Protein AF-A0A2V9GIA1-F1 (afdb_monomer)

Nearest PDB structures (foldseek):
  6fec-assembly1_w  TM=9.659E-02  e=1.361E+00  Homo sapiens

Foldseek 3Di:
DDDDDDDDDAFDQPPLDLFFPLLQDDDLQNLCQQAPVSGFDFLGAGAQDQQQDDADPLNRLLLNQLSRLSNQQGWDDVLQVTARGSCQGQQKWFWAFADPQLAIATHRHDALEDDAFDPDDWDQDPVSATWFQFLVRAIAGEDEADPVDFQWFAAPVRDIFTQQAWDDDPQDTQGAGPVGHTGRGAADDPDDADDDDDDPDDPPDDPDDDPDDDHFYWYWHQGPNDTWTAGPSRHTGAHHFADFDPFFWAWWPFPPQTWTKGKTKMKGLLQQLLLQCLVVVQQADDVVRFFDAHPVSLVSSQVSQVVVPADVRRHPRSSQGIKMKMWMKTFLPRDPCSLLFSKGKYKYWDWDPPAQFKTFTDHIDIGIITTAKMWIWGRHHLFSLTKIWIKGFSQAAWEDKAWAAGPVGIDIDHTAQATHHGQADRPDPDDALDGQWTQPDPPGRMIGGDPPHTPHGGHFYAHQQQLADRHPHSLSSSQSSSLSVSLVSHDPSRSSNRMGISWMWGADRQFLHIDIRAQHQDCRRNSNPGRGDLCVQQCAPRNPNNCLSSDCQSQPDDPDDPDDRRHYHRND

Solvent-accessible surface area (backbone atoms only — not comparable to full-atom values): 30493 Å² total; per-residue (Å²): 142,80,82,83,76,78,77,77,76,75,55,72,50,83,67,73,57,89,47,45,31,81,65,24,83,67,53,71,70,61,60,14,58,39,19,70,82,55,45,75,46,66,67,43,43,33,43,60,40,65,22,64,47,76,62,49,81,64,48,32,55,53,51,39,43,54,35,39,54,46,16,38,63,8,43,21,53,71,82,38,72,34,45,74,23,35,66,46,10,60,48,21,27,36,56,38,20,32,22,102,75,40,34,18,36,72,36,84,38,43,62,69,44,47,73,56,37,34,44,53,56,41,41,61,38,99,84,74,29,55,32,48,41,31,88,85,48,47,69,29,22,34,45,74,67,54,94,87,60,81,53,56,33,21,32,89,86,66,48,81,43,53,53,65,41,45,45,78,57,95,55,37,81,46,34,19,28,84,91,70,46,79,51,61,61,34,62,67,73,62,91,74,83,82,76,87,81,78,78,76,94,80,74,86,82,73,96,72,82,75,80,81,73,90,77,48,67,25,43,32,41,69,38,84,84,44,80,45,36,32,38,87,66,23,17,47,63,55,71,68,51,39,71,20,56,96,42,30,51,50,27,26,64,43,95,76,84,39,33,59,47,40,42,49,45,35,31,30,51,56,31,52,39,38,51,23,30,40,76,71,68,75,42,79,72,48,92,60,48,39,47,44,29,44,72,68,43,47,51,50,32,51,52,52,38,39,76,69,73,37,56,91,77,66,56,85,61,69,48,40,38,30,32,43,36,38,36,33,27,30,60,37,79,84,50,96,59,53,85,51,44,56,69,50,39,33,35,43,64,38,63,44,67,88,43,56,48,45,28,40,67,72,40,44,42,76,43,52,30,25,53,45,29,37,38,49,31,30,18,24,32,69,32,41,75,27,41,44,24,36,33,33,31,57,52,38,44,35,41,44,48,35,26,27,36,30,76,90,43,79,44,72,49,73,58,49,50,72,56,62,34,41,25,21,63,61,66,64,86,68,78,59,38,48,77,22,22,28,48,67,37,75,66,66,54,24,42,34,30,32,92,98,43,45,60,53,57,36,39,30,52,30,69,32,64,41,4,29,67,27,81,44,24,67,67,31,14,32,46,37,20,39,48,38,44,55,50,69,64,49,38,86,86,30,44,68,66,39,46,44,62,28,32,41,28,38,51,47,76,92,47,76,51,74,39,73,21,66,15,47,36,44,67,72,56,25,40,72,53,65,74,35,29,70,55,81,80,33,53,33,63,65,87,57,46,27,40,46,34,51,30,64,56,56,22,22,66,82,65,61,97,87,45,75,86,14,10,48,46,52,88,119

Sequence (572 aa):
MLVFVAGCPPPTPPPVPTDAQDACPLSAGTFATWFQSGAVSLNGVVNPADSLVNLAPDCGFYAWSEQMLMWLTSPAPSAYGGGTHIFDSPAFFDVSPPDGSGNRTFLAHTPGLIHAFPLRAAQRGPHRLPVVIDRSGRLLEFNPPDPTLKALVRDPSGKLVEIAHARLENGRPILVDVEGKVIQAQHTPTATRAAKATPPAEQKRMKNAFMVRESFVVQKFLIDGIPIFIDPSLAVIDVEQGQADGSGVLEAQTAANGSLVYYATMVNDVYAYFLTGAKDGAITTITPNQFPTTLADLNSTIAFAMAHGKPNPPFPDPNALAIEVKSSWVVAAGLPNLSSYITMTATIPTYNQTNPNLWTPTGQQTVQLALVGIHVVGSTAGHPEMVWATFEHVGNTPIANYSYNSTTGPQTVSPSNAGTWLFASAGTNVPFNLQHMSFTGPPSNNIQADPNFTISPSDTSRLEPWGIDGSNAFSNTEVISMNEHVRGMMASGDIRGNYVMTGATWTIPGTFVQVGTNKLSNTTMETYHQGLNCFDCHQGNASNFDPNGLSHIFGGTHDGPGGTNTGLQPLF

Structure (mmCIF, N/CA/C/O backbone):
data_AF-A0A2V9GIA1-F1
#
_entry.id   AF-A0A2V9GIA1-F1
#
loop_
_atom_site.group_PDB
_atom_site.id
_atom_site.type_symbol
_atom_site.label_atom_id
_atom_site.label_alt_id
_atom_site.label_comp_id
_atom_site.label_asym_id
_atom_site.label_entity_id
_atom_site.label_seq_id
_atom_site.pdbx_PDB_ins_code
_atom_site.Cartn_x
_atom_site.Cartn_y
_atom_site.Cartn_z
_atom_site.occupancy
_atom_site.B_iso_or_equiv
_atom_site.auth_seq_id
_atom_site.auth_comp_id
_atom_site.auth_asym_id
_atom_site.auth_atom_id
_atom_site.pdbx_PDB_model_num
ATOM 1 N N . MET A 1 1 ? -47.889 -10.280 11.971 1.00 30.16 1 MET A N 1
ATOM 2 C CA . MET A 1 1 ? -47.518 -8.994 11.348 1.00 30.16 1 MET A CA 1
ATOM 3 C C . MET A 1 1 ? -46.462 -8.376 12.255 1.00 30.16 1 MET A C 1
ATOM 5 O O . MET A 1 1 ? -46.812 -7.730 13.230 1.00 30.16 1 MET A O 1
ATOM 9 N N . LEU A 1 2 ? -45.193 -8.745 12.053 1.00 26.23 2 LEU A N 1
ATOM 10 C CA . LEU A 1 2 ? -44.066 -8.229 12.833 1.00 26.23 2 LEU A CA 1
ATOM 11 C C . LEU A 1 2 ? -43.374 -7.156 11.999 1.00 26.23 2 LEU A C 1
ATOM 13 O O . LEU A 1 2 ? -43.068 -7.363 10.828 1.00 26.23 2 LEU A O 1
ATOM 17 N N . VAL A 1 3 ? -43.238 -5.995 12.621 1.00 24.44 3 VAL A N 1
ATOM 18 C CA . VAL A 1 3 ? -42.723 -4.750 12.067 1.00 24.44 3 VAL A CA 1
ATOM 19 C C . VAL A 1 3 ? -41.219 -4.902 11.841 1.00 24.44 3 VAL A C 1
ATOM 21 O O . VAL A 1 3 ? -40.478 -5.145 12.790 1.00 24.44 3 VAL A O 1
ATOM 24 N N . PHE A 1 4 ? -40.778 -4.761 10.590 1.00 26.05 4 PHE A N 1
ATOM 25 C CA . PHE A 1 4 ? -39.376 -4.516 10.263 1.00 26.05 4 PHE A CA 1
ATOM 26 C C . PHE A 1 4 ? -39.008 -3.142 10.824 1.00 26.05 4 PHE A C 1
ATOM 28 O O . PHE A 1 4 ? -39.466 -2.116 10.322 1.00 26.05 4 PHE A O 1
ATOM 35 N N . VAL A 1 5 ? -38.238 -3.125 11.910 1.00 27.19 5 VAL A N 1
ATOM 36 C CA . VAL A 1 5 ? -37.628 -1.895 12.413 1.00 27.19 5 VAL A CA 1
ATOM 37 C C . VAL A 1 5 ? -36.527 -1.508 11.431 1.00 27.19 5 VAL A C 1
ATOM 39 O O . VAL A 1 5 ? -35.700 -2.337 11.055 1.00 27.19 5 VAL A O 1
ATOM 42 N N . ALA A 1 6 ? -36.606 -0.261 10.974 1.00 28.92 6 ALA A N 1
ATOM 43 C CA . ALA A 1 6 ? -35.720 0.376 10.016 1.00 28.92 6 ALA A CA 1
ATOM 44 C C . ALA A 1 6 ? -34.241 0.097 10.319 1.00 28.92 6 ALA A C 1
ATOM 46 O O . ALA A 1 6 ? -33.802 0.215 11.463 1.00 28.92 6 ALA A O 1
ATOM 47 N N . GLY A 1 7 ? -33.489 -0.264 9.276 1.00 27.75 7 GLY A N 1
ATOM 48 C CA . GLY A 1 7 ? -32.039 -0.378 9.352 1.00 27.75 7 GLY A CA 1
ATOM 49 C C . GLY A 1 7 ? -31.429 0.933 9.838 1.00 27.75 7 GLY A C 1
ATOM 50 O O . GLY A 1 7 ? -31.852 2.012 9.416 1.00 27.75 7 GLY A O 1
ATOM 51 N N . CYS A 1 8 ? -30.447 0.837 10.734 1.00 27.78 8 CYS A N 1
ATOM 52 C CA . CYS A 1 8 ? -29.568 1.961 11.019 1.00 27.78 8 CYS A CA 1
ATOM 53 C C . CYS A 1 8 ? -29.015 2.499 9.690 1.00 27.78 8 CYS A C 1
ATOM 55 O O . CYS A 1 8 ? -28.613 1.693 8.843 1.00 27.78 8 CYS A O 1
ATOM 57 N N . PRO A 1 9 ? -28.976 3.828 9.486 1.00 31.84 9 PRO A N 1
ATOM 58 C CA . PRO A 1 9 ? -28.214 4.376 8.380 1.00 31.84 9 PRO A CA 1
ATOM 59 C C . PRO A 1 9 ? -26.757 3.906 8.525 1.00 31.84 9 PRO A C 1
ATOM 61 O O . PRO A 1 9 ? -26.271 3.798 9.658 1.00 31.84 9 PRO A O 1
ATOM 64 N N . PRO A 1 10 ? -26.060 3.595 7.417 1.00 36.97 10 PRO A N 1
ATOM 65 C CA . PRO A 1 10 ? -24.624 3.367 7.480 1.00 36.97 10 PRO A CA 1
ATOM 66 C C . PRO A 1 10 ? -23.973 4.589 8.142 1.00 36.97 10 PRO A C 1
ATOM 68 O O . PRO A 1 10 ? -24.498 5.700 7.998 1.00 36.97 10 PRO A O 1
ATOM 71 N N . PRO A 1 11 ? -22.863 4.426 8.879 1.00 40.34 11 PRO A N 1
ATOM 72 C CA . PRO A 1 11 ? -22.116 5.584 9.338 1.00 40.34 11 PRO A CA 1
ATOM 73 C C . PRO A 1 11 ? -21.830 6.478 8.139 1.00 40.34 11 PRO A C 1
ATOM 75 O O . PRO A 1 11 ? -21.304 6.009 7.136 1.00 40.34 11 PRO A O 1
ATOM 78 N N . THR A 1 12 ? -22.229 7.743 8.213 1.00 43.19 12 THR A N 1
ATOM 79 C CA . THR A 1 12 ? -21.742 8.772 7.300 1.00 43.19 12 THR A CA 1
ATOM 80 C C . THR A 1 12 ? -20.393 9.229 7.849 1.00 43.19 12 THR A C 1
ATOM 82 O O . THR A 1 12 ? -20.394 10.049 8.773 1.00 43.19 12 THR A O 1
ATOM 85 N N . PRO A 1 13 ? -19.249 8.709 7.357 1.00 48.16 13 PRO A N 1
ATOM 86 C CA . PRO A 1 13 ? -17.975 9.382 7.573 1.00 48.16 13 PRO A CA 1
ATOM 87 C C . PRO A 1 13 ? -18.096 10.825 7.060 1.00 48.16 13 PRO A C 1
ATOM 89 O O . PRO A 1 13 ? -18.944 11.083 6.194 1.00 48.16 13 PRO A O 1
ATOM 92 N N . PRO A 1 14 ? -17.305 11.786 7.568 1.00 51.59 14 PRO A N 1
ATOM 93 C CA . PRO A 1 14 ? -17.297 13.114 7.001 1.00 51.59 14 PRO A CA 1
ATOM 94 C C . PRO A 1 14 ? -16.902 12.929 5.535 1.00 51.59 14 PRO A C 1
ATOM 96 O O . PRO A 1 14 ? -15.856 12.333 5.252 1.00 51.59 14 PRO A O 1
ATOM 99 N N . PRO A 1 15 ? -17.756 13.339 4.588 1.00 69.94 15 PRO A N 1
ATOM 100 C CA . PRO A 1 15 ? -17.349 13.318 3.204 1.00 69.94 15 PRO A CA 1
ATOM 101 C C . PRO A 1 15 ? -16.099 14.191 3.085 1.00 69.94 15 PRO A C 1
ATOM 103 O O . PRO A 1 15 ? -15.987 15.214 3.766 1.00 69.94 15 PRO A O 1
ATOM 106 N N . VAL A 1 16 ? -15.175 13.798 2.202 1.00 85.50 16 VAL A N 1
ATOM 107 C CA . VAL A 1 16 ? -14.265 14.769 1.579 1.00 85.50 16 VAL A CA 1
ATOM 108 C C . VAL A 1 16 ? -15.115 16.002 1.248 1.00 85.50 16 VAL A C 1
ATOM 110 O O . VAL A 1 16 ? -16.149 15.818 0.590 1.00 85.50 16 VAL A O 1
ATOM 113 N N . PRO A 1 17 ? -14.777 17.203 1.754 1.00 90.50 17 PRO A N 1
ATOM 114 C CA . PRO A 1 17 ? -15.592 18.381 1.508 1.00 90.50 17 PRO A CA 1
ATOM 115 C C . PRO A 1 17 ? -15.868 18.555 0.017 1.00 90.50 17 PRO A C 1
ATOM 117 O O . PRO A 1 17 ? -14.951 18.504 -0.795 1.00 90.50 17 PRO A O 1
ATOM 120 N N . THR A 1 18 ? -17.138 18.739 -0.339 1.00 90.31 18 THR A N 1
ATOM 121 C CA . THR A 1 18 ? -17.584 18.840 -1.740 1.00 90.31 18 THR A CA 1
ATOM 122 C C . THR A 1 18 ? -17.623 20.280 -2.246 1.00 90.31 18 THR A C 1
ATOM 124 O O . THR A 1 18 ? -18.222 20.568 -3.275 1.00 90.31 18 THR A O 1
ATOM 127 N N . ASP A 1 19 ? -17.107 21.216 -1.455 1.00 93.12 19 ASP A N 1
ATOM 128 C CA . ASP A 1 19 ? -17.150 22.652 -1.710 1.00 93.12 19 ASP A CA 1
ATOM 129 C C . ASP A 1 19 ? -15.766 23.299 -1.603 1.00 93.12 19 ASP A C 1
ATOM 131 O O . ASP A 1 19 ? -15.679 24.520 -1.480 1.00 93.12 19 ASP A O 1
ATOM 135 N N . ALA A 1 20 ? -14.689 22.509 -1.631 1.00 95.56 20 ALA A N 1
ATOM 136 C CA . ALA A 1 20 ? -13.328 23.029 -1.661 1.00 95.56 20 ALA A CA 1
ATOM 137 C C . ALA A 1 20 ? -13.095 23.909 -2.899 1.00 95.56 20 ALA A C 1
ATOM 139 O O . ALA A 1 20 ? -13.722 23.736 -3.943 1.00 95.56 20 ALA A O 1
ATOM 140 N N . GLN A 1 21 ? -12.202 24.892 -2.785 1.00 97.50 21 GLN A N 1
ATOM 141 C CA . GLN A 1 21 ? -11.716 25.601 -3.966 1.00 97.50 21 GLN A CA 1
ATOM 142 C C . GLN A 1 21 ? -10.958 24.632 -4.869 1.00 97.50 21 GLN A C 1
ATOM 144 O O . GLN A 1 21 ? -10.282 23.724 -4.389 1.00 97.50 21 GLN A O 1
ATOM 149 N N . ASP A 1 22 ? -11.032 24.878 -6.174 1.00 96.06 22 ASP A N 1
ATOM 150 C CA . ASP A 1 22 ? -10.325 24.101 -7.187 1.00 96.06 22 ASP A CA 1
ATOM 151 C C . ASP A 1 22 ? -8.819 24.431 -7.181 1.00 96.06 22 ASP A C 1
ATOM 153 O O . ASP A 1 22 ? -8.321 25.190 -8.014 1.00 96.06 22 ASP A O 1
ATOM 157 N N . ALA A 1 23 ? -8.113 23.945 -6.156 1.00 96.19 23 ALA A N 1
ATOM 158 C CA . ALA A 1 23 ? -6.689 24.193 -5.941 1.00 96.19 23 ALA A CA 1
ATOM 159 C C . ALA A 1 23 ? -5.808 23.245 -6.769 1.00 96.19 23 ALA A C 1
ATOM 161 O O . ALA A 1 23 ? -4.762 23.664 -7.259 1.00 96.19 23 ALA A O 1
ATOM 162 N N . CYS A 1 24 ? -6.263 22.007 -6.988 1.00 96.62 24 CYS A N 1
ATOM 163 C CA . CYS A 1 24 ? -5.636 21.050 -7.890 1.00 96.62 24 CYS A CA 1
ATOM 164 C C . CYS A 1 24 ? -6.609 20.550 -8.965 1.00 96.62 24 CYS A C 1
ATOM 166 O O . CYS A 1 24 ? -7.191 19.474 -8.814 1.00 96.62 24 CYS A O 1
ATOM 168 N N . PRO A 1 25 ? -6.760 21.299 -10.074 1.00 95.62 25 PRO A N 1
ATOM 169 C CA . PRO A 1 25 ? -7.724 20.969 -11.112 1.00 95.62 25 PRO A CA 1
ATOM 170 C C . PRO A 1 25 ? -7.370 19.676 -11.842 1.00 95.62 25 PRO A C 1
ATOM 172 O O . PRO A 1 25 ? -6.259 19.506 -12.350 1.00 95.62 25 PRO A O 1
ATOM 175 N N . LEU A 1 26 ? -8.364 18.801 -11.987 1.00 96.69 26 LEU A N 1
ATOM 176 C CA . LEU A 1 26 ? -8.296 17.604 -12.817 1.00 96.69 26 LEU A CA 1
ATOM 177 C C . LEU A 1 26 ? -9.495 17.577 -13.768 1.00 96.69 26 LEU A C 1
ATOM 179 O O . LEU A 1 26 ? -10.645 17.487 -13.353 1.00 96.69 26 LEU A O 1
ATOM 183 N N . SER A 1 27 ? -9.235 17.649 -15.075 1.00 97.19 27 SER A N 1
ATOM 184 C CA . SER A 1 27 ? -10.320 17.647 -16.060 1.00 97.19 27 SER A CA 1
ATOM 185 C C . SER A 1 27 ? -10.922 16.251 -16.250 1.00 97.19 27 SER A C 1
ATOM 187 O O . SER A 1 27 ? -10.199 15.253 -16.261 1.00 97.19 27 SER A O 1
ATOM 189 N N . ALA A 1 28 ? -12.226 16.182 -16.535 1.00 97.19 28 ALA A N 1
ATOM 190 C CA . ALA A 1 28 ? -12.902 14.930 -16.892 1.00 97.19 28 ALA A CA 1
ATOM 191 C C . ALA A 1 28 ? -12.293 14.238 -18.118 1.00 97.19 28 ALA A C 1
ATOM 193 O O . ALA A 1 28 ? -12.262 13.011 -18.182 1.00 97.19 28 ALA A O 1
ATOM 194 N N . GLY A 1 29 ? -11.769 15.016 -19.072 1.00 97.88 29 GLY A N 1
ATOM 195 C CA . GLY A 1 29 ? -11.038 14.477 -20.216 1.00 97.88 29 GLY A CA 1
ATOM 196 C C . GLY A 1 29 ? -9.768 13.754 -19.775 1.00 97.88 29 GLY A C 1
ATOM 197 O O . GLY A 1 29 ? -9.568 12.605 -20.149 1.00 97.88 29 GLY A O 1
ATOM 198 N N . THR A 1 30 ? -8.954 14.389 -18.928 1.00 97.56 30 THR A N 1
ATOM 199 C CA . THR A 1 30 ? -7.749 13.778 -18.346 1.00 97.56 30 THR A CA 1
ATOM 200 C C . THR A 1 30 ? -8.098 12.529 -17.540 1.00 97.56 30 THR A C 1
ATOM 202 O O . THR A 1 30 ? -7.543 11.469 -17.806 1.00 97.56 30 THR A O 1
ATOM 205 N N . PHE A 1 31 ? -9.063 12.611 -16.624 1.00 98.38 31 PHE A N 1
ATOM 206 C CA . PHE A 1 31 ? -9.481 11.472 -15.807 1.00 98.38 31 PHE A CA 1
ATOM 207 C C . PHE A 1 31 ? -9.984 10.282 -16.643 1.00 98.38 31 PHE A C 1
ATOM 209 O O . PHE A 1 31 ? -9.644 9.133 -16.371 1.00 98.38 31 PHE A O 1
ATOM 216 N N . ALA A 1 32 ? -10.729 10.530 -17.726 1.00 98.31 32 ALA A N 1
ATOM 217 C CA . ALA A 1 32 ? -11.170 9.473 -18.634 1.00 98.31 32 ALA A CA 1
ATOM 218 C C . ALA A 1 32 ? -9.995 8.737 -19.312 1.00 98.31 32 ALA A C 1
ATOM 220 O O . ALA A 1 32 ? -10.109 7.537 -19.563 1.00 98.31 32 ALA A O 1
ATOM 221 N N . THR A 1 33 ? -8.861 9.413 -19.565 1.00 97.75 33 THR A N 1
ATOM 222 C CA . THR A 1 33 ? -7.653 8.776 -20.136 1.00 97.75 33 THR A CA 1
ATOM 223 C C . THR A 1 33 ? -6.950 7.817 -19.180 1.00 97.75 33 THR A C 1
ATOM 225 O O . THR A 1 33 ? -6.179 6.975 -19.638 1.00 97.75 33 THR A O 1
ATOM 228 N N . TRP A 1 34 ? -7.231 7.889 -17.874 1.00 98.31 34 TRP A N 1
ATOM 229 C CA . TRP A 1 34 ? -6.712 6.912 -16.917 1.00 98.31 34 TRP A CA 1
ATOM 230 C C . TRP A 1 34 ? -7.276 5.520 -17.203 1.00 98.31 34 TRP A C 1
ATOM 232 O O . TRP A 1 34 ? -6.579 4.527 -17.041 1.00 98.31 34 TRP A O 1
ATOM 242 N N . PHE A 1 35 ? -8.517 5.423 -17.681 1.00 98.38 35 PHE A N 1
ATOM 243 C CA . PHE A 1 35 ? -9.137 4.147 -18.019 1.00 98.38 35 PHE A CA 1
ATOM 244 C C . PHE A 1 35 ? -8.592 3.606 -19.340 1.00 98.38 35 PHE A C 1
ATOM 246 O O . PHE A 1 35 ? -8.510 4.328 -20.333 1.00 98.38 35 PHE A O 1
ATOM 253 N N . GLN A 1 36 ? -8.310 2.303 -19.398 1.00 96.69 36 GLN A N 1
ATOM 254 C CA . GLN A 1 36 ? -7.805 1.652 -20.613 1.00 96.69 36 GLN A CA 1
ATOM 255 C C . GLN A 1 36 ? -8.776 1.786 -21.802 1.00 96.69 36 GLN A C 1
ATOM 257 O O . GLN A 1 36 ? -8.362 1.842 -22.958 1.00 96.69 36 GLN A O 1
ATOM 262 N N . SER A 1 37 ? -10.077 1.875 -21.520 1.00 96.38 37 SER A N 1
ATOM 263 C CA . SER A 1 37 ? -11.133 2.130 -22.506 1.00 96.38 37 SER A CA 1
ATOM 264 C C . SER A 1 37 ? -11.139 3.562 -23.059 1.00 96.38 37 SER A C 1
ATOM 266 O O . SER A 1 37 ? -11.857 3.826 -24.023 1.00 96.38 37 SER A O 1
ATOM 268 N N . GLY A 1 38 ? -10.412 4.496 -22.436 1.00 96.69 38 GLY A N 1
ATOM 269 C CA . GLY A 1 38 ? -10.505 5.935 -22.691 1.00 96.69 38 GLY A CA 1
ATOM 270 C C . GLY A 1 38 ? -11.794 6.580 -22.165 1.00 96.69 38 GLY A C 1
ATOM 271 O O . GLY A 1 38 ? -12.111 7.707 -22.540 1.00 96.69 38 GLY A O 1
ATOM 272 N N . ALA A 1 39 ? -12.565 5.866 -21.337 1.00 97.25 39 ALA A N 1
ATOM 273 C CA . ALA A 1 39 ? -13.812 6.346 -20.753 1.00 97.25 39 ALA A CA 1
ATOM 274 C C . ALA A 1 39 ? -14.020 5.784 -19.342 1.00 97.25 39 ALA A C 1
ATOM 276 O O . ALA A 1 39 ? -13.812 4.592 -19.098 1.00 97.25 39 ALA A O 1
ATOM 277 N N . VAL A 1 40 ? -14.509 6.631 -18.432 1.00 97.69 40 VAL A N 1
ATOM 278 C CA . VAL A 1 40 ? -14.842 6.229 -17.060 1.00 97.69 40 VAL A CA 1
ATOM 279 C C . VAL A 1 40 ? -15.847 5.079 -17.081 1.00 97.69 40 VAL A C 1
ATOM 281 O O . VAL A 1 40 ? -16.892 5.152 -17.729 1.00 97.69 40 VAL A O 1
ATOM 284 N N . SER A 1 41 ? -15.532 4.010 -16.358 1.00 96.50 41 SER A N 1
ATOM 285 C CA . SER A 1 41 ? -16.390 2.833 -16.238 1.00 96.50 41 SER A CA 1
ATOM 286 C C . SER A 1 41 ? -16.335 2.263 -14.826 1.00 96.50 41 SER A C 1
ATOM 288 O O . SER A 1 41 ? -15.304 2.327 -14.157 1.00 96.50 41 SER A O 1
ATOM 290 N N . LEU A 1 42 ? -17.462 1.712 -14.371 1.00 96.00 42 LEU A N 1
ATOM 291 C CA . LEU A 1 42 ? -17.593 1.117 -13.043 1.00 96.00 42 LEU A CA 1
ATOM 292 C C . LEU A 1 42 ? -16.574 -0.010 -12.855 1.00 96.00 42 LEU A C 1
ATOM 294 O O . LEU A 1 42 ? -16.632 -1.005 -13.576 1.00 96.00 42 LEU A O 1
ATOM 298 N N . ASN A 1 43 ? -15.668 0.149 -11.885 1.00 91.88 43 ASN A N 1
ATOM 299 C CA . ASN A 1 43 ? -14.585 -0.792 -11.592 1.00 91.88 43 ASN A CA 1
ATOM 300 C C . ASN A 1 43 ? -13.724 -1.112 -12.831 1.00 91.88 43 ASN A C 1
ATOM 302 O O . ASN A 1 43 ? -13.181 -2.206 -12.952 1.00 91.88 43 ASN A O 1
ATOM 306 N N . GLY A 1 44 ? -13.636 -0.176 -13.784 1.00 95.31 44 GLY A N 1
ATOM 307 C CA . GLY A 1 44 ? -12.898 -0.366 -15.028 1.00 95.31 44 GLY A CA 1
ATOM 308 C C . GLY A 1 44 ? -11.391 -0.498 -14.821 1.00 95.31 44 GLY A C 1
ATOM 309 O O . GLY A 1 44 ? -10.838 0.020 -13.843 1.00 95.31 44 GLY A O 1
ATOM 310 N N . VAL A 1 45 ? -10.739 -1.159 -15.782 1.00 97.69 45 VAL A N 1
ATOM 311 C CA . VAL A 1 45 ? -9.276 -1.266 -15.863 1.00 97.69 45 VAL A CA 1
ATOM 312 C C . VAL A 1 45 ? -8.677 0.121 -16.075 1.00 97.69 45 VAL A C 1
ATOM 314 O O . VAL A 1 45 ? -9.114 0.866 -16.959 1.00 97.69 45 VAL A O 1
ATOM 317 N N . VAL A 1 46 ? -7.680 0.454 -15.263 1.00 98.19 46 VAL A N 1
ATOM 318 C CA . VAL A 1 46 ? -6.976 1.738 -15.289 1.00 98.19 46 VAL A CA 1
ATOM 319 C C . VAL A 1 46 ? -5.524 1.485 -15.670 1.00 98.19 46 VAL A C 1
ATOM 321 O O . VAL A 1 46 ? -4.944 0.510 -15.217 1.00 98.19 46 VAL A O 1
ATOM 324 N N . ASN A 1 47 ? -4.957 2.334 -16.523 1.00 98.00 47 ASN A N 1
ATOM 325 C CA . ASN A 1 47 ? -3.531 2.343 -16.831 1.00 98.00 47 ASN A CA 1
ATOM 326 C C . ASN A 1 47 ? -2.771 3.029 -15.684 1.00 98.00 47 ASN A C 1
ATOM 328 O O . ASN A 1 47 ? -3.282 4.023 -15.146 1.00 98.00 47 ASN A O 1
ATOM 332 N N . PRO A 1 48 ? -1.545 2.593 -15.349 1.00 98.12 48 PRO A N 1
ATOM 333 C CA . PRO A 1 48 ? -0.724 3.333 -14.401 1.00 98.12 48 PRO A CA 1
ATOM 334 C C . PRO A 1 48 ? -0.430 4.736 -14.923 1.00 98.12 48 PRO A C 1
ATOM 336 O O . PRO A 1 48 ? -0.440 4.990 -16.134 1.00 98.12 48 PRO A O 1
ATOM 339 N N . ALA A 1 49 ? -0.147 5.647 -13.997 1.00 98.00 49 ALA A N 1
ATOM 340 C CA . ALA A 1 49 ? 0.418 6.933 -14.361 1.00 98.00 49 ALA A CA 1
ATOM 341 C C . ALA A 1 49 ? 1.771 6.725 -15.059 1.00 98.00 49 ALA A C 1
ATOM 343 O O . ALA A 1 49 ? 2.529 5.814 -14.719 1.00 98.00 49 ALA A O 1
ATOM 344 N N . ASP A 1 50 ? 2.074 7.565 -16.048 1.00 97.62 50 ASP A N 1
ATOM 345 C CA . ASP A 1 50 ? 3.378 7.533 -16.701 1.00 97.62 50 ASP A CA 1
ATOM 346 C C . ASP A 1 50 ? 4.419 8.179 -15.780 1.00 97.62 50 ASP A C 1
ATOM 348 O O . ASP A 1 50 ? 4.514 9.399 -15.675 1.00 97.62 50 ASP A O 1
ATOM 352 N N . SER A 1 51 ? 5.200 7.354 -15.093 1.00 98.19 51 SER A N 1
ATOM 353 C CA . SER A 1 51 ? 6.224 7.819 -14.161 1.00 98.19 51 SER A CA 1
ATOM 354 C C . SER A 1 51 ? 7.486 8.333 -14.875 1.00 98.19 51 SER A C 1
ATOM 356 O O . SER A 1 51 ? 8.402 8.810 -14.211 1.00 98.19 51 SER A O 1
ATOM 358 N N . LEU A 1 52 ? 7.560 8.275 -16.214 1.00 97.00 52 LEU A N 1
ATOM 359 C CA . LEU A 1 52 ? 8.671 8.825 -17.007 1.00 97.00 52 LEU A CA 1
ATOM 360 C C . LEU A 1 52 ? 8.479 10.297 -17.391 1.00 97.00 52 LEU A C 1
ATOM 362 O O . LEU A 1 52 ? 9.415 10.912 -17.913 1.00 97.00 52 LEU A O 1
ATOM 366 N N . VAL A 1 53 ? 7.293 10.869 -17.166 1.00 95.62 53 VAL A N 1
ATOM 367 C CA . VAL A 1 53 ? 7.046 12.292 -17.421 1.00 95.62 53 VAL A CA 1
ATOM 368 C C . VAL A 1 53 ? 7.250 13.120 -16.160 1.00 95.62 53 VAL A C 1
ATOM 370 O O . VAL A 1 53 ? 6.952 12.686 -15.050 1.00 95.62 53 VAL A O 1
ATOM 373 N N . ASN A 1 54 ? 7.742 14.347 -16.338 1.00 94.75 54 ASN A N 1
ATOM 374 C CA . ASN A 1 54 ? 7.838 15.298 -15.236 1.00 94.75 54 ASN A CA 1
ATOM 375 C C . ASN A 1 54 ? 6.431 15.639 -14.743 1.00 94.75 54 ASN A C 1
ATOM 377 O O . ASN A 1 54 ? 5.609 16.160 -15.503 1.00 94.75 54 ASN A O 1
ATOM 381 N N . LEU A 1 55 ? 6.180 15.370 -13.468 1.00 94.81 55 LEU A N 1
ATOM 382 C CA . LEU A 1 55 ? 4.919 15.698 -12.824 1.00 94.81 55 LEU A CA 1
ATOM 383 C C . LEU A 1 55 ? 4.880 17.190 -12.483 1.00 94.81 55 LEU A C 1
ATOM 385 O O . LEU A 1 55 ? 5.889 17.797 -12.118 1.00 94.81 55 LEU A O 1
ATOM 389 N N . ALA A 1 56 ? 3.700 17.795 -12.612 1.00 92.69 56 ALA A N 1
ATOM 390 C CA . ALA A 1 56 ? 3.487 19.139 -12.093 1.00 92.69 56 ALA A CA 1
ATOM 391 C C . ALA A 1 56 ? 3.651 19.118 -10.558 1.00 92.69 56 ALA A C 1
ATOM 393 O O . ALA A 1 56 ? 3.102 18.212 -9.924 1.00 92.69 56 ALA A O 1
ATOM 394 N N . PRO A 1 57 ? 4.363 20.087 -9.954 1.00 87.38 57 PRO A N 1
ATOM 395 C CA . PRO A 1 57 ? 4.454 20.192 -8.501 1.00 87.38 57 PRO A CA 1
ATOM 396 C C . PRO A 1 57 ? 3.073 20.182 -7.845 1.00 87.38 57 PRO A C 1
ATOM 398 O O . PRO A 1 57 ? 2.120 20.722 -8.408 1.00 87.38 57 PRO A O 1
ATOM 401 N N . ASP A 1 58 ? 2.988 19.537 -6.683 1.00 93.25 58 ASP A N 1
ATOM 402 C CA . ASP A 1 58 ? 1.768 19.311 -5.905 1.00 93.25 58 ASP A CA 1
ATOM 403 C C . ASP A 1 58 ? 0.697 18.519 -6.670 1.00 93.25 58 ASP A C 1
ATOM 405 O O . ASP A 1 58 ? 0.604 17.295 -6.551 1.00 93.25 58 ASP A O 1
ATOM 409 N N . CYS A 1 59 ? -0.076 19.180 -7.527 1.00 96.69 59 CYS A N 1
ATOM 410 C CA . CYS A 1 59 ? -1.230 18.590 -8.199 1.00 96.69 59 CYS A CA 1
ATOM 411 C C . CYS A 1 59 ? -0.884 17.416 -9.121 1.00 96.69 59 CYS A C 1
ATOM 413 O O . CYS A 1 59 ? -1.679 16.487 -9.245 1.00 96.69 59 CYS A O 1
ATOM 415 N N . GLY A 1 60 ? 0.292 17.426 -9.756 1.00 97.56 60 GLY A N 1
ATOM 416 C CA . GLY A 1 60 ? 0.751 16.298 -10.566 1.00 97.56 60 GLY A CA 1
ATOM 417 C C . GLY A 1 60 ? 1.098 15.076 -9.717 1.00 97.56 60 GLY A C 1
ATOM 418 O O . GLY A 1 60 ? 0.774 13.963 -10.119 1.00 97.56 60 GLY A O 1
ATOM 419 N N . PHE A 1 61 ? 1.678 15.271 -8.530 1.00 97.62 61 PHE A N 1
ATOM 420 C CA . PHE A 1 61 ? 1.955 14.187 -7.581 1.00 97.62 61 PHE A CA 1
ATOM 421 C C . PHE A 1 61 ? 0.673 13.624 -6.969 1.00 97.62 61 PHE A C 1
ATOM 423 O O . PHE A 1 61 ? 0.532 12.406 -6.862 1.00 97.62 61 PHE A O 1
ATOM 430 N N . TYR A 1 62 ? -0.297 14.478 -6.635 1.00 98.44 62 TYR A N 1
ATOM 431 C CA . TYR A 1 62 ? -1.607 14.038 -6.152 1.00 98.44 62 TYR A CA 1
ATOM 432 C C . TYR A 1 62 ? -2.394 13.279 -7.232 1.00 98.44 62 TYR A C 1
ATOM 434 O O . TYR A 1 62 ? -2.917 12.200 -6.965 1.00 98.44 62 TYR A O 1
ATOM 442 N N . ALA A 1 63 ? -2.410 13.777 -8.474 1.00 98.50 63 ALA A N 1
ATOM 443 C CA . ALA A 1 63 ? -3.043 13.087 -9.600 1.00 98.50 63 ALA A CA 1
ATOM 444 C C . ALA A 1 63 ? -2.360 11.747 -9.922 1.00 98.50 63 ALA A C 1
ATOM 446 O O . ALA A 1 63 ? -3.045 10.751 -10.146 1.00 98.50 63 ALA A O 1
ATOM 447 N N . TRP A 1 64 ? -1.020 11.710 -9.909 1.00 98.56 64 TRP A N 1
ATOM 448 C CA . TRP A 1 64 ? -0.246 10.472 -10.045 1.00 98.56 64 TRP A CA 1
ATOM 449 C C . TRP A 1 64 ? -0.649 9.471 -8.961 1.00 98.56 64 TRP A C 1
ATOM 451 O O . TRP A 1 64 ? -0.971 8.330 -9.273 1.00 98.56 64 TRP A O 1
ATOM 461 N N . SER A 1 65 ? -0.721 9.913 -7.706 1.00 98.50 65 SER A N 1
ATOM 462 C CA . SER A 1 65 ? -1.055 9.058 -6.565 1.00 98.50 65 SER A CA 1
ATOM 463 C C . SER A 1 65 ? -2.435 8.415 -6.725 1.00 98.50 65 SER A C 1
ATOM 465 O O . SER A 1 65 ? -2.566 7.195 -6.613 1.00 98.50 65 SER A O 1
ATOM 467 N N . GLU A 1 66 ? -3.458 9.217 -7.033 1.00 98.62 66 GLU A N 1
ATOM 468 C CA . GLU A 1 66 ? -4.829 8.742 -7.261 1.00 98.62 66 GLU A CA 1
ATOM 469 C C . GLU A 1 66 ? -4.905 7.758 -8.435 1.00 98.62 66 GLU A C 1
ATOM 471 O O . GLU A 1 66 ? -5.491 6.677 -8.318 1.00 98.62 66 GLU A O 1
ATOM 476 N N . GLN A 1 67 ? -4.252 8.078 -9.557 1.00 98.62 67 GLN A N 1
ATOM 477 C CA . GLN A 1 67 ? -4.206 7.183 -10.711 1.00 98.62 67 GLN A CA 1
ATOM 478 C C . GLN A 1 67 ? -3.523 5.851 -10.364 1.00 98.62 67 GLN A C 1
ATOM 480 O O . GLN A 1 67 ? -3.986 4.795 -10.802 1.00 98.62 67 GLN A O 1
ATOM 485 N N . MET A 1 68 ? -2.464 5.870 -9.550 1.00 98.75 68 MET A N 1
ATOM 486 C CA . MET A 1 68 ? -1.755 4.661 -9.129 1.00 98.75 68 MET A CA 1
ATOM 487 C C . MET A 1 68 ? -2.585 3.800 -8.175 1.00 98.75 68 MET A C 1
ATOM 489 O O . MET A 1 68 ? -2.628 2.584 -8.365 1.00 98.75 68 MET A O 1
ATOM 493 N N . LEU A 1 69 ? -3.320 4.389 -7.220 1.00 98.44 69 LEU A N 1
ATOM 494 C CA . LEU A 1 69 ? -4.301 3.638 -6.427 1.00 98.44 69 LEU A CA 1
ATOM 495 C C . LEU A 1 69 ? -5.340 2.983 -7.346 1.00 98.44 69 LEU A C 1
ATOM 497 O O . LEU A 1 69 ? -5.636 1.791 -7.209 1.00 98.44 69 LEU A O 1
ATOM 501 N N . MET A 1 70 ? -5.893 3.746 -8.294 1.00 98.25 70 MET A N 1
ATOM 502 C CA . MET A 1 70 ? -6.911 3.241 -9.211 1.00 98.25 70 MET A CA 1
ATOM 503 C C . MET A 1 70 ? -6.397 2.119 -10.115 1.00 98.25 70 MET A C 1
ATOM 505 O O . MET A 1 70 ? -7.152 1.176 -10.355 1.00 98.25 70 MET A O 1
ATOM 509 N N . TRP A 1 71 ? -5.149 2.204 -10.587 1.00 98.50 71 TRP A N 1
ATOM 510 C CA . TRP A 1 71 ? -4.462 1.157 -11.348 1.00 98.50 71 TRP A CA 1
ATOM 511 C C . TRP A 1 71 ? -4.299 -0.107 -10.508 1.00 98.50 71 TRP A C 1
ATOM 513 O O . TRP A 1 71 ? -4.880 -1.136 -10.855 1.00 98.50 71 TRP A O 1
ATOM 523 N N . LEU A 1 72 ? -3.611 -0.012 -9.364 1.00 97.69 72 LEU A N 1
ATOM 524 C CA . LEU A 1 72 ? -3.324 -1.144 -8.474 1.00 97.69 72 LEU A CA 1
ATOM 525 C C . LEU A 1 72 ? -4.591 -1.931 -8.122 1.00 97.69 72 LEU A C 1
ATOM 527 O O . LEU A 1 72 ? -4.589 -3.162 -8.109 1.00 97.69 72 LEU A O 1
ATOM 531 N N . THR A 1 73 ? -5.680 -1.215 -7.854 1.00 96.38 73 THR A N 1
ATOM 532 C CA . THR A 1 73 ? -6.950 -1.782 -7.385 1.00 96.38 73 THR A CA 1
ATOM 533 C C . THR A 1 73 ? -7.925 -2.139 -8.512 1.00 96.38 73 THR A C 1
ATOM 535 O O . THR A 1 73 ? -8.996 -2.685 -8.238 1.00 96.38 73 THR A O 1
ATOM 538 N N . SER A 1 74 ? -7.584 -1.875 -9.776 1.00 96.81 74 SER A N 1
ATOM 539 C CA . SER A 1 74 ? -8.422 -2.239 -10.926 1.00 96.81 74 SER A CA 1
ATOM 540 C C . SER A 1 74 ? -8.336 -3.734 -11.270 1.00 96.81 74 SER A C 1
ATOM 542 O O . SER A 1 74 ? -7.361 -4.383 -10.887 1.00 96.81 74 SER A O 1
ATOM 544 N N . PRO A 1 75 ? -9.322 -4.305 -11.994 1.00 94.25 75 PRO A N 1
ATOM 545 C CA . PRO A 1 75 ? -9.260 -5.689 -12.460 1.00 94.25 75 PRO A CA 1
ATOM 546 C C . PRO A 1 75 ? -7.994 -5.949 -13.263 1.00 94.25 75 PRO A C 1
ATOM 548 O O . PRO A 1 75 ? -7.642 -5.126 -14.099 1.00 94.25 75 PRO A O 1
ATOM 551 N N . ALA A 1 76 ? -7.353 -7.100 -13.058 1.00 91.06 76 ALA A N 1
ATOM 552 C CA . ALA A 1 76 ? -6.129 -7.454 -13.767 1.00 91.06 76 ALA A CA 1
ATOM 553 C C . ALA A 1 76 ? -6.458 -8.073 -15.141 1.00 91.06 76 ALA A C 1
ATOM 555 O O . ALA A 1 76 ? -7.054 -9.156 -15.197 1.00 91.06 76 ALA A O 1
ATOM 556 N N . PRO A 1 77 ? -6.071 -7.443 -16.268 1.00 91.75 77 PRO A N 1
ATOM 557 C CA . PRO A 1 77 ? -6.176 -8.054 -17.590 1.00 91.75 77 PRO A CA 1
ATOM 558 C C . PRO A 1 77 ? -5.332 -9.325 -17.732 1.00 91.75 77 PRO A C 1
ATOM 560 O O . PRO A 1 77 ? -4.425 -9.606 -16.946 1.00 91.75 77 PRO A O 1
ATOM 563 N N . SER A 1 78 ? -5.545 -10.061 -18.827 1.00 87.62 78 SER A N 1
ATOM 564 C CA . SER A 1 78 ? -4.760 -11.261 -19.153 1.00 87.62 78 SER A CA 1
ATOM 565 C C . SER A 1 78 ? -3.253 -11.005 -19.257 1.00 87.62 78 SER A C 1
ATOM 567 O O . SER A 1 78 ? -2.473 -11.920 -19.018 1.00 87.62 78 SER A O 1
ATOM 569 N N . ALA A 1 79 ? -2.836 -9.775 -19.581 1.00 88.25 79 ALA A N 1
ATOM 570 C CA . ALA A 1 79 ? -1.428 -9.372 -19.620 1.00 88.25 79 ALA A CA 1
ATOM 571 C C . ALA A 1 79 ? -0.714 -9.523 -18.261 1.00 88.25 79 ALA A C 1
ATOM 573 O O . ALA A 1 79 ? 0.495 -9.721 -18.230 1.00 88.25 79 ALA A O 1
ATOM 574 N N . TYR A 1 80 ? -1.466 -9.501 -17.160 1.00 86.56 80 TYR A N 1
ATOM 575 C CA . TYR A 1 80 ? -0.963 -9.690 -15.799 1.00 86.56 80 TYR A CA 1
ATOM 576 C C . TYR A 1 80 ? -1.161 -11.126 -15.303 1.00 86.56 80 TYR A C 1
ATOM 578 O O . TYR A 1 80 ? -0.783 -11.439 -14.185 1.00 86.56 80 TYR A O 1
ATOM 586 N N . GLY A 1 81 ? -1.774 -12.003 -16.104 1.00 82.75 81 GLY A N 1
ATOM 587 C CA . GLY A 1 81 ? -2.215 -13.337 -15.683 1.00 82.75 81 GLY A CA 1
ATOM 588 C C . GLY A 1 81 ? -3.691 -13.425 -15.279 1.00 82.75 81 GLY A C 1
ATOM 589 O O . GLY A 1 81 ? -4.170 -14.526 -15.014 1.00 82.75 81 GLY A O 1
ATOM 590 N N . GLY A 1 82 ? -4.434 -12.311 -15.308 1.00 81.00 82 GLY A N 1
ATOM 591 C CA . GLY A 1 82 ? -5.831 -12.254 -14.872 1.00 81.00 82 GLY A CA 1
ATOM 592 C C . GLY A 1 82 ? -5.984 -12.179 -13.348 1.00 81.00 82 GLY A C 1
ATOM 593 O O . GLY A 1 82 ? -5.094 -12.581 -12.606 1.00 81.00 82 GLY A O 1
ATOM 594 N N . GLY A 1 83 ? -7.116 -11.663 -12.869 1.00 82.25 83 GLY A N 1
ATOM 595 C CA . GLY A 1 83 ? -7.386 -11.548 -11.433 1.00 82.25 83 GLY A CA 1
ATOM 596 C C . GLY A 1 83 ? -8.363 -10.426 -11.097 1.00 82.25 83 GLY A C 1
ATOM 597 O O . GLY A 1 83 ? -8.806 -9.682 -11.974 1.00 82.25 83 GLY A O 1
ATOM 598 N N . THR A 1 84 ? -8.710 -10.309 -9.816 1.00 83.25 84 THR A N 1
ATOM 599 C CA . THR A 1 84 ? -9.624 -9.268 -9.321 1.00 83.25 84 THR A CA 1
ATOM 600 C C . THR A 1 84 ? -8.947 -7.913 -9.159 1.00 83.25 84 THR A C 1
ATOM 602 O O . THR A 1 84 ? -9.620 -6.904 -9.345 1.00 83.25 84 THR A O 1
ATOM 605 N N . HIS A 1 85 ? -7.643 -7.888 -8.862 1.00 89.00 85 HIS A N 1
ATOM 606 C CA . HIS A 1 85 ? -6.856 -6.668 -8.672 1.00 89.00 85 HIS A CA 1
ATOM 607 C C . HIS A 1 85 ? -5.465 -6.793 -9.310 1.00 89.00 85 HIS A C 1
ATOM 609 O O . HIS A 1 85 ? -4.869 -7.868 -9.271 1.00 89.00 85 HIS A O 1
ATOM 615 N N . ILE A 1 86 ? -4.929 -5.704 -9.872 1.00 92.06 86 ILE A N 1
ATOM 616 C CA . ILE A 1 86 ? -3.574 -5.668 -10.453 1.00 92.06 86 ILE A CA 1
ATOM 617 C C . ILE A 1 86 ? -2.496 -5.939 -9.395 1.00 92.06 86 ILE A C 1
ATOM 619 O O . ILE A 1 86 ? -1.569 -6.699 -9.674 1.00 92.06 86 ILE A O 1
ATOM 623 N N . PHE A 1 87 ? -2.626 -5.391 -8.181 1.00 86.94 87 PHE A N 1
ATOM 624 C CA . PHE A 1 87 ? -1.675 -5.672 -7.095 1.00 86.94 87 PHE A CA 1
ATOM 625 C C . PHE A 1 87 ? -1.686 -7.150 -6.654 1.00 86.94 87 PHE A C 1
ATOM 627 O O . PHE A 1 87 ? -0.717 -7.604 -6.056 1.00 86.94 87 PHE A O 1
ATOM 634 N N . ASP A 1 88 ? -2.763 -7.892 -6.954 1.00 78.94 88 ASP A N 1
ATOM 635 C CA . ASP A 1 88 ? -2.936 -9.324 -6.644 1.00 78.94 88 ASP A CA 1
ATOM 636 C C . ASP A 1 88 ? -2.573 -10.218 -7.853 1.00 78.94 88 ASP A C 1
ATOM 638 O O . ASP A 1 88 ? -3.046 -11.346 -8.010 1.00 78.94 88 ASP A O 1
ATOM 642 N N . SER A 1 89 ? -1.772 -9.696 -8.786 1.00 83.00 89 SER A N 1
ATOM 643 C CA . SER A 1 89 ? -1.393 -10.397 -10.013 1.00 83.00 89 SER A CA 1
ATOM 644 C C . SER A 1 89 ? 0.067 -10.869 -9.996 1.00 83.00 89 SER A C 1
ATOM 646 O O . SER A 1 89 ? 0.899 -10.299 -9.292 1.00 83.00 89 SER A O 1
ATOM 648 N N . PRO A 1 90 ? 0.435 -11.853 -10.837 1.00 81.12 90 PRO A N 1
ATOM 649 C CA . PRO A 1 90 ? 1.825 -12.253 -11.083 1.00 81.12 90 PRO A CA 1
ATOM 650 C C . PRO A 1 90 ? 2.807 -11.149 -11.521 1.00 81.12 90 PRO A C 1
ATOM 652 O O . PRO A 1 90 ? 4.005 -11.422 -11.623 1.00 81.12 90 PRO A O 1
ATOM 655 N N . ALA A 1 91 ? 2.337 -9.935 -11.834 1.00 87.12 91 ALA A N 1
ATOM 656 C CA . ALA A 1 91 ? 3.204 -8.780 -12.088 1.00 87.12 91 ALA A CA 1
ATOM 657 C C . ALA A 1 91 ? 3.774 -8.167 -10.794 1.00 87.12 91 ALA A C 1
ATOM 659 O O . ALA A 1 91 ? 4.711 -7.371 -10.850 1.00 87.12 91 ALA A O 1
ATOM 660 N N . PHE A 1 92 ? 3.228 -8.547 -9.638 1.00 86.38 92 PHE A N 1
ATOM 661 C CA . PHE A 1 92 ? 3.711 -8.164 -8.320 1.00 86.38 92 PHE A CA 1
ATOM 662 C C . PHE A 1 92 ? 4.392 -9.343 -7.626 1.00 86.38 92 PHE A C 1
ATOM 664 O O . PHE A 1 92 ? 4.146 -10.515 -7.916 1.00 86.38 92 PHE A O 1
ATOM 671 N N . PHE A 1 93 ? 5.286 -9.014 -6.704 1.00 78.25 93 PHE A N 1
ATOM 672 C CA . PHE A 1 93 ? 5.962 -9.957 -5.829 1.00 78.25 93 PHE A CA 1
ATOM 673 C C . PHE A 1 93 ? 5.650 -9.588 -4.389 1.00 78.25 93 PHE A C 1
ATOM 675 O O . PHE A 1 93 ? 5.872 -8.442 -3.987 1.00 78.25 93 PHE A O 1
ATOM 682 N N . ASP A 1 94 ? 5.206 -10.563 -3.598 1.00 72.38 94 ASP A N 1
ATOM 683 C CA . ASP A 1 94 ? 5.134 -10.366 -2.156 1.00 72.38 94 ASP A CA 1
ATOM 684 C C . ASP A 1 94 ? 6.557 -10.357 -1.598 1.00 72.38 94 ASP A C 1
ATOM 686 O O . ASP A 1 94 ? 7.456 -11.075 -2.056 1.00 72.38 94 ASP A O 1
ATOM 690 N N . VAL A 1 95 ? 6.774 -9.544 -0.576 1.00 64.75 95 VAL A N 1
ATOM 691 C CA . VAL A 1 95 ? 8.065 -9.452 0.092 1.00 64.75 95 VAL A CA 1
ATOM 692 C C . VAL A 1 95 ? 8.051 -10.391 1.283 1.00 64.75 95 VAL A C 1
ATOM 694 O O . VAL A 1 95 ? 7.277 -10.205 2.225 1.00 64.75 95 VAL A O 1
ATOM 697 N N . SER A 1 96 ? 8.939 -11.391 1.272 1.00 56.12 96 SER A N 1
ATOM 698 C CA . SER A 1 96 ? 9.070 -12.271 2.420 1.00 56.12 96 SER A CA 1
ATOM 699 C C . SER A 1 96 ? 9.456 -11.452 3.644 1.00 56.12 96 SER A C 1
ATOM 701 O O . SER A 1 96 ? 10.151 -10.421 3.576 1.00 56.12 96 SER A O 1
ATOM 703 N N . PRO A 1 97 ? 9.079 -11.944 4.813 1.00 51.50 97 PRO A N 1
ATOM 704 C CA . PRO A 1 97 ? 9.659 -11.391 5.990 1.00 51.50 97 PRO A CA 1
ATOM 705 C C . PRO A 1 97 ? 11.152 -11.711 6.080 1.00 51.50 97 PRO A C 1
ATOM 707 O O . PRO A 1 97 ? 11.610 -12.732 5.557 1.00 51.50 97 PRO A O 1
ATOM 710 N N . PRO A 1 98 ? 11.892 -10.875 6.807 1.00 49.22 98 PRO A N 1
ATOM 711 C CA . PRO A 1 98 ? 13.309 -10.990 6.941 1.00 49.22 98 PRO A CA 1
ATOM 712 C C . PRO A 1 98 ? 13.681 -12.115 7.866 1.00 49.22 98 PRO A C 1
ATOM 714 O O . PRO A 1 98 ? 13.008 -12.459 8.833 1.00 49.22 98 PRO A O 1
ATOM 717 N N . ASP A 1 99 ? 14.802 -12.661 7.497 1.00 49.62 99 ASP A N 1
ATOM 718 C CA . ASP A 1 99 ? 15.368 -13.883 7.962 1.00 49.62 99 ASP A CA 1
ATOM 719 C C . ASP A 1 99 ? 16.240 -13.590 9.210 1.00 49.62 99 ASP A C 1
ATOM 721 O O . ASP A 1 99 ? 16.448 -12.434 9.582 1.00 49.62 99 ASP A O 1
ATOM 725 N N . GLY A 1 100 ? 16.752 -14.606 9.909 1.00 44.06 100 GLY A N 1
ATOM 726 C CA . GLY A 1 100 ? 17.629 -14.417 11.081 1.00 44.06 100 GLY A CA 1
ATOM 727 C C . GLY A 1 100 ? 18.964 -13.698 10.803 1.00 44.06 100 GLY A C 1
ATOM 728 O O . GLY A 1 100 ? 19.714 -13.431 11.736 1.00 44.06 100 GLY A O 1
ATOM 729 N N . SER A 1 101 ? 19.274 -13.402 9.541 1.00 48.19 101 SER A N 1
ATOM 730 C CA . SER A 1 101 ? 20.380 -12.557 9.073 1.00 48.19 101 SER A CA 1
ATOM 731 C C . SER A 1 101 ? 19.889 -11.223 8.484 1.00 48.19 101 SER A C 1
ATOM 733 O O . SER A 1 101 ? 20.675 -10.482 7.906 1.00 48.19 101 SER A O 1
ATOM 735 N N . GLY A 1 102 ? 18.599 -10.902 8.620 1.00 50.25 102 GLY A N 1
ATOM 736 C CA . GLY A 1 102 ? 17.980 -9.680 8.113 1.00 50.25 102 GLY A CA 1
ATOM 737 C C . GLY A 1 102 ? 17.652 -9.691 6.615 1.00 50.25 102 GLY A C 1
ATOM 738 O O . GLY A 1 102 ? 17.163 -8.680 6.107 1.00 50.25 102 GLY A O 1
ATOM 739 N N . ASN A 1 103 ? 17.885 -10.791 5.894 1.00 57.00 103 ASN A N 1
ATOM 740 C CA . ASN A 1 103 ? 17.628 -10.892 4.451 1.00 57.00 103 ASN A CA 1
ATOM 741 C C . ASN A 1 103 ? 16.147 -11.125 4.163 1.00 57.00 103 ASN A C 1
ATOM 743 O O . ASN A 1 103 ? 15.492 -11.800 4.930 1.00 57.00 103 ASN A O 1
ATOM 747 N N . ARG A 1 104 ? 15.605 -10.644 3.048 1.00 60.41 104 ARG A N 1
ATOM 748 C CA . ARG A 1 104 ? 14.233 -10.936 2.586 1.00 60.41 104 ARG A CA 1
ATOM 749 C C . ARG A 1 104 ? 14.293 -11.603 1.219 1.00 60.41 104 ARG A C 1
ATOM 751 O O . ARG A 1 104 ? 15.309 -11.510 0.549 1.00 60.41 104 ARG A O 1
ATOM 758 N N . THR A 1 105 ? 13.231 -12.241 0.759 1.00 60.56 105 THR A N 1
ATOM 759 C CA . THR A 1 105 ? 13.172 -12.827 -0.588 1.00 60.56 105 THR A CA 1
ATOM 760 C C . THR A 1 105 ? 11.885 -12.441 -1.290 1.00 60.56 105 THR A C 1
ATOM 762 O O . THR A 1 105 ? 10.870 -12.197 -0.642 1.00 60.56 105 THR A O 1
ATOM 765 N N . PHE A 1 106 ? 11.928 -12.374 -2.617 1.00 65.88 106 PHE A N 1
ATOM 766 C CA . PHE A 1 106 ? 10.716 -12.245 -3.410 1.00 65.88 106 PHE A CA 1
ATOM 767 C C . PHE A 1 106 ? 9.922 -13.546 -3.336 1.00 65.88 106 PHE A C 1
ATOM 769 O O . PHE A 1 106 ? 10.473 -14.637 -3.528 1.00 65.88 106 PHE A O 1
ATOM 776 N N . LEU A 1 107 ? 8.624 -13.424 -3.102 1.00 59.25 107 LEU A N 1
ATOM 777 C CA . LEU A 1 107 ? 7.670 -14.508 -3.228 1.00 59.25 107 LEU A CA 1
ATOM 778 C C . LEU A 1 107 ? 6.833 -14.222 -4.470 1.00 59.25 107 LEU A C 1
ATOM 780 O O . LEU A 1 107 ? 6.241 -13.152 -4.603 1.00 59.25 107 LEU A O 1
ATOM 784 N N . ALA A 1 108 ? 6.821 -15.169 -5.406 1.00 61.78 108 ALA A N 1
ATOM 785 C CA . ALA A 1 108 ? 5.958 -15.057 -6.571 1.00 61.78 108 ALA A CA 1
ATOM 786 C C . ALA A 1 108 ? 4.503 -14.988 -6.100 1.00 61.78 108 ALA A C 1
ATOM 788 O O . ALA A 1 108 ? 4.042 -15.856 -5.346 1.00 61.78 108 ALA A O 1
ATOM 789 N N . HIS A 1 109 ? 3.813 -13.948 -6.548 1.00 56.97 109 HIS A N 1
ATOM 790 C CA . HIS A 1 109 ? 2.442 -13.710 -6.163 1.00 56.97 109 HIS A CA 1
ATOM 791 C C . HIS A 1 109 ? 1.511 -14.714 -6.863 1.00 56.97 109 HIS A C 1
ATOM 793 O O . HIS A 1 109 ? 1.680 -15.025 -8.046 1.00 56.97 109 HIS A O 1
ATOM 799 N N . THR A 1 110 ? 0.555 -15.274 -6.120 1.00 49.97 110 THR A N 1
ATOM 800 C CA . THR A 1 110 ? -0.450 -16.209 -6.644 1.00 49.97 110 THR A CA 1
ATOM 801 C C . THR A 1 110 ? -1.833 -15.603 -6.408 1.00 49.97 110 THR A C 1
ATOM 803 O O . THR A 1 110 ? -2.184 -15.422 -5.246 1.00 49.97 110 THR A O 1
ATOM 806 N N . PRO A 1 111 ? -2.637 -15.330 -7.456 1.00 45.41 111 PRO A N 1
ATOM 807 C CA . PRO A 1 111 ? -3.950 -14.707 -7.290 1.00 45.41 111 PRO A CA 1
ATOM 808 C C . PRO A 1 111 ? -4.828 -15.442 -6.271 1.00 45.41 111 PRO A C 1
ATOM 810 O O . PRO A 1 111 ? -4.983 -16.666 -6.348 1.00 45.41 111 PRO A O 1
ATOM 813 N N . GLY A 1 112 ? -5.398 -14.709 -5.311 1.00 38.38 112 GLY A N 1
ATOM 814 C CA . GLY A 1 112 ? -6.211 -15.277 -4.226 1.00 38.38 112 GLY A CA 1
ATOM 815 C C . GLY A 1 112 ? -5.442 -16.097 -3.177 1.00 38.38 112 GLY A C 1
ATOM 816 O O . GLY A 1 112 ? -6.062 -16.693 -2.292 1.00 38.38 112 GLY A O 1
ATOM 817 N N . LEU A 1 113 ? -4.112 -16.134 -3.259 1.00 36.25 113 LEU A N 1
ATOM 818 C CA . LEU A 1 113 ? -3.218 -16.711 -2.266 1.00 36.25 113 LEU A CA 1
ATOM 819 C C . LEU A 1 113 ? -2.072 -15.734 -2.007 1.00 36.25 113 LEU A C 1
ATOM 821 O O . LEU A 1 113 ? -0.976 -15.870 -2.549 1.00 36.25 113 LEU A O 1
ATOM 825 N N . ILE A 1 114 ? -2.306 -14.805 -1.087 1.00 42.25 114 ILE A N 1
ATOM 826 C CA . ILE A 1 114 ? -1.195 -14.122 -0.435 1.00 42.25 114 ILE A CA 1
ATOM 827 C C . ILE A 1 114 ? -0.639 -15.053 0.632 1.00 42.25 114 ILE A C 1
ATOM 829 O O . ILE A 1 114 ? -1.377 -15.570 1.486 1.00 42.25 114 ILE A O 1
ATOM 833 N N . HIS A 1 115 ? 0.667 -15.314 0.519 1.00 37.69 115 HIS A N 1
ATOM 834 C CA . HIS A 1 115 ? 1.409 -16.134 1.469 1.00 37.69 115 HIS A CA 1
ATOM 835 C C . HIS A 1 115 ? 1.157 -15.610 2.875 1.00 37.69 115 HIS A C 1
ATOM 837 O O . HIS A 1 115 ? 1.139 -14.398 3.085 1.00 37.69 115 HIS A O 1
ATOM 843 N N . ALA A 1 116 ? 0.932 -16.537 3.812 1.00 36.75 116 ALA A N 1
ATOM 844 C CA . ALA A 1 116 ? 0.627 -16.218 5.198 1.00 36.75 116 ALA A CA 1
ATOM 845 C C . ALA A 1 116 ? 1.553 -15.118 5.686 1.00 36.75 116 ALA A C 1
ATOM 847 O O . ALA A 1 116 ? 2.752 -15.355 5.704 1.00 36.75 116 ALA A O 1
ATOM 848 N N . PHE A 1 117 ? 0.975 -13.952 5.988 1.00 43.41 117 PHE A N 1
ATOM 849 C CA . PHE A 1 117 ? 1.640 -12.714 6.377 1.00 43.41 117 PHE A CA 1
ATOM 850 C C . PHE A 1 117 ? 2.497 -12.920 7.613 1.00 43.41 117 PHE A C 1
ATOM 852 O O . PHE A 1 117 ? 1.897 -13.107 8.656 1.00 43.41 117 PHE A O 1
ATOM 859 N N . PRO A 1 118 ? 3.832 -12.811 7.563 1.00 34.62 118 PRO A N 1
ATOM 860 C CA . PRO A 1 118 ? 4.669 -12.819 8.758 1.00 34.62 118 PRO A CA 1
ATOM 861 C C . PRO A 1 118 ? 5.363 -11.454 9.013 1.00 34.62 118 PRO A C 1
ATOM 863 O O . PRO A 1 118 ? 6.090 -10.914 8.185 1.00 34.62 118 PRO A O 1
ATOM 866 N N . LEU A 1 119 ? 5.147 -10.891 10.196 1.00 38.12 119 LEU A N 1
ATOM 867 C CA . LEU A 1 119 ? 6.005 -10.154 11.126 1.00 38.12 119 LEU A CA 1
ATOM 868 C C . LEU A 1 119 ? 7.391 -10.788 11.156 1.00 38.12 119 LEU A C 1
ATOM 870 O O . LEU A 1 119 ? 7.727 -11.441 12.130 1.00 38.12 119 LEU A O 1
ATOM 874 N N . ARG A 1 120 ? 8.204 -10.653 10.105 1.00 28.06 120 ARG A N 1
ATOM 875 C CA . ARG A 1 120 ? 9.572 -11.231 10.077 1.00 28.06 120 ARG A CA 1
ATOM 876 C C . ARG A 1 120 ? 9.610 -12.722 10.545 1.00 28.06 120 ARG A C 1
ATOM 878 O O . ARG A 1 120 ? 9.906 -12.971 11.697 1.00 28.06 120 ARG A O 1
ATOM 885 N N . ALA A 1 121 ? 9.346 -13.764 9.751 1.00 28.50 121 ALA A N 1
ATOM 886 C CA . ALA A 1 121 ? 10.436 -14.489 9.067 1.00 28.50 121 ALA A CA 1
ATOM 887 C C . ALA A 1 121 ? 9.926 -15.570 8.087 1.00 28.50 121 ALA A C 1
ATOM 889 O O . ALA A 1 121 ? 9.136 -16.433 8.457 1.00 28.50 121 ALA A O 1
ATOM 890 N N . ALA A 1 122 ? 10.450 -15.588 6.856 1.00 30.02 122 ALA A N 1
ATOM 891 C CA . ALA A 1 122 ? 10.580 -16.819 6.073 1.00 30.02 122 ALA A CA 1
ATOM 892 C C . ALA A 1 122 ? 11.956 -16.800 5.386 1.00 30.02 122 ALA A C 1
ATOM 894 O O . ALA A 1 122 ? 12.176 -16.099 4.401 1.00 30.02 122 ALA A O 1
ATOM 895 N N . GLN A 1 123 ? 12.904 -17.519 5.990 1.00 33.94 123 GLN A N 1
ATOM 896 C CA . GLN A 1 123 ? 14.277 -17.736 5.518 1.00 33.94 123 GLN A CA 1
ATOM 897 C C . GLN A 1 123 ? 14.325 -18.583 4.223 1.00 33.94 123 GLN A C 1
ATOM 899 O O . GLN A 1 123 ? 13.400 -19.322 3.889 1.00 33.94 123 GLN A O 1
ATOM 904 N N . ARG A 1 124 ? 15.455 -18.537 3.508 1.00 38.31 124 ARG A N 1
ATOM 905 C CA . ARG A 1 124 ? 15.959 -19.689 2.736 1.00 38.31 124 ARG A CA 1
ATOM 906 C C . ARG A 1 124 ? 17.092 -20.304 3.545 1.00 38.31 124 ARG A C 1
ATOM 908 O O . ARG A 1 124 ? 17.881 -19.573 4.137 1.00 38.31 124 ARG A O 1
ATOM 915 N N . GLY A 1 125 ? 17.146 -21.625 3.631 1.00 35.50 125 GLY A N 1
ATOM 916 C CA . GLY A 1 125 ? 18.087 -22.278 4.532 1.00 35.50 125 GLY A CA 1
ATOM 917 C C . GLY A 1 125 ? 19.471 -22.466 3.909 1.00 35.50 125 GLY A C 1
ATOM 918 O O . GLY A 1 125 ? 19.703 -22.066 2.763 1.00 35.50 125 GLY A O 1
ATOM 919 N N . PRO A 1 126 ? 20.413 -23.075 4.651 1.00 41.81 126 PRO A N 1
ATOM 920 C CA . PRO A 1 126 ? 21.802 -23.275 4.225 1.00 41.81 126 PRO A CA 1
ATOM 921 C C . PRO A 1 126 ? 22.000 -23.969 2.864 1.00 41.81 126 PRO A C 1
ATOM 923 O O . PRO A 1 126 ? 23.063 -23.826 2.261 1.00 41.81 126 PRO A O 1
ATOM 926 N N . HIS A 1 127 ? 20.995 -24.686 2.356 1.00 45.50 127 HIS A N 1
ATOM 927 C CA . HIS A 1 127 ? 20.984 -25.377 1.065 1.00 45.50 127 HIS A CA 1
ATOM 928 C C . HIS A 1 127 ? 20.193 -24.627 -0.023 1.00 45.50 127 HIS A C 1
ATOM 930 O O . HIS A 1 127 ? 19.900 -25.202 -1.070 1.00 45.50 127 HIS A O 1
ATOM 936 N N . ARG A 1 128 ? 19.860 -23.343 0.192 1.00 41.78 128 ARG A N 1
ATOM 937 C CA . ARG A 1 128 ? 19.044 -22.491 -0.703 1.00 41.78 128 ARG A CA 1
ATOM 938 C C . ARG A 1 128 ? 17.616 -22.996 -0.929 1.00 41.78 128 ARG A C 1
ATOM 940 O O . ARG A 1 128 ? 16.935 -22.524 -1.840 1.00 41.78 128 ARG A O 1
ATOM 947 N N . LEU A 1 129 ? 17.157 -23.925 -0.098 1.00 41.78 129 LEU A N 1
ATOM 948 C CA . LEU A 1 129 ? 15.779 -24.385 -0.109 1.00 41.78 129 LEU A CA 1
ATOM 949 C C . LEU A 1 129 ? 14.894 -23.368 0.629 1.00 41.78 129 LEU A C 1
ATOM 951 O O . LEU A 1 129 ? 15.354 -22.752 1.599 1.00 41.78 129 LEU A O 1
ATOM 955 N N . PRO A 1 130 ? 13.640 -23.167 0.190 1.00 43.56 130 PRO A N 1
ATOM 956 C CA . PRO A 1 130 ? 12.651 -22.420 0.963 1.00 43.56 130 PRO A CA 1
ATOM 957 C C . PRO A 1 130 ? 12.565 -22.968 2.392 1.00 43.56 130 PRO A C 1
ATOM 959 O O . PRO A 1 130 ? 12.676 -24.182 2.567 1.00 43.56 130 PRO A O 1
ATOM 962 N N . VAL A 1 131 ? 12.373 -22.122 3.407 1.00 44.94 131 VAL A N 1
ATOM 963 C CA . VAL A 1 131 ? 12.157 -22.614 4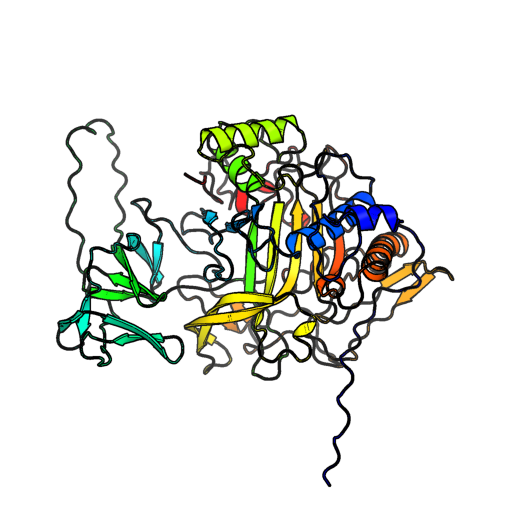.776 1.00 44.94 131 VAL A CA 1
ATOM 964 C C . VAL A 1 131 ? 10.776 -22.295 5.310 1.00 44.94 131 VAL A C 1
ATOM 966 O O . VAL A 1 131 ? 10.128 -21.326 4.924 1.00 44.94 131 VAL A O 1
ATOM 969 N N . VAL A 1 132 ? 10.378 -23.122 6.263 1.00 44.97 132 VAL A N 1
ATOM 970 C CA . VAL A 1 132 ? 9.265 -22.921 7.178 1.00 44.97 132 VAL A CA 1
ATOM 971 C C . VAL A 1 132 ? 9.808 -22.898 8.607 1.00 44.97 132 VAL A C 1
ATOM 973 O O . VAL A 1 132 ? 10.822 -23.533 8.895 1.00 44.97 132 VAL A O 1
ATOM 976 N N . ILE A 1 133 ? 9.176 -22.148 9.505 1.00 45.56 133 ILE A N 1
ATOM 977 C CA . ILE A 1 133 ? 9.519 -22.135 10.934 1.00 45.56 133 ILE A CA 1
ATOM 978 C C . ILE A 1 133 ? 8.477 -22.980 11.651 1.00 45.56 133 ILE A C 1
ATOM 980 O O . ILE A 1 133 ? 7.296 -22.682 11.528 1.00 45.56 133 ILE A O 1
ATOM 984 N N . ASP A 1 134 ? 8.899 -24.036 12.350 1.00 45.69 134 ASP A N 1
ATOM 985 C CA . ASP A 1 134 ? 7.981 -24.891 13.107 1.00 45.69 134 ASP A CA 1
ATOM 986 C C . ASP A 1 134 ? 7.493 -24.238 14.412 1.00 45.69 134 ASP A C 1
ATOM 988 O O . ASP A 1 134 ? 8.034 -23.234 14.872 1.00 45.69 134 ASP A O 1
ATOM 992 N N . ARG A 1 135 ? 6.499 -24.851 15.074 1.00 41.94 135 ARG A N 1
ATOM 993 C CA . ARG A 1 135 ? 5.921 -24.357 16.345 1.00 41.94 135 ARG A CA 1
ATOM 994 C C . ARG A 1 135 ? 6.918 -24.219 17.505 1.00 41.94 135 ARG A C 1
ATOM 996 O O . ARG A 1 135 ? 6.558 -23.659 18.536 1.00 41.94 135 ARG A O 1
ATOM 1003 N N . SER A 1 136 ? 8.126 -24.773 17.386 1.00 41.41 136 SER A N 1
ATOM 1004 C CA . SER A 1 136 ? 9.200 -24.615 18.375 1.00 41.41 136 SER A CA 1
ATOM 1005 C C . SER A 1 136 ? 10.153 -23.460 18.041 1.00 41.41 136 SER A C 1
ATOM 1007 O O . SER A 1 136 ? 11.141 -23.258 18.746 1.00 41.41 136 SER A O 1
ATOM 1009 N N . GLY A 1 137 ? 9.864 -22.705 16.977 1.00 40.53 137 GLY A N 1
ATOM 1010 C CA . GLY A 1 137 ? 10.717 -21.643 16.456 1.00 40.53 137 GLY A CA 1
ATOM 1011 C C . GLY A 1 137 ? 11.914 -22.168 15.664 1.00 40.53 137 GLY A C 1
ATOM 1012 O O . GLY A 1 137 ? 12.870 -21.427 15.432 1.00 40.53 137 GLY A O 1
ATOM 1013 N N . ARG A 1 138 ? 11.918 -23.452 15.276 1.00 48.91 138 ARG A N 1
ATOM 1014 C CA . ARG A 1 138 ? 13.033 -24.061 14.546 1.00 48.91 138 ARG A CA 1
ATOM 1015 C C . ARG A 1 138 ? 12.828 -23.911 13.043 1.00 48.91 138 ARG A C 1
ATOM 1017 O O . ARG A 1 138 ? 11.773 -24.223 12.503 1.00 48.91 138 ARG A O 1
ATOM 1024 N N . LEU A 1 139 ? 13.888 -23.476 12.375 1.00 46.56 139 LEU A N 1
ATOM 1025 C CA . LEU A 1 139 ? 13.956 -23.304 10.929 1.00 46.56 139 LEU A CA 1
ATOM 1026 C C . LEU A 1 139 ? 14.119 -24.650 10.223 1.00 46.56 139 LEU A C 1
ATOM 1028 O O . LEU A 1 139 ? 15.041 -25.413 10.526 1.00 46.56 139 LEU A O 1
ATOM 1032 N N . LEU A 1 140 ? 13.232 -24.921 9.273 1.00 53.09 140 LEU A N 1
ATOM 1033 C CA . LEU A 1 140 ? 13.169 -26.160 8.514 1.00 53.09 140 LEU A CA 1
ATOM 1034 C C . LEU A 1 140 ? 13.179 -25.843 7.023 1.00 53.09 140 LEU A C 1
ATOM 1036 O O . LEU A 1 140 ? 12.235 -25.264 6.494 1.00 53.09 140 LEU A O 1
ATOM 1040 N N . GLU A 1 141 ? 14.237 -26.245 6.334 1.00 52.97 141 GLU A N 1
ATOM 1041 C CA . GLU A 1 141 ? 14.272 -26.224 4.874 1.00 52.97 141 GLU A CA 1
ATOM 1042 C C . GLU A 1 141 ? 13.253 -27.205 4.325 1.00 52.97 141 GLU A C 1
ATOM 1044 O O . GLU A 1 141 ? 13.088 -28.272 4.902 1.00 52.97 141 GLU A O 1
ATOM 1049 N N . PHE A 1 142 ? 12.592 -26.902 3.212 1.00 59.47 142 PHE A N 1
ATOM 1050 C CA . PHE A 1 142 ? 11.719 -27.868 2.566 1.00 59.47 142 PHE A CA 1
ATOM 1051 C C . PHE A 1 142 ? 12.035 -28.071 1.091 1.00 59.47 142 PHE A C 1
ATOM 1053 O O . PHE A 1 142 ? 12.273 -27.129 0.334 1.00 59.47 142 PHE A O 1
ATOM 1060 N N . ASN A 1 143 ? 11.979 -29.330 0.670 1.00 63.09 143 ASN A N 1
ATOM 1061 C CA . ASN A 1 143 ? 11.952 -29.674 -0.740 1.00 63.09 143 ASN A CA 1
ATOM 1062 C C . ASN A 1 143 ? 10.590 -29.280 -1.332 1.00 63.09 143 ASN A C 1
ATOM 1064 O O . ASN A 1 143 ? 9.558 -29.553 -0.703 1.00 63.09 143 ASN A O 1
ATOM 1068 N N . PRO A 1 144 ? 10.557 -28.680 -2.536 1.00 58.34 144 PRO A N 1
ATOM 1069 C CA . PRO A 1 144 ? 9.321 -28.460 -3.278 1.00 58.34 144 PRO A CA 1
ATOM 1070 C C . PRO A 1 144 ? 8.498 -29.750 -3.441 1.00 58.34 144 PRO A C 1
ATOM 1072 O O . PRO A 1 144 ? 9.061 -30.844 -3.344 1.00 58.34 144 PRO A O 1
ATOM 1075 N N . PRO A 1 145 ? 7.183 -29.643 -3.708 1.00 60.34 145 PRO A N 1
ATOM 1076 C CA . PRO A 1 145 ? 6.332 -30.810 -3.913 1.00 60.34 145 PRO A CA 1
ATOM 1077 C C . PRO A 1 145 ? 6.879 -31.735 -5.003 1.00 60.34 145 PRO A C 1
ATOM 1079 O O . PRO A 1 145 ? 7.080 -31.300 -6.136 1.00 60.34 145 PRO A O 1
ATOM 1082 N N . ASP A 1 146 ? 7.092 -33.005 -4.658 1.00 74.19 146 ASP A N 1
ATOM 1083 C CA . ASP A 1 146 ? 7.482 -34.053 -5.600 1.00 74.19 146 ASP A CA 1
ATOM 1084 C C . ASP A 1 146 ? 6.279 -34.983 -5.845 1.00 74.19 146 ASP A C 1
ATOM 1086 O O . ASP A 1 146 ? 5.876 -35.711 -4.933 1.00 74.19 146 ASP A O 1
ATOM 1090 N N . PRO A 1 147 ? 5.690 -34.980 -7.055 1.00 68.44 147 PRO A N 1
ATOM 1091 C CA . PRO A 1 147 ? 4.512 -35.788 -7.366 1.00 68.44 147 PRO A CA 1
ATOM 1092 C C . PRO A 1 147 ? 4.803 -37.296 -7.435 1.00 68.44 147 PRO A C 1
ATOM 1094 O O . PRO A 1 147 ? 3.873 -38.091 -7.543 1.00 68.44 147 PRO A O 1
ATOM 1097 N N . THR A 1 148 ? 6.074 -37.708 -7.404 1.00 75.50 148 THR A N 1
ATOM 1098 C CA . THR A 1 148 ? 6.481 -39.121 -7.418 1.00 75.50 148 THR A CA 1
ATOM 1099 C C . THR A 1 148 ? 6.571 -39.733 -6.018 1.00 75.50 148 THR A C 1
ATOM 1101 O O . THR A 1 148 ? 6.591 -40.959 -5.882 1.00 75.50 148 THR A O 1
ATOM 1104 N N . LEU A 1 149 ? 6.591 -38.900 -4.970 1.00 79.44 149 LEU A N 1
ATOM 1105 C CA . LEU A 1 149 ? 6.650 -39.334 -3.578 1.00 79.44 149 LEU A CA 1
ATOM 1106 C C . LEU A 1 149 ? 5.246 -39.492 -2.986 1.00 79.44 149 LEU A C 1
ATOM 1108 O O . LEU A 1 149 ? 4.388 -38.622 -3.110 1.00 79.44 149 LEU A O 1
ATOM 1112 N N . LYS A 1 150 ? 5.035 -40.595 -2.263 1.00 85.38 150 LYS A N 1
ATOM 1113 C CA . LYS A 1 150 ? 3.840 -40.787 -1.431 1.00 85.38 150 LYS A CA 1
ATOM 1114 C C . LYS A 1 150 ? 3.996 -40.019 -0.121 1.00 85.38 150 LYS A C 1
ATOM 1116 O O . LYS A 1 150 ? 5.031 -40.129 0.539 1.00 85.38 150 LYS A O 1
ATOM 1121 N N . ALA A 1 151 ? 2.959 -39.290 0.277 1.00 85.44 151 ALA A N 1
ATOM 1122 C CA . ALA A 1 151 ? 2.922 -38.601 1.559 1.00 85.44 151 ALA A CA 1
ATOM 1123 C C . ALA A 1 151 ? 2.663 -39.614 2.683 1.00 85.44 151 ALA A C 1
ATOM 1125 O O . ALA A 1 151 ? 1.549 -40.106 2.838 1.00 85.44 151 ALA A O 1
ATOM 1126 N N . LEU A 1 152 ? 3.697 -39.967 3.448 1.00 89.12 152 LEU A N 1
ATOM 1127 C CA . LEU A 1 152 ? 3.607 -40.943 4.539 1.00 89.12 152 LEU A CA 1
ATOM 1128 C C . LEU A 1 152 ? 3.805 -40.259 5.893 1.00 89.12 152 LEU A C 1
ATOM 1130 O O . LEU A 1 152 ? 4.686 -39.415 6.033 1.00 89.12 152 LEU A O 1
ATOM 1134 N N . VAL A 1 153 ? 3.043 -40.679 6.903 1.00 82.94 153 VAL A N 1
ATOM 1135 C CA . VAL A 1 153 ? 3.194 -40.238 8.301 1.00 82.94 153 VAL A CA 1
ATOM 1136 C C . VAL A 1 153 ? 3.190 -41.420 9.266 1.00 82.94 153 VAL A C 1
ATOM 1138 O O . VAL A 1 153 ? 2.728 -42.514 8.929 1.00 82.94 153 VAL A O 1
ATOM 1141 N N . ARG A 1 154 ? 3.707 -41.211 10.480 1.00 79.88 154 ARG A N 1
ATOM 1142 C CA . ARG A 1 154 ? 3.558 -42.164 11.591 1.00 79.88 154 ARG A CA 1
ATOM 1143 C C . ARG A 1 154 ? 2.323 -41.857 12.422 1.00 79.88 154 ARG A C 1
ATOM 1145 O O . ARG A 1 154 ? 2.091 -40.705 12.784 1.00 79.88 154 ARG A O 1
ATOM 1152 N N . ASP A 1 155 ? 1.576 -42.897 12.770 1.00 79.44 155 ASP A N 1
ATOM 1153 C CA . ASP A 1 155 ? 0.555 -42.815 13.815 1.00 79.44 155 ASP A CA 1
ATOM 1154 C C . ASP A 1 155 ? 1.183 -42.901 15.233 1.00 79.44 155 ASP A C 1
ATOM 1156 O O . ASP A 1 155 ? 2.367 -43.231 15.355 1.00 79.44 155 ASP A O 1
ATOM 1160 N N . PRO A 1 156 ? 0.435 -42.643 16.329 1.00 75.50 156 PRO A N 1
ATOM 1161 C CA . PRO A 1 156 ? 0.929 -42.766 17.702 1.00 75.50 156 PRO A CA 1
ATOM 1162 C C . PRO A 1 156 ? 1.524 -44.128 18.077 1.00 75.50 156 PRO A C 1
ATOM 1164 O O . PRO A 1 156 ? 2.241 -44.219 19.070 1.00 75.50 156 PRO A O 1
ATOM 1167 N N . SER A 1 157 ? 1.221 -45.192 17.324 1.00 78.44 157 SER A N 1
ATOM 1168 C CA . SER A 1 157 ? 1.795 -46.528 17.528 1.00 78.44 157 SER A CA 1
ATOM 1169 C C . SER A 1 157 ? 3.112 -46.738 16.769 1.00 78.44 157 SER A C 1
ATOM 1171 O O . SER A 1 157 ? 3.761 -47.773 16.923 1.00 78.44 157 SER A O 1
ATOM 1173 N N . GLY A 1 158 ? 3.527 -45.759 15.961 1.00 75.81 158 GLY A N 1
ATOM 1174 C CA . GLY A 1 158 ? 4.713 -45.801 15.111 1.00 75.81 158 GLY A CA 1
ATOM 1175 C C . GLY A 1 158 ? 4.481 -46.470 13.754 1.00 75.81 158 GLY A C 1
ATOM 1176 O O . GLY A 1 158 ? 5.437 -46.597 12.978 1.00 75.81 158 GLY A O 1
ATOM 1177 N N . LYS A 1 159 ? 3.243 -46.883 13.445 1.00 85.12 159 LYS A N 1
ATOM 1178 C CA . LYS A 1 159 ? 2.881 -47.503 12.166 1.00 85.12 159 LYS A CA 1
ATOM 1179 C C . LYS A 1 159 ? 2.867 -46.445 11.063 1.00 85.12 159 LYS A C 1
ATOM 1181 O O . LYS A 1 159 ? 2.408 -45.326 11.269 1.00 85.12 159 LYS A O 1
ATOM 1186 N N . LEU A 1 160 ? 3.368 -46.819 9.885 1.00 87.31 160 LEU A N 1
ATOM 1187 C CA . LEU A 1 160 ? 3.326 -45.976 8.692 1.00 87.31 160 LEU A CA 1
ATOM 1188 C C . LEU A 1 160 ? 1.931 -45.988 8.070 1.00 87.31 160 LEU A C 1
ATOM 1190 O O . LEU A 1 160 ? 1.353 -47.060 7.868 1.00 87.31 160 LEU A O 1
ATOM 1194 N N . VAL A 1 161 ? 1.431 -44.801 7.744 1.00 91.06 161 VAL A N 1
ATOM 1195 C CA . VAL A 1 161 ? 0.137 -44.590 7.095 1.00 91.06 161 VAL A CA 1
ATOM 1196 C C . VAL A 1 161 ? 0.317 -43.599 5.948 1.00 91.06 161 VAL A C 1
ATOM 1198 O O . VAL A 1 161 ? 0.981 -42.574 6.104 1.00 91.06 161 VAL A O 1
ATOM 1201 N N . GLU A 1 162 ? -0.236 -43.927 4.783 1.00 92.44 162 GLU A N 1
ATOM 1202 C CA . GLU A 1 162 ? -0.258 -43.036 3.621 1.00 92.44 162 GLU A CA 1
ATOM 1203 C C . GLU A 1 162 ? -1.388 -42.022 3.763 1.00 92.44 162 GLU A C 1
ATOM 1205 O O . GLU A 1 162 ? -2.510 -42.393 4.094 1.00 92.44 162 GLU A O 1
ATOM 1210 N N . ILE A 1 163 ? -1.089 -40.751 3.506 1.00 88.25 163 ILE A N 1
ATOM 1211 C CA . ILE A 1 163 ? -2.079 -39.685 3.421 1.00 88.25 163 ILE A CA 1
ATOM 1212 C C . ILE A 1 163 ? -2.633 -39.699 1.997 1.00 88.25 163 ILE A C 1
ATOM 1214 O O . ILE A 1 163 ? -1.954 -39.288 1.056 1.00 88.25 163 ILE A O 1
ATOM 1218 N N . ALA A 1 164 ? -3.863 -40.178 1.847 1.00 85.06 164 ALA A N 1
ATOM 1219 C CA . ALA A 1 164 ? -4.565 -40.196 0.567 1.00 85.06 164 ALA A CA 1
ATOM 1220 C C . ALA A 1 164 ? -5.319 -38.889 0.318 1.00 85.06 164 ALA A C 1
ATOM 1222 O O . ALA A 1 164 ? -5.360 -38.405 -0.809 1.00 85.06 164 ALA A O 1
ATOM 1223 N N . HIS A 1 165 ? -5.885 -38.324 1.386 1.00 75.50 165 HIS A N 1
ATOM 1224 C CA . HIS A 1 165 ? -6.652 -37.090 1.349 1.00 75.50 165 HIS A CA 1
ATOM 1225 C C . HIS A 1 165 ? -6.315 -36.197 2.539 1.00 75.50 165 HIS A C 1
ATOM 1227 O O . HIS A 1 165 ? -5.933 -36.668 3.616 1.00 75.50 165 HIS A O 1
ATOM 1233 N N . ALA A 1 166 ? -6.497 -34.897 2.359 1.00 70.56 166 ALA A N 1
ATOM 1234 C CA . ALA A 1 166 ? -6.402 -33.912 3.419 1.00 70.56 166 ALA A CA 1
ATOM 1235 C C . ALA A 1 166 ? -7.632 -33.009 3.364 1.00 70.56 166 ALA A C 1
ATOM 1237 O O . ALA A 1 166 ? -8.066 -32.564 2.307 1.00 70.56 166 ALA A O 1
ATOM 1238 N N . ARG A 1 167 ? -8.209 -32.722 4.527 1.00 59.78 167 ARG A N 1
ATOM 1239 C CA . ARG A 1 167 ? -9.291 -31.742 4.648 1.00 59.78 167 ARG A CA 1
ATOM 1240 C C . ARG A 1 167 ? -9.045 -30.852 5.845 1.00 59.78 167 ARG A C 1
ATOM 1242 O O . ARG A 1 167 ? -8.399 -31.265 6.802 1.00 59.78 167 ARG A O 1
ATOM 1249 N N . LEU A 1 168 ? -9.575 -29.641 5.810 1.00 44.38 168 LEU A N 1
ATOM 1250 C CA . LEU A 1 168 ? -9.475 -28.726 6.939 1.00 44.38 168 LEU A CA 1
ATOM 1251 C C . LEU A 1 168 ? -10.665 -28.930 7.875 1.00 44.38 168 LEU A C 1
ATOM 1253 O O . LEU A 1 168 ? -11.815 -28.882 7.446 1.00 44.38 168 LEU A O 1
ATOM 1257 N N . GLU A 1 169 ? -10.386 -29.128 9.160 1.00 43.22 169 GLU A N 1
ATOM 1258 C CA . GLU A 1 169 ? -11.395 -29.142 10.219 1.00 43.22 169 GLU A CA 1
ATOM 1259 C C . GLU A 1 169 ? -10.880 -28.260 11.360 1.00 43.22 169 GLU A C 1
ATOM 1261 O O . GLU A 1 169 ? -9.806 -28.506 11.912 1.00 43.22 169 GLU A O 1
ATOM 1266 N N . ASN A 1 170 ? -11.596 -27.174 11.671 1.00 37.97 170 ASN A N 1
ATOM 1267 C CA . ASN A 1 170 ? -11.176 -26.164 12.656 1.00 37.97 170 ASN A CA 1
ATOM 1268 C C . ASN A 1 170 ? -9.759 -25.601 12.403 1.00 37.97 170 ASN A C 1
ATOM 1270 O O . ASN A 1 170 ? -8.970 -25.444 13.336 1.00 37.97 170 ASN A O 1
ATOM 1274 N N . GLY A 1 171 ? -9.415 -25.354 11.132 1.00 37.88 171 GLY A N 1
ATOM 1275 C CA . GLY A 1 171 ? -8.114 -24.794 10.737 1.00 37.88 171 GLY A CA 1
ATOM 1276 C C . GLY A 1 171 ? -6.930 -25.757 10.887 1.00 37.88 171 GLY A C 1
ATOM 1277 O O . GLY A 1 171 ? -5.782 -25.344 10.751 1.00 37.88 171 GLY A O 1
ATOM 1278 N N . ARG A 1 172 ? -7.181 -27.044 11.167 1.00 40.31 172 ARG A N 1
ATOM 1279 C CA . ARG A 1 172 ? -6.152 -28.090 11.207 1.00 40.31 172 ARG A CA 1
ATOM 1280 C C . ARG A 1 172 ? -6.306 -29.025 10.009 1.00 40.31 172 ARG A C 1
ATOM 1282 O O . ARG A 1 172 ? -7.435 -29.428 9.717 1.00 40.31 172 ARG A O 1
ATOM 1289 N N . PRO A 1 173 ? -5.208 -29.412 9.337 1.00 50.91 173 PRO A N 1
ATOM 1290 C CA . PRO A 1 173 ? -5.263 -30.467 8.341 1.00 50.91 173 PRO A CA 1
ATOM 1291 C C . PRO A 1 173 ? -5.586 -31.797 9.029 1.00 50.91 173 PRO A C 1
ATOM 1293 O O . PRO A 1 173 ? -4.782 -32.353 9.776 1.00 50.91 173 PRO A O 1
ATOM 1296 N N . ILE A 1 174 ? -6.790 -32.301 8.780 1.00 66.25 174 ILE A N 1
ATOM 1297 C CA . ILE A 1 174 ? -7.189 -33.669 9.075 1.00 66.25 174 ILE A CA 1
ATOM 1298 C C . ILE A 1 174 ? -6.693 -34.532 7.928 1.00 66.25 174 ILE A C 1
ATOM 1300 O O . ILE A 1 174 ? -7.188 -34.455 6.801 1.00 66.25 174 ILE A O 1
ATOM 1304 N N . LEU A 1 175 ? -5.690 -35.341 8.239 1.00 78.69 175 LEU A N 1
ATOM 1305 C CA . LEU A 1 175 ? -5.102 -36.292 7.314 1.00 78.69 175 LEU A CA 1
ATOM 1306 C C . LEU A 1 175 ? -5.965 -37.550 7.281 1.00 78.69 175 LEU A C 1
ATOM 1308 O O . LEU A 1 175 ? -6.438 -38.011 8.321 1.00 78.69 175 LEU A O 1
ATOM 1312 N N . VAL A 1 176 ? -6.191 -38.091 6.092 1.00 83.44 176 VAL A N 1
ATOM 1313 C CA . VAL A 1 176 ? -7.079 -39.232 5.868 1.00 83.44 176 VAL A CA 1
ATOM 1314 C C . VAL A 1 176 ? -6.332 -40.291 5.063 1.00 83.44 176 VAL A C 1
ATOM 1316 O O . VAL A 1 176 ? -5.661 -39.963 4.083 1.00 83.44 176 VAL A O 1
ATOM 1319 N N . ASP A 1 177 ? -6.424 -41.548 5.496 1.00 88.88 177 ASP A N 1
ATOM 1320 C CA . ASP A 1 177 ? -5.786 -42.682 4.827 1.00 88.88 177 ASP A CA 1
ATOM 1321 C C . ASP A 1 177 ? -6.546 -43.143 3.575 1.00 88.88 177 ASP A C 1
ATOM 1323 O O . ASP A 1 177 ? -7.615 -42.627 3.236 1.00 88.88 177 ASP A O 1
ATOM 1327 N N . VAL A 1 178 ? -5.966 -44.110 2.858 1.00 87.38 178 VAL A N 1
ATOM 1328 C CA . VAL A 1 178 ? -6.528 -44.660 1.612 1.00 87.38 178 VAL A CA 1
ATOM 1329 C C . VAL A 1 178 ? -7.864 -45.379 1.834 1.00 87.38 178 VAL A C 1
ATOM 1331 O O . VAL A 1 178 ? -8.645 -45.521 0.896 1.00 87.38 178 VAL A O 1
ATOM 1334 N N . GLU A 1 179 ? -8.156 -45.802 3.066 1.00 87.50 179 GLU A N 1
ATOM 1335 C CA . GLU A 1 179 ? -9.432 -46.392 3.470 1.00 87.50 179 GLU A CA 1
ATOM 1336 C C . GLU A 1 179 ? -10.468 -45.346 3.935 1.00 87.50 179 GLU A C 1
ATOM 1338 O O . GLU A 1 179 ? -11.593 -45.707 4.290 1.00 87.50 179 GLU A O 1
ATOM 1343 N N . GLY A 1 180 ? -10.126 -44.053 3.917 1.00 78.31 180 GLY A N 1
ATOM 1344 C CA . GLY A 1 180 ? -11.018 -42.953 4.289 1.00 78.31 180 GLY A CA 1
ATOM 1345 C C . GLY A 1 180 ? -11.069 -42.652 5.793 1.00 78.31 180 GLY A C 1
ATOM 1346 O O . GLY A 1 180 ? -11.934 -41.892 6.242 1.00 78.31 180 GLY A O 1
ATOM 1347 N N . LYS A 1 181 ? -10.165 -43.221 6.597 1.00 83.69 181 LYS A N 1
ATOM 1348 C CA . LYS A 1 181 ? -10.104 -43.027 8.049 1.00 83.69 181 LYS A CA 1
ATOM 1349 C C . LYS A 1 181 ? -9.145 -41.895 8.420 1.00 83.69 181 LYS A C 1
ATOM 1351 O O . LYS A 1 181 ? -8.092 -41.709 7.824 1.00 83.69 181 LYS A O 1
ATOM 1356 N N . VAL A 1 182 ? -9.509 -41.135 9.455 1.00 83.06 182 VAL A N 1
ATOM 1357 C CA . VAL A 1 182 ? -8.658 -40.068 10.002 1.00 83.06 182 VAL A CA 1
ATOM 1358 C C . VAL A 1 182 ? -7.372 -40.649 10.588 1.00 83.06 182 VAL A C 1
ATOM 1360 O O . VAL A 1 182 ? -7.407 -41.496 11.487 1.00 83.06 182 VAL A O 1
ATOM 1363 N N . ILE A 1 183 ? -6.245 -40.127 10.118 1.00 81.31 183 ILE A N 1
ATOM 1364 C CA . ILE A 1 183 ? -4.910 -40.424 10.612 1.00 81.31 183 ILE A CA 1
ATOM 1365 C C . ILE A 1 183 ? -4.646 -39.518 11.813 1.00 81.31 183 ILE A C 1
ATOM 1367 O O . ILE A 1 183 ? -4.563 -38.298 11.694 1.00 81.31 183 ILE A O 1
ATOM 1371 N N . GLN A 1 184 ? -4.490 -40.118 12.989 1.00 77.31 184 GLN A N 1
ATOM 1372 C CA . GLN A 1 184 ? -3.872 -39.430 14.119 1.00 77.31 184 GLN A CA 1
ATOM 1373 C C . GLN A 1 184 ? -2.376 -39.407 13.822 1.00 77.31 184 GLN A C 1
ATOM 1375 O O . GLN A 1 184 ? -1.728 -40.422 14.018 1.00 77.31 184 GLN A O 1
ATOM 1380 N N . ALA A 1 185 ? -1.846 -38.333 13.245 1.00 68.12 185 ALA A N 1
ATOM 1381 C CA . ALA A 1 185 ? -0.434 -38.268 12.875 1.00 68.12 185 ALA A CA 1
ATOM 1382 C C . ALA A 1 185 ? 0.420 -37.772 14.048 1.00 68.12 185 ALA A C 1
ATOM 1384 O O . ALA A 1 185 ? -0.026 -36.998 14.895 1.00 68.12 185 ALA A O 1
ATOM 1385 N N . GLN A 1 186 ? 1.674 -38.202 14.100 1.00 63.16 186 GLN A N 1
ATOM 1386 C CA . GLN A 1 186 ? 2.650 -37.624 15.009 1.00 63.16 186 GLN A CA 1
ATOM 1387 C C . GLN A 1 186 ? 3.008 -36.202 14.538 1.00 63.16 186 GLN A C 1
ATOM 1389 O O . GLN A 1 186 ? 3.437 -35.996 13.406 1.00 63.16 186 GLN A O 1
ATOM 1394 N N . HIS A 1 187 ? 2.836 -35.213 15.416 1.00 55.44 187 HIS A N 1
ATOM 1395 C CA . HIS A 1 187 ? 3.143 -33.797 15.142 1.00 55.44 187 HIS A CA 1
ATOM 1396 C C . HIS A 1 187 ? 4.470 -33.340 15.758 1.00 55.44 187 HIS A C 1
ATOM 1398 O O . HIS A 1 187 ? 4.916 -32.220 15.536 1.00 55.44 187 HIS A O 1
ATOM 1404 N N . THR A 1 188 ? 5.100 -34.205 16.556 1.00 53.50 188 THR A N 1
ATOM 1405 C CA . THR A 1 188 ? 6.376 -33.914 17.207 1.00 53.50 188 THR A CA 1
ATOM 1406 C C . THR A 1 188 ? 7.489 -34.690 16.507 1.00 53.50 188 THR A C 1
ATOM 1408 O O . THR A 1 188 ? 7.496 -35.923 16.591 1.00 53.50 188 THR A O 1
ATOM 1411 N N . PRO A 1 189 ? 8.438 -33.997 15.860 1.00 55.81 189 PRO A N 1
ATOM 1412 C CA . PRO A 1 189 ? 9.638 -34.575 15.267 1.00 55.81 189 PRO A CA 1
ATOM 1413 C C . PRO A 1 189 ? 10.374 -35.495 16.234 1.00 55.81 189 PRO A C 1
ATOM 1415 O O . PRO A 1 189 ? 10.765 -35.084 17.329 1.00 55.81 189 PRO A O 1
ATOM 1418 N N . THR A 1 190 ? 10.618 -36.738 15.823 1.00 52.09 190 THR A N 1
ATOM 1419 C CA . THR A 1 190 ? 11.518 -37.619 16.576 1.00 52.09 190 THR A CA 1
ATOM 1420 C C . THR A 1 190 ? 12.920 -37.292 16.086 1.00 52.09 190 THR A C 1
ATOM 1422 O O . THR A 1 190 ? 13.296 -37.726 15.006 1.00 52.09 190 THR A O 1
ATOM 1425 N N . ALA A 1 191 ? 13.657 -36.440 16.803 1.00 43.06 191 ALA A N 1
ATOM 1426 C CA . ALA A 1 191 ? 14.936 -35.889 16.347 1.00 43.06 191 ALA A CA 1
ATOM 1427 C C . ALA A 1 191 ? 15.863 -36.951 15.710 1.00 43.06 191 ALA A C 1
ATOM 1429 O O . ALA A 1 191 ? 16.469 -37.761 16.410 1.00 43.06 191 ALA A O 1
ATOM 1430 N N . THR A 1 192 ? 16.013 -36.928 14.382 1.00 42.97 192 THR A N 1
ATOM 1431 C CA . THR A 1 192 ? 16.976 -37.773 13.660 1.00 42.97 192 THR A CA 1
ATOM 1432 C C . THR A 1 192 ? 17.858 -36.932 12.745 1.00 42.97 192 THR A C 1
ATOM 1434 O O . THR A 1 192 ? 17.375 -36.190 11.895 1.00 42.97 192 THR A O 1
ATOM 1437 N N . ARG A 1 193 ? 19.174 -37.056 12.966 1.00 46.00 193 ARG A N 1
ATOM 1438 C CA . ARG A 1 193 ? 20.275 -36.381 12.260 1.00 46.00 193 ARG A CA 1
ATOM 1439 C C . ARG A 1 193 ? 20.257 -36.702 10.761 1.00 46.00 193 ARG A C 1
ATOM 1441 O O . ARG A 1 193 ? 20.215 -37.878 10.406 1.00 46.00 193 ARG A O 1
ATOM 1448 N N . ALA A 1 194 ? 20.411 -35.703 9.893 1.00 42.25 194 ALA A N 1
ATOM 1449 C CA . ALA A 1 194 ? 20.790 -35.960 8.504 1.00 42.25 194 ALA A CA 1
ATOM 1450 C C . ALA A 1 194 ? 22.238 -36.493 8.459 1.00 42.25 194 ALA A C 1
ATOM 1452 O O . ALA A 1 194 ? 23.137 -35.955 9.111 1.00 42.25 194 ALA A O 1
ATOM 1453 N N . ALA A 1 195 ? 22.471 -37.590 7.735 1.00 35.88 195 ALA A N 1
ATOM 1454 C CA . ALA A 1 195 ? 23.804 -38.162 7.569 1.00 35.88 195 ALA A CA 1
ATOM 1455 C C . ALA A 1 195 ? 24.702 -37.218 6.747 1.00 35.88 195 ALA A C 1
ATOM 1457 O O . ALA A 1 195 ? 24.252 -36.615 5.777 1.00 35.88 195 ALA A O 1
ATOM 1458 N N . LYS A 1 196 ? 25.984 -37.109 7.130 1.00 33.16 196 LYS A N 1
ATOM 1459 C CA . LYS A 1 196 ? 27.007 -36.298 6.446 1.00 33.16 196 LYS A CA 1
ATOM 1460 C C . LYS A 1 196 ? 27.035 -36.592 4.938 1.00 33.16 196 LYS A C 1
ATOM 1462 O O . LYS A 1 196 ? 27.566 -37.625 4.531 1.00 33.16 196 LYS A O 1
ATOM 1467 N N . ALA A 1 197 ? 26.556 -35.667 4.110 1.00 33.69 197 ALA A N 1
ATOM 1468 C CA . ALA A 1 197 ? 26.871 -35.676 2.688 1.00 33.69 197 ALA A CA 1
ATOM 1469 C C . ALA A 1 197 ? 28.339 -35.252 2.515 1.00 33.69 197 ALA A C 1
ATOM 1471 O O . ALA A 1 197 ? 28.744 -34.171 2.940 1.00 33.69 197 ALA A O 1
ATOM 1472 N N . THR A 1 198 ? 29.162 -36.133 1.947 1.00 30.05 198 THR A N 1
ATOM 1473 C CA . THR A 1 198 ? 30.559 -35.819 1.613 1.00 30.05 198 THR A CA 1
ATOM 1474 C C . THR A 1 198 ? 30.568 -35.123 0.246 1.00 30.05 198 THR A C 1
ATO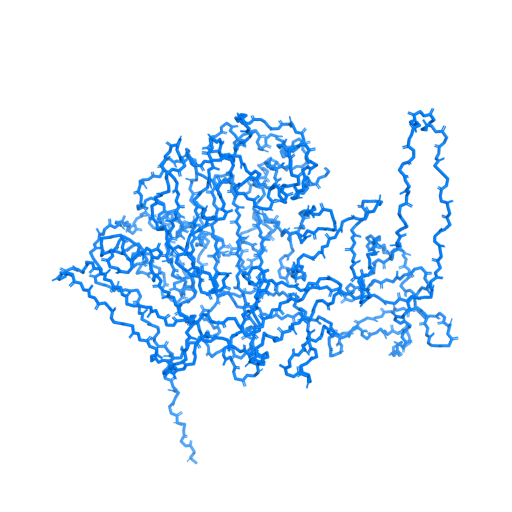M 1476 O O . THR A 1 198 ? 30.034 -35.709 -0.697 1.00 30.05 198 THR A O 1
ATOM 1479 N N . PRO A 1 199 ? 31.128 -33.908 0.095 1.00 32.94 199 PRO A N 1
ATOM 1480 C CA . PRO A 1 199 ? 31.159 -33.225 -1.199 1.00 32.94 199 PRO A CA 1
ATOM 1481 C C . PRO A 1 199 ? 31.975 -34.003 -2.252 1.00 32.94 199 PRO A C 1
ATOM 1483 O O . PRO A 1 199 ? 32.982 -34.624 -1.890 1.00 32.94 199 PRO A O 1
ATOM 1486 N N . PRO A 1 200 ? 31.607 -33.947 -3.549 1.00 31.69 200 PRO A N 1
ATOM 1487 C CA . PRO A 1 200 ? 32.420 -34.475 -4.645 1.00 31.69 200 PRO A CA 1
ATOM 1488 C C . PRO A 1 200 ? 33.822 -33.845 -4.682 1.00 31.69 200 PRO A C 1
ATOM 1490 O O . PRO A 1 200 ? 34.018 -32.683 -4.328 1.00 31.69 200 PRO A O 1
ATOM 1493 N N . ALA A 1 201 ? 34.809 -34.624 -5.122 1.00 34.56 201 ALA A N 1
ATOM 1494 C CA . ALA A 1 201 ? 36.239 -34.415 -4.886 1.00 34.56 201 ALA A CA 1
ATOM 1495 C C . ALA A 1 201 ? 36.920 -33.215 -5.595 1.00 34.56 201 ALA A C 1
ATOM 1497 O O . ALA A 1 201 ? 38.149 -33.178 -5.640 1.00 34.56 201 ALA A O 1
ATOM 1498 N N . GLU A 1 202 ? 36.192 -32.216 -6.100 1.00 34.91 202 GLU A N 1
ATOM 1499 C CA . GLU A 1 202 ? 36.782 -31.151 -6.934 1.00 34.91 202 GLU A CA 1
ATOM 1500 C C . GLU A 1 202 ? 36.906 -29.763 -6.269 1.00 34.91 202 GLU A C 1
ATOM 1502 O O . GLU A 1 202 ? 37.512 -28.859 -6.831 1.00 34.91 202 GLU A O 1
ATOM 1507 N N . GLN A 1 203 ? 36.472 -29.583 -5.015 1.00 39.91 203 GLN A N 1
ATOM 1508 C CA . GLN A 1 203 ? 36.648 -28.314 -4.273 1.00 39.91 203 GLN A CA 1
ATOM 1509 C C . GLN A 1 203 ? 37.793 -28.341 -3.252 1.00 39.91 203 GLN A C 1
ATOM 1511 O O . GLN A 1 203 ? 37.696 -27.841 -2.130 1.00 39.91 203 GLN A O 1
ATOM 1516 N N . LYS A 1 204 ? 38.945 -28.900 -3.628 1.00 37.84 204 LYS A N 1
ATOM 1517 C CA . LYS A 1 204 ? 40.124 -28.930 -2.752 1.00 37.84 204 LYS A CA 1
ATOM 1518 C C . LYS A 1 204 ? 40.960 -27.653 -2.868 1.00 37.84 204 LYS A C 1
ATOM 1520 O O . LYS A 1 204 ? 42.148 -27.734 -3.161 1.00 37.84 204 LYS A O 1
ATOM 1525 N N . ARG A 1 205 ? 40.365 -26.473 -2.636 1.00 37.75 205 ARG A N 1
ATOM 1526 C CA . ARG A 1 205 ? 41.111 -25.206 -2.463 1.00 37.75 205 ARG A CA 1
ATOM 1527 C C . ARG A 1 205 ? 40.260 -24.067 -1.885 1.00 37.75 205 ARG A C 1
ATOM 1529 O O . ARG A 1 205 ? 40.080 -23.050 -2.526 1.00 37.75 205 ARG A O 1
ATOM 1536 N N . MET A 1 206 ? 39.818 -24.200 -0.637 1.00 30.20 206 MET A N 1
ATOM 1537 C CA . MET A 1 206 ? 39.579 -23.056 0.257 1.00 30.20 206 MET A CA 1
ATOM 1538 C C . MET A 1 206 ? 39.700 -23.539 1.708 1.00 30.20 206 MET A C 1
ATOM 1540 O O . MET A 1 206 ? 38.820 -24.194 2.256 1.00 30.20 206 MET A O 1
ATOM 1544 N N . LYS A 1 207 ? 40.863 -23.284 2.318 1.00 33.94 207 LYS A N 1
ATOM 1545 C CA . LYS A 1 207 ? 41.076 -23.454 3.758 1.00 33.94 207 LYS A CA 1
ATOM 1546 C C . LYS A 1 207 ? 40.513 -22.216 4.450 1.00 33.94 207 LYS A C 1
ATOM 1548 O O . LYS A 1 207 ? 41.190 -21.199 4.472 1.00 33.94 207 LYS A O 1
ATOM 1553 N N . ASN A 1 208 ? 39.277 -22.323 4.926 1.00 30.75 208 ASN A N 1
ATOM 1554 C CA . ASN A 1 208 ? 38.740 -21.729 6.155 1.00 30.75 208 ASN A CA 1
ATOM 1555 C C . ASN A 1 208 ? 37.287 -22.201 6.262 1.00 30.75 208 ASN A C 1
ATOM 1557 O O . ASN A 1 208 ? 36.379 -21.636 5.662 1.00 30.75 208 ASN A O 1
ATOM 1561 N N . ALA A 1 209 ? 37.104 -23.326 6.952 1.00 28.89 209 ALA A N 1
ATOM 1562 C CA . ALA A 1 209 ? 35.811 -23.956 7.149 1.00 28.89 209 ALA A CA 1
ATOM 1563 C C . ALA A 1 209 ? 34.926 -23.057 8.023 1.00 28.89 209 ALA A C 1
ATOM 1565 O O . ALA A 1 209 ? 35.153 -22.944 9.228 1.00 28.89 209 ALA A O 1
ATOM 1566 N N . PHE A 1 210 ? 33.907 -22.449 7.415 1.00 28.84 210 PHE A N 1
ATOM 1567 C CA . PHE A 1 210 ? 32.711 -22.047 8.141 1.00 28.84 210 PHE A CA 1
ATOM 1568 C C . PHE A 1 210 ? 32.137 -23.301 8.803 1.00 28.84 210 PHE A C 1
ATOM 1570 O O . PHE A 1 210 ? 31.903 -24.324 8.156 1.00 28.84 210 PHE A O 1
ATOM 1577 N N . MET A 1 211 ? 31.965 -23.234 10.115 1.00 28.70 211 MET A N 1
ATOM 1578 C CA . MET A 1 211 ? 31.277 -24.249 10.895 1.00 28.70 211 MET A CA 1
ATOM 1579 C C . MET A 1 211 ? 29.835 -24.326 10.371 1.00 28.70 211 MET A C 1
ATOM 1581 O O . MET A 1 211 ? 29.048 -23.411 10.603 1.00 28.70 211 MET A O 1
ATOM 1585 N N . VAL A 1 212 ? 29.519 -25.373 9.602 1.00 32.09 212 VAL A N 1
ATOM 1586 C CA . VAL A 1 212 ? 28.168 -25.652 9.093 1.00 32.09 212 VAL A CA 1
ATOM 1587 C C . VAL A 1 212 ? 27.238 -25.766 10.302 1.00 32.09 212 VAL A C 1
ATOM 1589 O O . VAL A 1 212 ? 27.341 -26.722 11.070 1.00 32.09 212 VAL A O 1
ATOM 1592 N N . ARG A 1 213 ? 26.379 -24.762 10.515 1.00 36.53 213 ARG A N 1
ATOM 1593 C CA . ARG A 1 213 ? 25.271 -24.862 11.470 1.00 36.53 213 ARG A CA 1
ATOM 1594 C C . ARG A 1 213 ? 24.229 -25.811 10.881 1.00 36.53 213 ARG A C 1
ATOM 1596 O O . ARG A 1 213 ? 23.917 -25.733 9.698 1.00 36.53 213 ARG A O 1
ATOM 1603 N N . GLU A 1 214 ? 23.769 -26.738 11.711 1.00 41.12 214 GLU A N 1
ATOM 1604 C CA . GLU A 1 214 ? 22.822 -27.802 11.373 1.00 41.12 214 GLU A CA 1
ATOM 1605 C C . GLU A 1 214 ? 21.509 -27.233 10.798 1.00 41.12 214 GLU A C 1
ATOM 1607 O O . GLU A 1 214 ? 20.960 -26.285 11.357 1.00 41.12 214 GLU A O 1
ATOM 1612 N N . SER A 1 215 ? 20.981 -27.824 9.719 1.00 44.31 215 SER A N 1
ATOM 1613 C CA . SER A 1 215 ? 19.626 -27.560 9.215 1.00 44.31 215 SER A CA 1
ATOM 1614 C C . SER A 1 215 ? 18.867 -28.866 8.970 1.00 44.31 215 SER A C 1
ATOM 1616 O O . SER A 1 215 ? 19.454 -29.902 8.648 1.00 44.31 215 SER A O 1
ATOM 1618 N N . PHE A 1 216 ? 17.551 -28.832 9.182 1.00 57.03 216 PHE A N 1
ATOM 1619 C CA . PHE A 1 216 ? 16.651 -29.958 8.937 1.00 57.03 216 PHE A CA 1
ATOM 1620 C C . PHE A 1 216 ? 15.918 -29.717 7.619 1.00 57.03 216 PHE A C 1
ATOM 1622 O O . PHE A 1 216 ? 15.339 -28.648 7.441 1.00 57.03 216 PHE A O 1
ATOM 1629 N N . VAL A 1 217 ? 15.933 -30.706 6.721 1.00 60.91 217 VAL A N 1
ATOM 1630 C CA . VAL A 1 217 ? 15.181 -30.669 5.460 1.00 60.91 217 VAL A CA 1
ATOM 1631 C C . VAL A 1 217 ? 13.915 -31.515 5.606 1.00 60.91 217 VAL A C 1
ATOM 1633 O O . VAL A 1 217 ? 13.998 -32.681 5.992 1.00 60.91 217 VAL A O 1
ATOM 1636 N N . VAL A 1 218 ? 12.756 -30.938 5.304 1.00 66.88 218 VAL A N 1
ATOM 1637 C CA . VAL A 1 218 ? 11.431 -31.569 5.295 1.00 66.88 218 VAL A CA 1
ATOM 1638 C C . VAL A 1 218 ? 10.903 -31.663 3.859 1.00 66.88 218 VAL A C 1
ATOM 1640 O O . VAL A 1 218 ? 11.378 -30.981 2.956 1.00 66.88 218 VAL A O 1
ATOM 1643 N N . GLN A 1 219 ? 9.931 -32.527 3.602 1.00 79.12 219 GLN A N 1
ATOM 1644 C CA . GLN A 1 219 ? 9.287 -32.641 2.296 1.00 79.12 219 GLN A CA 1
ATOM 1645 C C . GLN A 1 219 ? 7.944 -31.912 2.331 1.00 79.12 219 GLN A C 1
ATOM 1647 O O . GLN A 1 219 ? 7.094 -32.216 3.170 1.00 79.12 219 GLN A O 1
ATOM 1652 N N . LYS A 1 220 ? 7.732 -30.960 1.415 1.00 69.19 220 LYS A N 1
ATOM 1653 C CA . LYS A 1 220 ? 6.400 -30.395 1.180 1.00 69.19 220 LYS A CA 1
ATOM 1654 C C . LYS A 1 220 ? 5.604 -31.365 0.312 1.00 69.19 220 LYS A C 1
ATOM 1656 O O . LYS A 1 220 ? 6.094 -31.824 -0.716 1.00 69.19 220 LYS A O 1
ATOM 1661 N N . PHE A 1 221 ? 4.367 -31.623 0.695 1.00 73.31 221 PHE A N 1
ATOM 1662 C CA . PHE A 1 221 ? 3.364 -32.304 -0.111 1.00 73.31 221 PHE A CA 1
ATOM 1663 C C . PHE A 1 221 ? 2.205 -31.350 -0.374 1.00 73.31 221 PHE A C 1
ATOM 1665 O O . PHE A 1 221 ? 1.921 -30.469 0.437 1.00 73.31 221 PHE A O 1
ATOM 1672 N N . LEU A 1 222 ? 1.546 -31.520 -1.516 1.00 60.34 222 LEU A N 1
ATOM 1673 C CA . LEU A 1 222 ? 0.305 -30.828 -1.838 1.00 60.34 222 LEU A CA 1
ATOM 1674 C C . LEU A 1 222 ? -0.784 -31.890 -1.975 1.00 60.34 222 LEU A C 1
ATOM 1676 O O . LEU A 1 222 ? -0.779 -32.649 -2.940 1.00 60.34 222 LEU A O 1
ATOM 1680 N N . ILE A 1 223 ? -1.669 -31.975 -0.987 1.00 64.62 223 ILE A N 1
ATOM 1681 C CA . ILE A 1 223 ? -2.707 -33.010 -0.908 1.00 64.62 223 ILE A CA 1
ATOM 1682 C C . ILE A 1 223 ? -4.042 -32.286 -0.873 1.00 64.62 223 ILE A C 1
ATOM 1684 O O . ILE A 1 223 ? -4.255 -31.453 0.003 1.00 64.62 223 ILE A O 1
ATOM 1688 N N . ASP A 1 224 ? -4.898 -32.535 -1.865 1.00 58.03 224 ASP A N 1
ATOM 1689 C CA . ASP A 1 224 ? -6.172 -31.823 -2.039 1.00 58.03 224 ASP A CA 1
ATOM 1690 C C . ASP A 1 224 ? -6.023 -30.282 -2.001 1.00 58.03 224 ASP A C 1
ATOM 1692 O O . ASP A 1 224 ? -6.868 -29.559 -1.480 1.00 58.03 224 ASP A O 1
ATOM 1696 N N . GLY A 1 225 ? -4.905 -29.766 -2.534 1.00 47.44 225 GLY A N 1
ATOM 1697 C CA . GLY A 1 225 ? -4.584 -28.332 -2.549 1.00 47.44 225 GLY A CA 1
ATOM 1698 C C . GLY A 1 225 ? -4.048 -27.770 -1.226 1.00 47.44 225 GLY A C 1
ATOM 1699 O O . GLY A 1 225 ? -3.683 -26.598 -1.175 1.00 47.44 225 GLY A O 1
ATOM 1700 N N . ILE A 1 226 ? -3.936 -28.589 -0.176 1.00 48.91 226 ILE A N 1
ATOM 1701 C CA . ILE A 1 226 ? -3.431 -28.185 1.140 1.00 48.91 226 ILE A CA 1
ATOM 1702 C C . ILE A 1 226 ? -1.929 -28.504 1.229 1.00 48.91 226 ILE A C 1
ATOM 1704 O O . ILE A 1 226 ? -1.531 -29.657 1.022 1.00 48.91 226 ILE A O 1
ATOM 1708 N N . PRO A 1 227 ? -1.065 -27.515 1.529 1.00 51.22 227 PRO A N 1
ATOM 1709 C CA . PRO A 1 227 ? 0.355 -27.761 1.742 1.00 51.22 227 PRO A CA 1
ATOM 1710 C C . PRO A 1 227 ? 0.589 -28.445 3.098 1.00 51.22 227 PRO A C 1
ATOM 1712 O O . PRO A 1 227 ? 0.265 -27.887 4.143 1.00 51.22 227 PRO A O 1
ATOM 1715 N N . ILE A 1 228 ? 1.188 -29.637 3.082 1.00 61.50 228 ILE A N 1
ATOM 1716 C CA . ILE A 1 228 ? 1.557 -30.413 4.275 1.00 61.50 228 ILE A CA 1
ATOM 1717 C C . ILE A 1 228 ? 3.075 -30.584 4.298 1.00 61.50 228 ILE A C 1
ATOM 1719 O O . ILE A 1 228 ? 3.664 -31.057 3.329 1.00 61.50 228 ILE A O 1
ATOM 1723 N N . PHE A 1 229 ? 3.718 -30.215 5.401 1.00 65.31 229 PHE A N 1
ATOM 1724 C CA . PHE A 1 229 ? 5.168 -30.327 5.566 1.00 65.31 229 PHE A CA 1
ATOM 1725 C C . PHE A 1 229 ? 5.488 -31.527 6.458 1.00 65.31 229 PHE A C 1
ATOM 1727 O O . PHE A 1 229 ? 5.018 -31.582 7.595 1.00 65.31 229 PHE A O 1
ATOM 1734 N N . ILE A 1 230 ? 6.259 -32.487 5.936 1.00 72.25 230 ILE A N 1
ATOM 1735 C CA . ILE A 1 230 ? 6.585 -33.751 6.613 1.00 72.25 230 ILE A CA 1
ATOM 1736 C C . ILE A 1 230 ? 8.093 -33.867 6.811 1.00 72.25 230 ILE A C 1
ATOM 1738 O O . ILE A 1 230 ? 8.861 -33.783 5.854 1.00 72.25 230 ILE A O 1
ATOM 1742 N N . ASP A 1 231 ? 8.530 -34.081 8.045 1.00 65.12 231 ASP A N 1
ATOM 1743 C CA . ASP A 1 231 ? 9.946 -34.230 8.368 1.00 65.12 231 ASP A CA 1
ATOM 1744 C C . ASP A 1 231 ? 10.503 -35.642 8.051 1.00 65.12 231 ASP A C 1
ATOM 1746 O O . ASP A 1 231 ? 9.742 -36.573 7.778 1.00 65.12 231 ASP A O 1
ATOM 1750 N N . PRO A 1 232 ? 11.832 -35.861 8.115 1.00 71.94 232 PRO A N 1
ATOM 1751 C CA . PRO A 1 232 ? 12.425 -37.181 7.865 1.00 71.94 232 PRO A CA 1
ATOM 1752 C C . PRO A 1 232 ? 12.003 -38.282 8.852 1.00 71.94 232 PRO A C 1
ATOM 1754 O O . PRO A 1 232 ? 12.192 -39.465 8.568 1.00 71.94 232 PRO A O 1
ATOM 1757 N N . SER A 1 233 ? 11.454 -37.919 10.016 1.00 63.69 233 SER A N 1
ATOM 1758 C CA . SER A 1 233 ? 10.890 -38.868 10.983 1.00 63.69 233 SER A CA 1
ATOM 1759 C C . SER A 1 233 ? 9.447 -39.277 10.646 1.00 63.69 233 SER A C 1
ATOM 1761 O O . SER A 1 233 ? 8.925 -40.219 11.251 1.00 63.69 233 SER A O 1
ATOM 1763 N N . LEU A 1 234 ? 8.865 -38.649 9.614 1.00 72.38 234 LEU A N 1
ATOM 1764 C CA . LEU A 1 234 ? 7.492 -38.777 9.126 1.00 72.38 234 LEU A CA 1
ATOM 1765 C C . LEU A 1 234 ? 6.451 -38.137 10.063 1.00 72.38 234 LEU A C 1
ATOM 1767 O O . LEU A 1 234 ? 5.363 -38.684 10.261 1.00 72.38 234 LEU A O 1
ATOM 1771 N N . ALA A 1 235 ? 6.800 -36.977 10.634 1.00 62.22 235 ALA A N 1
ATOM 1772 C CA . ALA A 1 235 ? 5.930 -36.114 11.442 1.00 62.22 235 ALA A CA 1
ATOM 1773 C C . ALA A 1 235 ? 5.539 -34.808 10.707 1.00 62.22 235 ALA A C 1
ATOM 1775 O O . ALA A 1 235 ? 6.276 -34.353 9.835 1.00 62.22 235 ALA A O 1
ATOM 1776 N N . VAL A 1 236 ? 4.401 -34.193 11.067 1.00 59.53 236 VAL A N 1
ATOM 1777 C CA . VAL A 1 236 ? 3.805 -32.989 10.415 1.00 59.53 236 VAL A CA 1
ATOM 1778 C C . VAL A 1 236 ? 4.222 -31.654 11.091 1.00 59.53 236 VAL A C 1
ATOM 1780 O O . VAL A 1 236 ? 4.388 -31.647 12.308 1.00 59.53 236 VAL A O 1
ATOM 1783 N N . ILE A 1 237 ? 4.332 -30.531 10.341 1.00 51.72 237 ILE A N 1
ATOM 1784 C CA . ILE A 1 237 ? 4.892 -29.196 10.740 1.00 51.72 237 ILE A CA 1
ATOM 1785 C C . ILE A 1 237 ? 3.963 -27.961 10.395 1.00 51.72 237 ILE A C 1
ATOM 1787 O O . ILE A 1 237 ? 3.290 -28.025 9.369 1.00 51.72 237 ILE A O 1
ATOM 1791 N N . ASP A 1 238 ? 3.969 -26.818 11.151 1.00 48.31 238 ASP A N 1
ATOM 1792 C CA . ASP A 1 238 ? 3.101 -25.571 11.019 1.00 48.31 238 ASP A CA 1
ATOM 1793 C C . ASP A 1 238 ? 3.853 -24.159 11.067 1.00 48.31 238 ASP A C 1
ATOM 1795 O O . ASP A 1 238 ? 4.938 -24.190 11.632 1.00 48.31 238 ASP A O 1
ATOM 1799 N N . VAL A 1 239 ? 3.322 -22.962 10.587 1.00 39.25 239 VAL A N 1
ATOM 1800 C CA . VAL A 1 239 ? 4.014 -21.589 10.335 1.00 39.25 239 VAL A CA 1
ATOM 1801 C C . VAL A 1 239 ? 3.270 -20.182 10.666 1.00 39.25 239 VAL A C 1
ATOM 1803 O O . VAL A 1 239 ? 2.098 -20.244 11.025 1.00 39.25 239 VAL A O 1
ATOM 1806 N N . GLU A 1 240 ? 3.870 -18.925 10.544 1.00 37.53 240 GLU A N 1
ATOM 1807 C CA . GLU A 1 240 ? 3.633 -17.561 11.280 1.00 37.53 240 GLU A CA 1
ATOM 1808 C C . GLU A 1 240 ? 2.994 -16.209 10.619 1.00 37.53 240 GLU A C 1
ATOM 1810 O O . GLU A 1 240 ? 2.660 -16.278 9.441 1.00 37.53 240 GLU A O 1
ATOM 1815 N N . GLN A 1 241 ? 2.829 -15.022 11.367 1.00 37.78 241 GLN A N 1
ATOM 1816 C CA . GLN A 1 241 ? 1.915 -13.737 11.345 1.00 37.78 241 GLN A CA 1
ATOM 1817 C C . GLN A 1 241 ? 2.517 -12.257 11.229 1.00 37.78 241 GLN A C 1
ATOM 1819 O O . GLN A 1 241 ? 3.614 -12.263 11.741 1.00 37.78 241 GLN A O 1
ATOM 1824 N N . GLY A 1 242 ? 1.863 -11.089 10.757 1.00 36.69 242 GLY A N 1
ATOM 1825 C CA . GLY A 1 242 ? 2.196 -9.574 10.422 1.00 36.69 242 GLY A CA 1
ATOM 1826 C C . GLY A 1 242 ? 1.855 -8.247 11.335 1.00 36.69 242 GLY A C 1
ATOM 1827 O O . GLY A 1 242 ? 0.920 -8.341 12.113 1.00 36.69 242 GLY A O 1
ATOM 1828 N N . GLN A 1 243 ? 2.570 -7.042 11.278 1.00 49.44 243 GLN A N 1
ATOM 1829 C CA . GLN A 1 243 ? 2.810 -5.908 12.324 1.00 49.44 243 GLN A CA 1
ATOM 1830 C C . GLN A 1 243 ? 2.268 -4.437 12.134 1.00 49.44 243 GLN A C 1
ATOM 1832 O O . GLN A 1 243 ? 2.367 -3.923 11.020 1.00 49.44 243 GLN A O 1
ATOM 1837 N N . ALA A 1 244 ? 1.937 -3.686 13.220 1.00 35.91 244 ALA A N 1
ATOM 1838 C CA . ALA A 1 244 ? 1.775 -2.200 13.274 1.00 35.91 244 ALA A CA 1
ATOM 1839 C C . ALA A 1 244 ? 2.937 -1.522 14.048 1.00 35.91 244 ALA A C 1
ATOM 1841 O O . ALA A 1 244 ? 3.447 -2.130 14.978 1.00 35.91 244 ALA A O 1
ATOM 1842 N N . ASP A 1 245 ? 3.375 -0.304 13.696 1.00 37.50 245 ASP A N 1
ATOM 1843 C CA . ASP A 1 245 ? 4.367 0.518 14.440 1.00 37.50 245 ASP A CA 1
ATOM 1844 C C . ASP A 1 245 ? 5.355 -0.206 15.377 1.00 37.50 245 ASP A C 1
ATOM 1846 O O . ASP A 1 245 ? 5.092 -0.424 16.562 1.00 37.50 245 ASP A O 1
ATOM 1850 N N . GLY A 1 246 ? 6.539 -0.554 14.868 1.00 53.72 246 GLY A N 1
ATOM 1851 C CA . GLY A 1 246 ? 7.555 -1.244 15.663 1.00 53.72 246 GLY A CA 1
ATOM 1852 C C . GLY A 1 246 ? 7.086 -2.637 16.091 1.00 53.72 246 GLY A C 1
ATOM 1853 O O . GLY A 1 246 ? 7.325 -3.600 15.372 1.00 53.72 246 GLY A O 1
ATOM 1854 N N . SER A 1 247 ? 6.443 -2.746 17.256 1.00 57.06 247 SER A N 1
ATOM 1855 C CA . SER A 1 247 ? 5.838 -3.981 17.771 1.00 57.06 247 SER A CA 1
ATOM 1856 C C . SER A 1 247 ? 4.338 -3.878 18.043 1.00 57.06 247 SER A C 1
ATOM 1858 O O . SER A 1 247 ? 3.775 -4.861 18.510 1.00 57.06 247 SER A O 1
ATOM 1860 N N . GLY A 1 248 ? 3.695 -2.733 17.817 1.00 63.22 248 GLY A N 1
ATOM 1861 C CA . GLY A 1 248 ? 2.272 -2.545 18.078 1.00 63.22 248 GLY A CA 1
ATOM 1862 C C . GLY A 1 248 ? 1.369 -3.462 17.249 1.00 63.22 248 GLY A C 1
ATOM 1863 O O . GLY A 1 248 ? 1.725 -3.973 16.185 1.00 63.22 248 GLY A O 1
ATOM 1864 N N . VAL A 1 249 ? 0.162 -3.695 17.751 1.00 78.75 249 VAL A N 1
ATOM 1865 C CA . VAL A 1 249 ? -0.883 -4.425 17.027 1.00 78.75 249 VAL A CA 1
ATOM 1866 C C . VAL A 1 249 ? -2.159 -3.594 17.083 1.00 78.75 249 VAL A C 1
ATOM 1868 O O . VAL A 1 249 ? -2.493 -3.032 18.128 1.00 78.75 249 VAL A O 1
ATOM 1871 N N . LEU A 1 250 ? -2.848 -3.481 15.948 1.00 86.75 250 LEU A N 1
ATOM 1872 C CA . LEU A 1 250 ? -4.134 -2.798 15.829 1.00 86.75 250 LEU A CA 1
ATOM 1873 C C . LEU A 1 250 ? -5.260 -3.826 15.674 1.00 86.75 250 LEU A C 1
ATOM 1875 O O . LEU A 1 250 ? -5.095 -4.861 15.027 1.00 86.75 250 LEU A O 1
ATOM 1879 N N . GLU A 1 251 ? -6.415 -3.520 16.255 1.00 88.81 251 GLU A N 1
ATOM 1880 C CA . GLU A 1 251 ? -7.625 -4.332 16.185 1.00 88.81 251 GLU A CA 1
ATOM 1881 C C . GLU A 1 251 ? -8.847 -3.440 15.954 1.00 88.81 251 GLU A C 1
ATOM 1883 O O . GLU A 1 251 ? -8.990 -2.381 16.564 1.00 88.81 251 GLU A O 1
ATOM 1888 N N . ALA A 1 252 ? -9.726 -3.872 15.053 1.00 89.25 252 ALA A N 1
ATOM 1889 C CA . ALA A 1 252 ? -10.989 -3.214 14.751 1.00 89.25 252 ALA A CA 1
ATOM 1890 C C . ALA A 1 252 ? -12.046 -3.443 15.845 1.00 89.25 252 ALA A C 1
ATOM 1892 O O . ALA A 1 252 ? -12.097 -4.500 16.465 1.00 89.25 252 ALA A O 1
ATOM 1893 N N . GLN A 1 253 ? -12.981 -2.504 15.992 1.00 85.50 253 GLN A N 1
ATOM 1894 C CA . GLN A 1 253 ? -14.064 -2.472 16.989 1.00 85.50 253 GLN A CA 1
ATOM 1895 C C . GLN A 1 253 ? -15.208 -3.489 16.736 1.00 85.50 253 GLN A C 1
ATOM 1897 O O . GLN A 1 253 ? -16.308 -3.349 17.272 1.00 85.50 253 GLN A O 1
ATOM 1902 N N . THR A 1 254 ? -15.022 -4.495 15.874 1.00 67.19 254 THR A N 1
ATOM 1903 C CA . THR A 1 254 ? -16.119 -5.350 15.380 1.00 67.19 254 THR A CA 1
ATOM 1904 C C . THR A 1 254 ? -16.755 -6.221 16.474 1.00 67.19 254 THR A C 1
ATOM 1906 O O . THR A 1 254 ? -16.062 -6.768 17.329 1.00 67.19 254 THR A O 1
ATOM 1909 N N . ALA A 1 255 ? -18.076 -6.438 16.387 1.00 48.03 255 ALA A N 1
ATOM 1910 C CA . ALA A 1 255 ? -18.920 -7.080 17.411 1.00 48.03 255 ALA A CA 1
ATOM 1911 C C . ALA A 1 255 ? -18.599 -8.556 17.760 1.00 48.03 255 ALA A C 1
ATOM 1913 O O . ALA A 1 255 ? -19.243 -9.124 18.640 1.00 48.03 255 ALA A O 1
ATOM 1914 N N . ALA A 1 256 ? -17.629 -9.186 17.093 1.00 47.12 256 ALA A N 1
ATOM 1915 C CA . ALA A 1 256 ? -17.227 -10.581 17.289 1.00 47.12 256 ALA A CA 1
ATOM 1916 C C . ALA A 1 256 ? -15.808 -10.704 17.884 1.00 47.12 256 ALA A C 1
ATOM 1918 O O . ALA A 1 256 ? -14.991 -11.448 17.354 1.00 47.12 256 ALA A O 1
ATOM 1919 N N . ASN A 1 257 ? -15.527 -9.985 18.980 1.00 53.25 257 ASN A N 1
ATOM 1920 C CA . ASN A 1 257 ? -14.207 -9.905 19.635 1.00 53.25 257 ASN A CA 1
ATOM 1921 C C . ASN A 1 257 ? -13.102 -9.273 18.769 1.00 53.25 257 ASN A C 1
ATOM 1923 O O . ASN A 1 257 ? -11.966 -9.723 18.841 1.00 53.25 257 ASN A O 1
ATOM 1927 N N . GLY A 1 258 ? -13.453 -8.254 17.973 1.00 66.00 258 GLY A N 1
ATOM 1928 C CA . GLY A 1 258 ? -12.514 -7.502 17.140 1.00 66.00 258 GLY A CA 1
ATOM 1929 C C . GLY A 1 258 ? -11.890 -8.288 15.976 1.00 66.00 258 GLY A C 1
ATOM 1930 O O . GLY A 1 258 ? -12.007 -9.507 15.867 1.00 66.00 258 GLY A O 1
ATOM 1931 N N . SER A 1 259 ? -11.271 -7.570 15.039 1.00 82.69 259 SER A N 1
ATOM 1932 C CA . SER A 1 259 ? -10.435 -8.162 13.985 1.00 82.69 259 SER A CA 1
ATOM 1933 C C . SER A 1 259 ? -9.066 -7.524 14.058 1.00 82.69 259 SER A C 1
ATOM 1935 O O . SER A 1 259 ? -8.961 -6.312 13.866 1.00 82.69 259 SER A O 1
ATOM 1937 N N . LEU A 1 260 ? -8.021 -8.329 14.254 1.00 85.12 260 LEU A N 1
ATOM 1938 C CA . LEU A 1 260 ? -6.646 -7.864 14.080 1.00 85.12 260 LEU A CA 1
ATOM 1939 C C . LEU A 1 260 ? -6.465 -7.265 12.679 1.00 85.12 260 LEU A C 1
ATOM 1941 O O . LEU A 1 260 ? -7.146 -7.668 11.726 1.00 85.12 260 LEU A O 1
ATOM 1945 N N . VAL A 1 261 ? -5.553 -6.303 12.574 1.00 83.81 261 VAL A N 1
ATOM 1946 C CA . VAL A 1 261 ? -5.123 -5.732 11.299 1.00 83.81 261 VAL A CA 1
ATOM 1947 C C . VAL A 1 261 ? -3.909 -6.502 10.783 1.00 83.81 261 VAL A C 1
ATOM 1949 O O . VAL A 1 261 ? -2.930 -6.706 11.498 1.00 83.81 261 VAL A O 1
ATOM 1952 N N . TYR A 1 262 ? -3.983 -6.930 9.528 1.00 76.62 262 TYR A N 1
ATOM 1953 C CA . TYR A 1 262 ? -2.954 -7.678 8.811 1.00 76.62 262 TYR A CA 1
ATOM 1954 C C . TYR A 1 262 ? -2.291 -6.783 7.772 1.00 76.62 262 TYR A C 1
ATOM 1956 O O . TYR A 1 262 ? -2.965 -5.974 7.142 1.00 76.62 262 TYR A O 1
ATOM 1964 N N . TYR A 1 263 ? -0.987 -6.949 7.556 1.00 75.06 263 TYR A N 1
ATOM 1965 C CA . TYR A 1 263 ? -0.209 -6.046 6.709 1.00 75.06 263 TYR A CA 1
ATOM 1966 C C . TYR A 1 263 ? 0.500 -6.788 5.589 1.00 75.06 263 TYR A C 1
ATOM 1968 O O . TYR A 1 263 ? 1.213 -7.753 5.859 1.00 75.06 263 TYR A O 1
ATOM 1976 N N . ALA A 1 264 ? 0.359 -6.290 4.362 1.00 73.19 264 ALA A N 1
ATOM 1977 C CA . ALA A 1 264 ? 1.055 -6.777 3.182 1.00 73.19 264 ALA A CA 1
ATOM 1978 C C . ALA A 1 264 ? 2.136 -5.811 2.733 1.00 73.19 264 ALA A C 1
ATOM 1980 O O . ALA A 1 264 ? 2.021 -4.597 2.913 1.00 73.19 264 ALA A O 1
ATOM 1981 N N . THR A 1 265 ? 3.169 -6.352 2.097 1.00 75.25 265 THR A N 1
ATOM 1982 C CA . THR A 1 265 ? 4.150 -5.543 1.388 1.00 75.25 265 THR A CA 1
ATOM 1983 C C . THR A 1 265 ? 4.526 -6.215 0.084 1.00 75.25 265 THR A C 1
ATOM 1985 O O . THR A 1 265 ? 4.840 -7.407 0.059 1.00 75.25 265 THR A O 1
ATOM 1988 N N . MET A 1 266 ? 4.449 -5.447 -0.994 1.00 81.38 266 MET A N 1
ATOM 1989 C CA . MET A 1 266 ? 4.524 -5.929 -2.363 1.00 81.38 266 MET A CA 1
ATOM 1990 C C . MET A 1 266 ? 5.359 -4.963 -3.190 1.00 81.38 266 MET A C 1
ATOM 1992 O O . MET A 1 266 ? 5.372 -3.762 -2.926 1.00 81.38 266 MET A O 1
ATOM 1996 N N . VAL A 1 267 ? 6.025 -5.477 -4.214 1.00 88.38 267 VAL A N 1
ATOM 1997 C CA . VAL A 1 267 ? 6.729 -4.652 -5.200 1.00 88.38 267 VAL A CA 1
ATOM 1998 C C . VAL A 1 267 ? 6.407 -5.135 -6.605 1.00 88.38 267 VAL A C 1
ATOM 2000 O O . VAL A 1 267 ? 6.161 -6.326 -6.806 1.00 88.38 267 VAL A O 1
ATOM 2003 N N . ASN A 1 268 ? 6.392 -4.231 -7.581 1.00 94.75 268 ASN A N 1
ATOM 2004 C CA . ASN A 1 268 ? 6.166 -4.632 -8.967 1.00 94.75 268 ASN A CA 1
ATOM 2005 C C . ASN A 1 268 ? 7.412 -5.287 -9.590 1.00 94.75 268 ASN A C 1
ATOM 2007 O O . ASN A 1 268 ? 8.523 -5.260 -9.052 1.00 94.75 268 ASN A O 1
ATOM 2011 N N . ASP A 1 269 ? 7.225 -5.889 -10.756 1.00 93.69 269 ASP A N 1
ATOM 2012 C CA . ASP A 1 269 ? 8.279 -6.536 -11.527 1.00 93.69 269 ASP A CA 1
ATOM 2013 C C . ASP A 1 269 ? 9.428 -5.598 -11.929 1.00 93.69 269 ASP A C 1
ATOM 2015 O O . ASP A 1 269 ? 10.588 -6.009 -11.847 1.00 93.69 269 ASP A O 1
ATOM 2019 N N . VAL A 1 270 ? 9.156 -4.337 -12.275 1.00 97.06 270 VAL A N 1
ATOM 2020 C CA . VAL A 1 270 ? 10.209 -3.341 -12.543 1.00 97.06 270 VAL A CA 1
ATOM 2021 C C . VAL A 1 270 ? 11.111 -3.158 -11.320 1.00 97.06 270 VAL A C 1
ATOM 2023 O O . VAL A 1 270 ? 12.332 -3.252 -11.457 1.00 97.06 270 VAL A O 1
ATOM 2026 N N . TYR A 1 271 ? 10.542 -2.958 -10.124 1.00 95.75 271 TYR A N 1
ATOM 2027 C CA . TYR A 1 271 ? 11.313 -2.880 -8.879 1.00 95.75 271 TYR A CA 1
ATOM 2028 C C . TYR A 1 271 ? 12.118 -4.165 -8.662 1.00 95.75 271 TYR A C 1
ATOM 2030 O O . TYR A 1 271 ? 13.317 -4.109 -8.379 1.00 95.75 271 TYR A O 1
ATOM 2038 N N . ALA A 1 272 ? 11.480 -5.332 -8.804 1.00 91.00 272 ALA A N 1
ATOM 2039 C CA . ALA A 1 272 ? 12.105 -6.618 -8.512 1.00 91.00 272 ALA A CA 1
ATOM 2040 C C . ALA A 1 272 ? 13.337 -6.891 -9.390 1.00 91.00 272 ALA A C 1
ATOM 2042 O O . ALA A 1 272 ? 14.396 -7.295 -8.895 1.00 91.00 272 ALA A O 1
ATOM 2043 N N . TYR A 1 273 ? 13.225 -6.622 -10.693 1.00 95.19 273 TYR A N 1
ATOM 2044 C CA . TYR A 1 273 ? 14.326 -6.796 -11.638 1.00 95.19 273 TYR A CA 1
ATOM 2045 C C . TYR A 1 273 ? 15.376 -5.689 -11.534 1.00 95.19 273 TYR A C 1
ATOM 2047 O O . TYR A 1 273 ? 16.562 -5.987 -11.681 1.00 95.19 273 TYR A O 1
ATOM 2055 N N . PHE A 1 274 ? 14.979 -4.449 -11.224 1.00 95.62 274 PHE A N 1
ATOM 2056 C CA . PHE A 1 274 ? 15.927 -3.372 -10.936 1.00 95.62 274 PHE A CA 1
ATOM 2057 C C . PHE A 1 274 ? 16.795 -3.722 -9.724 1.00 95.62 274 PHE A C 1
ATOM 2059 O O . PHE A 1 274 ? 18.019 -3.692 -9.823 1.00 95.62 274 PHE A O 1
ATOM 2066 N N . LEU A 1 275 ? 16.177 -4.118 -8.605 1.00 91.81 275 LEU A N 1
ATOM 2067 C CA . LEU A 1 275 ? 16.893 -4.519 -7.395 1.00 91.81 275 LEU A CA 1
ATOM 2068 C C . LEU A 1 275 ? 17.856 -5.669 -7.682 1.00 91.81 275 LEU A C 1
ATOM 2070 O O . LEU A 1 275 ? 19.017 -5.602 -7.282 1.00 91.81 275 LEU A O 1
ATOM 2074 N N . THR A 1 276 ? 17.381 -6.706 -8.376 1.00 90.12 276 THR A N 1
ATOM 2075 C CA . THR A 1 276 ? 18.188 -7.885 -8.720 1.00 90.12 276 THR A CA 1
ATOM 2076 C C . THR A 1 276 ? 19.416 -7.464 -9.531 1.00 90.12 276 THR A C 1
ATOM 2078 O O . THR A 1 276 ? 20.543 -7.700 -9.104 1.00 90.12 276 THR A O 1
ATOM 2081 N N . GLY A 1 277 ? 19.224 -6.725 -10.628 1.00 91.75 277 GLY A N 1
ATOM 2082 C CA . GLY A 1 277 ? 20.339 -6.272 -11.458 1.00 91.75 277 GLY A CA 1
ATOM 2083 C C . GLY A 1 277 ? 21.275 -5.288 -10.754 1.00 91.75 277 GLY A C 1
ATOM 2084 O O . GLY A 1 277 ? 22.485 -5.336 -10.972 1.00 91.75 277 GLY A O 1
ATOM 2085 N N . ALA A 1 278 ? 20.756 -4.426 -9.878 1.00 90.44 278 ALA A N 1
ATOM 2086 C CA . ALA A 1 278 ? 21.559 -3.502 -9.082 1.00 90.44 278 ALA A CA 1
ATOM 2087 C C . ALA A 1 278 ? 22.444 -4.241 -8.065 1.00 90.44 278 ALA A C 1
ATOM 2089 O O . ALA A 1 278 ? 23.625 -3.918 -7.933 1.00 90.44 278 ALA A O 1
ATOM 2090 N N . LYS A 1 279 ? 21.900 -5.246 -7.365 1.00 85.94 279 LYS A N 1
ATOM 2091 C CA . LYS A 1 279 ? 22.650 -6.062 -6.394 1.00 85.94 279 LYS A CA 1
ATOM 2092 C C . LYS A 1 279 ? 23.663 -6.993 -7.062 1.00 85.94 279 LYS A C 1
ATOM 2094 O O . LYS A 1 279 ? 24.728 -7.217 -6.491 1.00 85.94 279 LYS A O 1
ATOM 2099 N N . ASP A 1 280 ? 23.381 -7.441 -8.282 1.00 86.06 280 ASP A N 1
ATOM 2100 C CA . ASP A 1 280 ? 24.307 -8.233 -9.099 1.00 86.06 280 ASP A CA 1
ATOM 2101 C C . ASP A 1 280 ? 25.405 -7.378 -9.763 1.00 86.06 280 ASP A C 1
ATOM 2103 O O . ASP A 1 280 ? 26.311 -7.907 -10.408 1.00 86.06 280 ASP A O 1
ATOM 2107 N N . GLY A 1 281 ? 25.332 -6.047 -9.637 1.00 87.56 281 GLY A N 1
ATOM 2108 C CA . GLY A 1 281 ? 26.238 -5.110 -10.305 1.00 87.56 281 GLY A CA 1
ATOM 2109 C C . GLY A 1 281 ? 26.044 -5.028 -11.825 1.00 87.56 281 GLY A C 1
ATOM 2110 O O . GLY A 1 281 ? 26.876 -4.443 -12.515 1.00 87.56 281 GLY A O 1
ATOM 2111 N N . ALA A 1 282 ? 24.965 -5.612 -12.352 1.00 89.25 282 ALA A N 1
ATOM 2112 C CA . ALA A 1 282 ? 24.614 -5.605 -13.770 1.00 89.25 282 ALA A CA 1
ATOM 2113 C C . ALA A 1 282 ? 23.868 -4.330 -14.195 1.00 89.25 282 ALA A C 1
ATOM 2115 O O . ALA A 1 282 ? 23.912 -3.953 -15.366 1.00 89.25 282 ALA A O 1
ATOM 2116 N N . ILE A 1 283 ? 23.191 -3.666 -13.253 1.00 89.94 283 ILE A N 1
ATOM 2117 C CA . ILE A 1 283 ? 22.543 -2.369 -13.450 1.00 89.94 283 ILE A CA 1
ATOM 2118 C C . ILE A 1 283 ? 23.269 -1.327 -12.602 1.00 89.94 283 ILE A C 1
ATOM 2120 O O . ILE A 1 283 ? 23.348 -1.434 -11.376 1.00 89.94 283 ILE A O 1
ATOM 2124 N N . THR A 1 284 ? 23.761 -0.292 -13.272 1.00 81.25 284 THR A N 1
ATOM 2125 C CA . THR A 1 284 ? 24.332 0.900 -12.645 1.00 81.25 284 THR A CA 1
ATOM 2126 C C . THR A 1 284 ? 23.608 2.125 -13.185 1.00 81.25 284 THR A C 1
ATOM 2128 O O . THR A 1 284 ? 23.661 2.353 -14.393 1.00 81.25 284 THR A O 1
ATOM 2131 N N . THR A 1 285 ? 22.933 2.889 -12.325 1.00 72.19 285 THR A N 1
ATOM 2132 C CA . THR A 1 285 ? 22.252 4.136 -12.721 1.00 72.19 285 THR A CA 1
ATOM 2133 C C . THR A 1 285 ? 23.161 5.329 -12.422 1.00 72.19 285 THR A C 1
ATOM 2135 O O . THR A 1 285 ? 23.886 5.812 -13.290 1.00 72.19 285 THR A O 1
ATOM 2138 N N . ILE A 1 286 ? 23.199 5.739 -11.157 1.00 71.25 286 ILE A N 1
ATOM 2139 C CA . ILE A 1 286 ? 24.127 6.709 -10.560 1.00 71.25 286 ILE A CA 1
ATOM 2140 C C . ILE A 1 286 ? 24.908 5.974 -9.454 1.00 71.25 286 ILE A C 1
ATOM 2142 O O . ILE A 1 286 ? 24.545 4.860 -9.108 1.00 71.25 286 ILE A O 1
ATOM 2146 N N . THR A 1 287 ? 26.016 6.508 -8.931 1.00 70.38 287 THR A N 1
ATOM 2147 C CA . THR A 1 287 ? 26.721 5.895 -7.785 1.00 70.38 287 THR A CA 1
ATOM 2148 C C . THR A 1 287 ? 26.549 6.766 -6.534 1.00 70.38 287 THR A C 1
ATOM 2150 O O . THR A 1 287 ?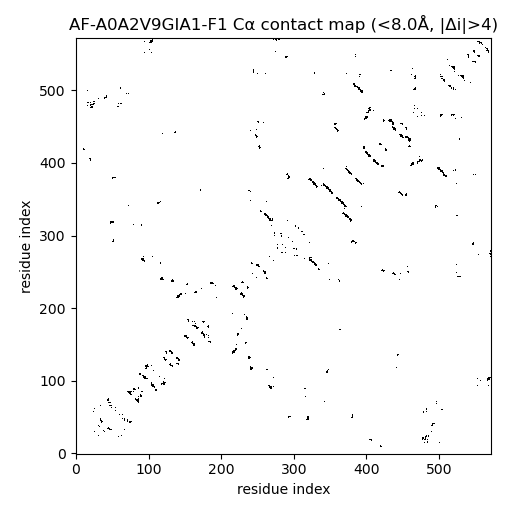 27.027 7.903 -6.555 1.00 70.38 287 THR A O 1
ATOM 2153 N N . PRO A 1 288 ? 25.955 6.256 -5.431 1.00 73.56 288 PRO A N 1
ATOM 2154 C CA . PRO A 1 288 ? 25.286 4.955 -5.313 1.00 73.56 288 PRO A CA 1
ATOM 2155 C C . PRO A 1 288 ? 24.080 4.859 -6.253 1.00 73.56 288 PRO A C 1
ATOM 2157 O O . PRO A 1 288 ? 23.551 5.893 -6.666 1.00 73.56 288 PRO A O 1
ATOM 2160 N N . ASN A 1 289 ? 23.681 3.624 -6.591 1.00 81.25 289 ASN A N 1
ATOM 2161 C CA . ASN A 1 289 ? 22.505 3.379 -7.432 1.00 81.25 289 ASN A CA 1
ATOM 2162 C C . ASN A 1 289 ? 21.316 4.156 -6.879 1.00 81.25 289 ASN A C 1
ATOM 2164 O O . ASN A 1 289 ? 21.185 4.289 -5.673 1.00 81.25 289 ASN A O 1
ATOM 2168 N N . GLN A 1 290 ? 20.474 4.656 -7.770 1.00 90.56 290 GLN A N 1
ATOM 2169 C CA . GLN A 1 290 ? 19.213 5.329 -7.475 1.00 90.56 290 GLN A CA 1
ATOM 2170 C C . GLN A 1 290 ? 18.083 4.562 -8.156 1.00 90.56 290 GLN A C 1
ATOM 2172 O O . GLN A 1 290 ? 18.324 3.943 -9.200 1.00 90.56 290 GLN A O 1
ATOM 2177 N N . PHE A 1 291 ? 16.872 4.592 -7.585 1.00 93.25 291 PHE A N 1
ATOM 2178 C CA . PHE A 1 291 ? 15.699 4.012 -8.244 1.00 93.25 291 PHE A CA 1
ATOM 2179 C C . PHE A 1 291 ? 15.527 4.599 -9.656 1.00 93.25 291 PHE A C 1
ATOM 2181 O O . PHE A 1 291 ? 15.891 5.755 -9.884 1.00 93.25 291 PHE A O 1
ATOM 2188 N N . PRO A 1 292 ? 15.012 3.817 -10.623 1.00 95.00 292 PRO A N 1
ATOM 2189 C CA . PRO A 1 292 ? 14.936 4.249 -12.012 1.00 95.00 292 PRO A CA 1
ATOM 2190 C C . PRO A 1 292 ? 14.013 5.463 -12.148 1.00 95.00 292 PRO A C 1
ATOM 2192 O O . PRO A 1 292 ? 12.872 5.423 -11.689 1.00 95.00 292 PRO A O 1
ATOM 2195 N N . THR A 1 293 ? 14.494 6.520 -12.803 1.00 95.25 293 THR A N 1
ATOM 2196 C CA . THR A 1 293 ? 13.712 7.750 -13.051 1.00 95.25 293 THR A CA 1
ATOM 2197 C C . THR A 1 293 ? 13.713 8.169 -14.518 1.00 95.25 293 THR A C 1
ATOM 2199 O O . THR A 1 293 ? 12.972 9.063 -14.915 1.00 95.25 293 THR A O 1
ATOM 2202 N N . THR A 1 294 ? 14.535 7.528 -15.350 1.00 95.50 294 THR A N 1
ATOM 2203 C CA . THR A 1 294 ? 14.660 7.847 -16.772 1.00 95.50 294 THR A CA 1
ATOM 2204 C C . THR A 1 294 ? 14.348 6.643 -17.653 1.00 95.50 294 THR A C 1
ATOM 2206 O O . THR A 1 294 ? 14.428 5.485 -17.238 1.00 95.50 294 THR A O 1
ATOM 2209 N N . LEU A 1 295 ? 14.070 6.910 -18.933 1.00 96.19 295 LEU A N 1
ATOM 2210 C CA . LEU A 1 295 ? 13.902 5.852 -19.930 1.00 96.19 295 LEU A CA 1
ATOM 2211 C C . LEU A 1 295 ? 15.175 4.999 -20.083 1.00 96.19 295 LEU A C 1
ATOM 2213 O O . LEU A 1 295 ? 15.088 3.813 -20.391 1.00 96.19 295 LEU A O 1
ATOM 2217 N N . ALA A 1 296 ? 16.360 5.576 -19.859 1.00 95.44 296 ALA A N 1
ATOM 2218 C CA . ALA A 1 296 ? 17.622 4.841 -19.911 1.00 95.44 296 ALA A CA 1
ATOM 2219 C C . ALA A 1 296 ? 17.754 3.840 -18.748 1.00 95.44 296 ALA A C 1
ATOM 2221 O O . ALA A 1 296 ? 18.153 2.693 -18.975 1.00 95.44 296 ALA A O 1
ATOM 2222 N N . ASP A 1 297 ? 17.357 4.238 -17.535 1.00 95.00 297 ASP A N 1
ATOM 2223 C CA . ASP A 1 297 ? 17.338 3.343 -16.371 1.00 95.00 297 ASP A CA 1
ATOM 2224 C C . ASP A 1 297 ? 16.345 2.196 -16.596 1.00 95.00 297 ASP A C 1
ATOM 2226 O O . ASP A 1 297 ? 16.687 1.024 -16.434 1.00 95.00 297 ASP A O 1
ATOM 2230 N N . LEU A 1 298 ? 15.134 2.523 -17.063 1.00 96.44 298 LEU A N 1
ATOM 2231 C CA . LEU A 1 298 ? 14.105 1.536 -17.382 1.00 96.44 298 LEU A CA 1
ATOM 2232 C C . LEU A 1 298 ? 14.566 0.551 -18.465 1.00 96.44 298 LEU A C 1
ATOM 2234 O O . LEU A 1 298 ? 14.402 -0.658 -18.306 1.00 96.44 298 LEU A O 1
ATOM 2238 N N . ASN A 1 299 ? 15.183 1.039 -19.544 1.00 96.56 299 ASN A N 1
ATOM 2239 C CA . ASN A 1 299 ? 15.711 0.183 -20.607 1.00 96.56 299 ASN A CA 1
ATOM 2240 C C . ASN A 1 299 ? 16.804 -0.767 -20.097 1.00 96.56 299 ASN A C 1
ATOM 2242 O O . ASN A 1 299 ? 16.890 -1.900 -20.569 1.00 96.56 299 ASN A O 1
ATOM 2246 N N . SER A 1 300 ? 17.603 -0.339 -19.116 1.00 95.94 300 SER A N 1
ATOM 2247 C CA . SER A 1 300 ? 18.601 -1.198 -18.469 1.00 95.94 300 SER A CA 1
ATOM 2248 C C . SER A 1 300 ? 17.930 -2.327 -17.681 1.00 95.94 300 SER A C 1
ATOM 2250 O O . SER A 1 300 ? 18.319 -3.488 -17.816 1.00 95.94 300 SER A O 1
ATOM 2252 N N . THR A 1 301 ? 16.858 -2.022 -16.944 1.00 96.75 301 THR A N 1
ATOM 2253 C CA . THR A 1 301 ? 16.040 -3.024 -16.241 1.00 96.75 301 THR A CA 1
ATOM 2254 C C . THR A 1 301 ? 15.341 -3.987 -17.207 1.00 96.75 301 THR A C 1
ATOM 2256 O O . THR A 1 301 ? 15.361 -5.197 -16.987 1.00 96.75 301 THR A O 1
ATOM 2259 N N . ILE A 1 302 ? 14.778 -3.486 -18.313 1.00 97.38 302 ILE A N 1
ATOM 2260 C CA . ILE A 1 302 ? 14.159 -4.298 -19.376 1.00 97.38 302 ILE A CA 1
ATOM 2261 C C . ILE A 1 302 ? 15.183 -5.258 -19.991 1.00 97.38 302 ILE A C 1
ATOM 2263 O O . ILE A 1 302 ? 14.917 -6.456 -20.113 1.00 97.38 302 ILE A O 1
ATOM 2267 N N . ALA A 1 303 ? 16.367 -4.752 -20.350 1.00 96.94 303 ALA A N 1
ATOM 2268 C CA . ALA A 1 303 ? 17.436 -5.561 -20.924 1.00 96.94 303 ALA A CA 1
ATOM 2269 C C . ALA A 1 303 ? 17.905 -6.648 -19.946 1.00 96.94 303 ALA A C 1
ATOM 2271 O O . ALA A 1 303 ? 18.060 -7.805 -20.342 1.00 96.94 303 ALA A O 1
ATOM 2272 N N . PHE A 1 304 ? 18.067 -6.298 -18.665 1.00 96.75 304 PHE A N 1
ATOM 2273 C CA . PHE A 1 304 ? 18.409 -7.250 -17.612 1.00 96.75 304 PHE A CA 1
ATOM 2274 C C . PHE A 1 304 ? 17.337 -8.337 -17.458 1.00 96.75 304 PHE A C 1
ATOM 2276 O O . PHE A 1 304 ? 17.667 -9.521 -17.422 1.00 96.75 304 PHE A O 1
ATOM 2283 N N . ALA A 1 305 ? 16.055 -7.967 -17.430 1.00 96.75 305 ALA A N 1
ATOM 2284 C CA . ALA A 1 305 ? 14.956 -8.919 -17.296 1.00 96.75 305 ALA A CA 1
ATOM 2285 C C . ALA A 1 305 ? 14.880 -9.907 -18.467 1.00 96.75 305 ALA A C 1
ATOM 2287 O O . ALA A 1 305 ? 14.748 -11.115 -18.255 1.00 96.75 305 ALA A O 1
ATOM 2288 N N . MET A 1 306 ? 15.023 -9.414 -19.700 1.00 96.69 306 MET A N 1
ATOM 2289 C CA . MET A 1 306 ? 15.056 -10.255 -20.899 1.00 96.69 306 MET A CA 1
ATOM 2290 C C . MET A 1 306 ? 16.263 -11.201 -20.916 1.00 96.69 306 MET A C 1
ATOM 2292 O O . MET A 1 306 ? 16.125 -12.368 -21.280 1.00 96.69 306 MET A O 1
ATOM 2296 N N . ALA A 1 307 ? 17.437 -10.734 -20.474 1.00 96.06 307 ALA A N 1
ATOM 2297 C CA . ALA A 1 307 ? 18.626 -11.578 -20.333 1.00 96.06 307 ALA A CA 1
ATOM 2298 C C . ALA A 1 307 ? 18.434 -12.713 -19.307 1.00 96.06 307 ALA A C 1
ATOM 2300 O O . ALA A 1 307 ? 19.102 -13.741 -19.401 1.00 96.06 307 ALA A O 1
ATOM 2301 N N . HIS A 1 308 ? 17.480 -12.557 -18.383 1.00 94.25 308 HIS A N 1
ATOM 2302 C CA . HIS A 1 308 ? 17.121 -13.535 -17.353 1.00 94.25 308 HIS A CA 1
ATOM 2303 C C . HIS A 1 308 ? 15.762 -14.206 -17.612 1.00 94.25 308 HIS A C 1
ATOM 2305 O O . HIS A 1 308 ? 15.067 -14.624 -16.686 1.00 94.25 308 HIS A O 1
ATOM 2311 N N . GLY A 1 309 ? 15.388 -14.344 -18.888 1.00 91.12 309 GLY A N 1
ATOM 2312 C CA . GLY A 1 309 ? 14.317 -15.241 -19.325 1.00 91.12 309 GLY A CA 1
ATOM 2313 C C . GLY A 1 309 ? 12.909 -14.646 -19.359 1.00 91.12 309 GLY A C 1
ATOM 2314 O O . GLY A 1 309 ? 11.969 -15.378 -19.673 1.00 91.12 309 GLY A O 1
ATOM 2315 N N . LYS A 1 310 ? 12.727 -13.345 -19.087 1.00 92.19 310 LYS A N 1
ATOM 2316 C CA . LYS A 1 310 ? 11.441 -12.678 -19.357 1.00 92.19 310 LYS A CA 1
ATOM 2317 C C . LYS A 1 310 ? 11.215 -12.511 -20.873 1.00 92.19 310 LYS A C 1
ATOM 2319 O O . LYS A 1 310 ? 12.181 -12.327 -21.616 1.00 92.19 310 LYS A O 1
ATOM 2324 N N . PRO A 1 311 ? 9.955 -12.573 -21.348 1.00 91.88 311 PRO A N 1
ATOM 2325 C CA . PRO A 1 311 ? 9.621 -12.350 -22.756 1.00 91.88 311 PRO A CA 1
ATOM 2326 C C . PRO A 1 311 ? 9.839 -10.885 -23.170 1.00 91.88 311 PRO A C 1
ATOM 2328 O O . PRO A 1 311 ? 10.184 -10.040 -22.351 1.00 91.88 311 PRO A O 1
ATOM 2331 N N . ASN A 1 312 ? 9.634 -10.577 -24.452 1.00 92.62 312 ASN A N 1
ATOM 2332 C CA . ASN A 1 312 ? 9.587 -9.203 -24.953 1.00 92.62 312 ASN A CA 1
ATOM 2333 C C . ASN A 1 312 ? 8.141 -8.852 -25.371 1.00 92.62 312 ASN A C 1
ATOM 2335 O O . ASN A 1 312 ? 7.638 -9.504 -26.293 1.00 92.62 312 ASN A O 1
ATOM 2339 N N . PRO A 1 313 ? 7.483 -7.851 -24.754 1.00 93.12 313 PRO A N 1
ATOM 2340 C CA . PRO A 1 313 ? 7.959 -7.043 -23.621 1.00 93.12 313 PRO A CA 1
ATOM 2341 C C . PRO A 1 313 ? 7.996 -7.837 -22.295 1.00 93.12 313 PRO A C 1
ATOM 2343 O O . PRO A 1 313 ? 7.199 -8.765 -22.132 1.00 93.12 313 PRO A O 1
ATOM 2346 N N . PRO A 1 314 ? 8.903 -7.502 -21.351 1.00 93.62 314 PRO A N 1
ATOM 2347 C CA . PRO A 1 314 ? 9.066 -8.272 -20.111 1.00 93.62 314 PRO A CA 1
ATOM 2348 C C . PRO A 1 314 ? 8.077 -7.904 -19.001 1.00 93.62 314 PRO A C 1
ATOM 2350 O O . PRO A 1 314 ? 7.848 -8.730 -18.114 1.00 93.62 314 PRO A O 1
ATOM 2353 N N . PHE A 1 315 ? 7.515 -6.693 -19.054 1.00 95.94 315 PHE A N 1
ATOM 2354 C CA . PHE A 1 315 ? 6.629 -6.114 -18.043 1.00 95.94 315 PHE A CA 1
ATOM 2355 C C . PHE A 1 315 ? 5.345 -5.608 -18.718 1.00 95.94 315 PHE A C 1
ATOM 2357 O O . PHE A 1 315 ? 5.443 -5.059 -19.822 1.00 95.94 315 PHE A O 1
ATOM 2364 N N . PRO A 1 316 ? 4.161 -5.770 -18.098 1.00 94.75 316 PRO A N 1
ATOM 2365 C CA . PRO A 1 316 ? 2.911 -5.246 -18.642 1.00 94.75 316 PRO A CA 1
ATOM 2366 C C . PRO A 1 316 ? 2.877 -3.710 -18.623 1.00 94.75 316 PRO A C 1
ATOM 2368 O O . PRO A 1 316 ? 2.456 -3.120 -19.614 1.00 94.75 316 PRO A O 1
ATOM 2371 N N . ASP A 1 317 ? 3.409 -3.080 -17.565 1.00 96.56 317 ASP A N 1
ATOM 2372 C CA . ASP A 1 317 ? 3.448 -1.618 -17.396 1.00 96.56 317 ASP A CA 1
ATOM 2373 C C . ASP A 1 317 ? 4.849 -1.096 -17.043 1.00 96.56 317 ASP A C 1
ATOM 2375 O O . ASP A 1 317 ? 5.121 -0.682 -15.912 1.00 96.56 317 ASP A O 1
ATOM 2379 N N . PRO A 1 318 ? 5.789 -1.084 -17.995 1.00 97.06 318 PRO A N 1
ATOM 2380 C CA . PRO A 1 318 ? 7.142 -0.617 -17.715 1.00 97.06 318 PRO A CA 1
ATOM 2381 C C . PRO A 1 318 ? 7.191 0.878 -17.332 1.00 97.06 318 PRO A C 1
ATOM 2383 O O . PRO A 1 318 ? 8.109 1.304 -16.635 1.00 97.06 318 PRO A O 1
ATOM 2386 N N . ASN A 1 319 ? 6.206 1.677 -17.756 1.00 96.25 319 ASN A N 1
ATOM 2387 C CA . ASN A 1 319 ? 6.112 3.112 -17.472 1.00 96.25 319 ASN A CA 1
ATOM 2388 C C . ASN A 1 319 ? 5.634 3.441 -16.048 1.00 96.25 319 ASN A C 1
ATOM 2390 O O . ASN A 1 319 ? 5.806 4.580 -15.626 1.00 96.25 319 ASN A O 1
ATOM 2394 N N . ALA A 1 320 ? 5.113 2.470 -15.287 1.00 97.75 320 ALA A N 1
ATOM 2395 C CA . ALA A 1 320 ? 4.863 2.648 -13.855 1.00 97.75 320 ALA A CA 1
ATOM 2396 C C . ALA A 1 320 ? 6.169 2.885 -13.066 1.00 97.75 320 ALA A C 1
ATOM 2398 O O . ALA A 1 320 ? 6.134 3.477 -11.989 1.00 97.75 320 ALA A O 1
ATOM 2399 N N . LEU A 1 321 ? 7.316 2.465 -13.623 1.00 97.94 321 LEU A N 1
ATOM 2400 C CA . LEU A 1 321 ? 8.629 2.411 -12.968 1.00 97.94 321 LEU A CA 1
ATOM 2401 C C . LEU A 1 321 ? 8.618 1.534 -11.708 1.00 97.94 321 LEU A C 1
ATOM 2403 O O . LEU A 1 321 ? 7.867 0.563 -11.653 1.00 97.94 321 LEU A O 1
ATOM 2407 N N . ALA A 1 322 ? 9.522 1.765 -10.753 1.00 97.19 322 ALA A N 1
ATOM 2408 C CA . ALA A 1 322 ? 9.635 0.931 -9.562 1.00 97.19 322 ALA A CA 1
ATOM 2409 C C . ALA A 1 322 ? 8.547 1.317 -8.556 1.00 97.19 322 ALA A C 1
ATOM 2411 O O . ALA A 1 322 ? 8.510 2.467 -8.126 1.00 97.19 322 ALA A O 1
ATOM 2412 N N . ILE A 1 323 ? 7.701 0.353 -8.177 1.00 97.19 323 ILE A N 1
ATOM 2413 C CA . ILE A 1 323 ? 6.588 0.542 -7.239 1.00 97.19 323 ILE A CA 1
ATOM 2414 C C . ILE A 1 323 ? 6.751 -0.373 -6.028 1.00 97.19 323 ILE A C 1
ATOM 2416 O O . ILE A 1 323 ? 6.995 -1.572 -6.174 1.00 97.19 323 ILE A O 1
ATOM 2420 N N . GLU A 1 324 ? 6.555 0.201 -4.845 1.00 91.62 324 GLU A N 1
ATOM 2421 C CA . GLU A 1 324 ? 6.457 -0.467 -3.552 1.00 91.62 324 GLU A CA 1
ATOM 2422 C C . GLU A 1 324 ? 5.093 -0.139 -2.925 1.00 91.62 324 GLU A C 1
ATOM 2424 O O . GLU A 1 324 ? 4.661 1.011 -2.874 1.00 91.62 324 GLU A O 1
ATOM 2429 N N . VAL A 1 325 ? 4.385 -1.168 -2.469 1.00 90.06 325 VAL A N 1
ATOM 2430 C CA . VAL A 1 325 ? 3.057 -1.054 -1.866 1.00 90.06 325 VAL A CA 1
ATOM 2431 C C . VAL A 1 325 ? 3.096 -1.673 -0.485 1.00 90.06 325 VAL A C 1
ATOM 2433 O O . VAL A 1 325 ? 3.545 -2.808 -0.319 1.00 90.06 325 VAL A O 1
ATOM 2436 N N . LYS A 1 326 ? 2.552 -0.964 0.501 1.00 86.19 326 LYS A N 1
ATOM 2437 C CA . LYS A 1 326 ? 2.243 -1.523 1.819 1.00 86.19 326 LYS A CA 1
ATOM 2438 C C . LYS A 1 326 ? 0.747 -1.385 2.042 1.00 86.19 326 LYS A C 1
ATOM 2440 O O . LYS A 1 326 ? 0.208 -0.316 1.805 1.00 86.19 326 LYS A O 1
ATOM 2445 N N . SER A 1 327 ? 0.056 -2.432 2.474 1.00 87.25 327 SER A N 1
ATOM 2446 C CA . SER A 1 327 ? -1.401 -2.390 2.676 1.00 87.25 327 SER A CA 1
ATOM 2447 C C . SER A 1 327 ? -1.811 -3.029 3.996 1.00 87.25 327 SER A C 1
ATOM 2449 O O . SER A 1 327 ? -1.104 -3.887 4.514 1.00 87.25 327 SER A O 1
ATOM 2451 N N . SER A 1 328 ? -2.912 -2.561 4.575 1.00 87.69 328 SER A N 1
ATOM 2452 C CA . SER A 1 328 ? -3.462 -2.990 5.859 1.00 87.69 328 SER A CA 1
ATOM 2453 C C . SER A 1 328 ? -4.888 -3.505 5.673 1.00 87.69 328 SER A C 1
ATOM 2455 O O . SER A 1 328 ? -5.670 -2.961 4.889 1.00 87.69 328 SER A O 1
ATOM 2457 N N . TRP A 1 329 ? -5.226 -4.579 6.380 1.00 88.19 329 TRP A N 1
ATOM 2458 C CA . TRP A 1 329 ? -6.395 -5.402 6.091 1.00 88.19 329 TRP A CA 1
ATOM 2459 C C . TRP A 1 329 ? -7.067 -5.910 7.360 1.00 88.19 329 TRP A C 1
ATOM 2461 O O . TRP A 1 329 ? -6.389 -6.278 8.310 1.00 88.19 329 TRP A O 1
ATOM 2471 N N . VAL A 1 330 ? -8.390 -6.028 7.354 1.00 88.56 330 VAL A N 1
ATOM 2472 C CA . VAL A 1 330 ? -9.158 -6.699 8.420 1.00 88.56 330 VAL A CA 1
ATOM 2473 C C . VAL A 1 330 ? -9.914 -7.896 7.859 1.00 88.56 330 VAL A C 1
ATOM 2475 O O . VAL A 1 330 ? -10.129 -7.986 6.651 1.00 88.56 330 VAL A O 1
ATOM 2478 N N . VAL A 1 331 ? -10.350 -8.816 8.717 1.00 85.81 331 VAL A N 1
ATOM 2479 C CA . VAL A 1 331 ? -11.243 -9.904 8.307 1.00 85.81 331 VAL A CA 1
ATOM 2480 C C . VAL A 1 331 ? -12.560 -9.312 7.806 1.00 85.81 331 VAL A C 1
ATOM 2482 O O . VAL A 1 331 ? -13.208 -8.528 8.493 1.00 85.81 331 VAL A O 1
ATOM 2485 N N . ALA A 1 332 ? -12.963 -9.699 6.596 1.00 86.12 332 ALA A N 1
ATOM 2486 C CA . ALA A 1 332 ? -14.174 -9.199 5.948 1.00 86.12 332 ALA A CA 1
ATOM 2487 C C . ALA A 1 332 ? -15.463 -9.646 6.659 1.00 86.12 332 ALA A C 1
ATOM 2489 O O . ALA A 1 332 ? -16.477 -8.941 6.654 1.00 86.12 332 ALA A O 1
ATOM 2490 N N . ALA A 1 333 ? -15.440 -10.842 7.252 1.00 83.25 333 ALA A N 1
ATOM 2491 C CA . ALA A 1 333 ? -16.589 -11.408 7.942 1.00 83.25 333 ALA A CA 1
ATOM 2492 C C . ALA A 1 333 ? -16.995 -10.531 9.137 1.00 83.25 333 ALA A C 1
ATOM 2494 O O . ALA A 1 333 ? -16.199 -10.278 10.034 1.00 83.25 333 ALA A O 1
ATOM 2495 N N . GLY A 1 334 ? -18.258 -10.099 9.160 1.00 77.69 334 GLY A N 1
ATOM 2496 C CA . GLY A 1 334 ? -18.805 -9.264 10.234 1.00 77.69 334 GLY A CA 1
ATOM 2497 C C . GLY A 1 334 ? -18.729 -7.754 9.987 1.00 77.69 334 GLY A C 1
ATOM 2498 O O . GLY A 1 334 ? -19.260 -7.000 10.802 1.00 77.69 334 GLY A O 1
ATOM 2499 N N . LEU A 1 335 ? -18.150 -7.297 8.867 1.00 83.44 335 LEU A N 1
ATOM 2500 C CA . LEU A 1 335 ? -18.207 -5.884 8.484 1.00 83.44 335 LEU A CA 1
ATOM 2501 C C . LEU A 1 335 ? -19.632 -5.488 8.040 1.00 83.44 335 LEU A C 1
ATOM 2503 O O . LEU A 1 335 ? -20.204 -6.153 7.172 1.00 83.44 335 LEU A O 1
ATOM 2507 N N . PRO A 1 336 ? -20.213 -4.395 8.574 1.00 74.88 336 PRO A N 1
ATOM 2508 C CA . PRO A 1 336 ? -21.597 -4.000 8.284 1.00 74.88 336 PRO A CA 1
ATOM 2509 C C . PRO A 1 336 ? -21.823 -3.530 6.835 1.00 74.88 336 PRO A C 1
ATOM 2511 O O . PRO A 1 336 ? -22.952 -3.538 6.353 1.00 74.88 336 PRO A O 1
ATOM 2514 N N . ASN A 1 337 ? -20.762 -3.136 6.132 1.00 81.06 337 ASN A N 1
ATOM 2515 C CA . ASN A 1 337 ? -20.781 -2.557 4.788 1.00 81.06 337 ASN A CA 1
ATOM 2516 C C . ASN A 1 337 ? -19.716 -3.190 3.880 1.00 81.06 337 ASN A C 1
ATOM 2518 O O . ASN A 1 337 ? -19.060 -2.486 3.123 1.00 81.06 337 ASN A O 1
ATOM 2522 N N . LEU A 1 338 ? -19.541 -4.516 3.937 1.00 86.19 338 LEU A N 1
ATOM 2523 C CA . LEU A 1 338 ? -18.495 -5.232 3.191 1.00 86.19 338 LEU A CA 1
ATOM 2524 C C . LEU A 1 338 ? -18.405 -4.850 1.698 1.00 86.19 338 LEU A C 1
ATOM 2526 O O . LEU A 1 338 ? -17.310 -4.769 1.154 1.00 86.19 338 LEU A O 1
ATOM 2530 N N . SER A 1 339 ? -19.530 -4.554 1.040 1.00 89.50 339 SER A N 1
ATOM 2531 C CA . SER A 1 339 ? -19.554 -4.153 -0.374 1.00 89.50 339 SER A CA 1
ATOM 2532 C C . SER A 1 339 ? -18.858 -2.820 -0.681 1.00 89.50 339 SER A C 1
ATOM 2534 O O . SER A 1 339 ? -18.691 -2.501 -1.853 1.00 89.50 339 SER A O 1
ATOM 2536 N N . SER A 1 340 ? -18.494 -2.019 0.328 1.00 90.62 340 SER A N 1
ATOM 2537 C CA . SER A 1 340 ? -17.710 -0.792 0.134 1.00 90.62 340 SER A CA 1
ATOM 2538 C C . SER A 1 340 ? -16.199 -1.034 0.129 1.00 90.62 340 SER A C 1
ATOM 2540 O O . SER A 1 340 ? -15.451 -0.119 -0.204 1.00 90.62 340 SER A O 1
ATOM 2542 N N . TYR A 1 341 ? -15.748 -2.235 0.494 1.00 92.94 341 TYR A N 1
ATOM 2543 C CA . TYR A 1 341 ? -14.335 -2.557 0.628 1.00 92.94 341 TYR A CA 1
ATOM 2544 C C . TYR A 1 341 ? -13.797 -3.257 -0.620 1.00 92.94 341 TYR A C 1
ATOM 2546 O O . TYR A 1 341 ? -14.443 -4.128 -1.206 1.00 92.94 341 TYR A O 1
ATOM 2554 N N . ILE A 1 342 ? -12.559 -2.925 -0.977 1.00 93.94 342 ILE A N 1
ATOM 2555 C CA . ILE A 1 342 ? -11.707 -3.780 -1.803 1.00 93.94 342 ILE A CA 1
ATOM 2556 C C . ILE A 1 342 ? -11.377 -5.021 -0.977 1.00 93.94 342 ILE A C 1
ATOM 2558 O O . ILE A 1 342 ? -11.020 -4.911 0.199 1.00 93.94 342 ILE A O 1
ATOM 2562 N N . THR A 1 343 ? -11.517 -6.204 -1.575 1.00 88.25 343 THR A N 1
ATOM 2563 C CA . THR A 1 343 ? -11.341 -7.472 -0.862 1.00 88.25 343 THR A CA 1
ATOM 2564 C C . THR A 1 343 ? -10.419 -8.418 -1.604 1.00 88.25 343 THR A C 1
ATOM 2566 O O . THR A 1 343 ? -10.334 -8.403 -2.828 1.00 88.25 343 THR A O 1
ATOM 2569 N N . MET A 1 344 ? -9.751 -9.278 -0.847 1.00 77.44 344 MET A N 1
ATOM 2570 C CA . MET A 1 344 ? -8.914 -10.345 -1.386 1.00 77.44 344 MET A CA 1
ATOM 2571 C C . MET A 1 344 ? -8.981 -11.572 -0.481 1.00 77.44 344 MET A C 1
ATOM 2573 O O . MET A 1 344 ? -9.391 -11.477 0.676 1.00 77.44 344 MET A O 1
ATOM 2577 N N . THR A 1 345 ? -8.587 -12.732 -0.997 1.00 70.38 345 THR A N 1
ATOM 2578 C CA . THR A 1 345 ? -8.451 -13.942 -0.176 1.00 70.38 345 THR A CA 1
ATOM 2579 C C . THR A 1 345 ? -7.016 -14.047 0.318 1.00 70.38 345 THR A C 1
ATOM 2581 O O . THR A 1 345 ? -6.082 -13.922 -0.468 1.00 70.38 345 THR A O 1
ATOM 2584 N N . ALA A 1 346 ? -6.833 -14.284 1.614 1.00 64.56 346 ALA A N 1
ATOM 2585 C CA . ALA A 1 346 ? -5.512 -14.457 2.200 1.00 64.56 346 ALA A CA 1
ATOM 2586 C C . ALA A 1 346 ? -5.528 -15.517 3.301 1.00 64.56 346 ALA A C 1
ATOM 2588 O O . ALA A 1 346 ? -6.551 -15.769 3.945 1.00 64.56 346 ALA A O 1
ATOM 2589 N N . THR A 1 347 ? -4.368 -16.130 3.538 1.00 61.25 347 THR A N 1
ATOM 2590 C CA . THR A 1 347 ? -4.178 -17.002 4.698 1.00 61.25 347 THR A CA 1
ATOM 2591 C C . THR A 1 347 ? -3.704 -16.159 5.864 1.00 61.25 347 THR A C 1
ATOM 2593 O O . THR A 1 347 ? -2.616 -15.592 5.826 1.00 61.25 347 THR A O 1
ATOM 2596 N N . ILE A 1 348 ? -4.530 -16.081 6.902 1.00 63.12 348 ILE A N 1
ATOM 2597 C CA . ILE A 1 348 ? -4.186 -15.416 8.145 1.00 63.12 348 ILE A CA 1
ATOM 2598 C C . ILE A 1 348 ? -4.013 -16.437 9.268 1.00 63.12 348 ILE A C 1
ATOM 2600 O O . ILE A 1 348 ? -4.708 -17.446 9.348 1.00 63.12 348 ILE A O 1
ATOM 2604 N N . PRO A 1 349 ? -3.098 -16.186 10.179 1.00 62.47 349 PRO A N 1
ATOM 2605 C CA . PRO A 1 349 ? -2.909 -17.019 11.359 1.00 62.47 349 PRO A CA 1
ATOM 2606 C C . PRO A 1 349 ? -3.948 -16.788 12.484 1.00 62.47 349 PRO A C 1
ATOM 2608 O O . PRO A 1 349 ? -4.588 -15.741 12.576 1.00 62.47 349 PRO A O 1
ATOM 2611 N N . THR A 1 350 ? -4.163 -17.810 13.323 1.00 66.06 350 TH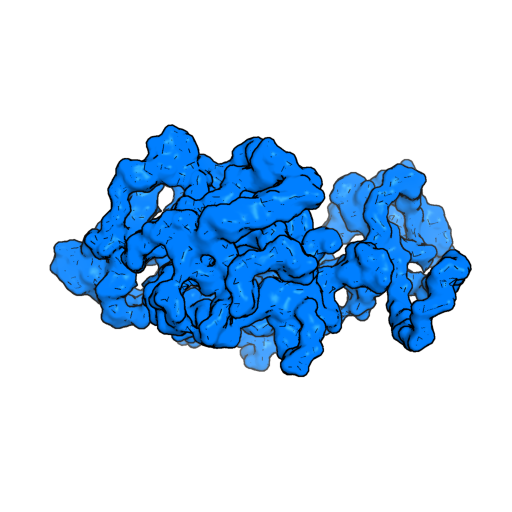R A N 1
ATOM 2612 C CA . THR A 1 350 ? -5.197 -17.855 14.380 1.00 66.06 350 THR A CA 1
ATOM 2613 C C . THR A 1 350 ? -4.596 -17.892 15.780 1.00 66.06 350 THR A C 1
ATOM 2615 O O . THR A 1 350 ? -3.494 -18.405 15.984 1.00 66.06 350 THR A O 1
ATOM 2618 N N . TYR A 1 351 ? -5.358 -17.445 16.780 1.00 71.81 351 TYR A N 1
ATOM 2619 C CA . TYR A 1 351 ? -4.891 -17.311 18.159 1.00 71.81 351 TYR A CA 1
ATOM 2620 C C . TYR A 1 351 ? -5.783 -18.002 19.192 1.00 71.81 351 TYR A C 1
ATOM 2622 O O . TYR A 1 351 ? -7.004 -18.031 19.066 1.00 71.81 351 TYR A O 1
ATOM 2630 N N . ASN A 1 352 ? -5.169 -18.516 20.259 1.00 82.69 352 ASN A N 1
ATOM 2631 C CA . ASN A 1 352 ? -5.869 -18.903 21.474 1.00 82.69 352 ASN A CA 1
ATOM 2632 C C . ASN A 1 352 ? -6.142 -17.649 22.306 1.00 82.69 352 ASN A C 1
ATOM 2634 O O . ASN A 1 352 ? -5.235 -17.117 22.940 1.00 82.69 352 ASN A O 1
ATOM 2638 N N . GLN A 1 353 ? -7.403 -17.228 22.336 1.00 88.31 353 GLN A N 1
ATOM 2639 C CA . GLN A 1 353 ? -7.842 -16.009 23.014 1.00 88.31 353 GLN A CA 1
ATOM 2640 C C . GLN A 1 353 ? -8.333 -16.253 24.454 1.00 88.31 353 GLN A C 1
ATOM 2642 O O . GLN A 1 353 ? -8.955 -15.382 25.053 1.00 88.31 353 GLN A O 1
ATOM 2647 N N . THR A 1 354 ? -8.086 -17.438 25.035 1.00 90.81 354 THR A N 1
ATOM 2648 C CA . THR A 1 354 ? -8.581 -17.767 26.391 1.00 90.81 354 THR A CA 1
ATOM 2649 C C . THR A 1 354 ? -7.965 -16.901 27.489 1.00 90.81 354 THR A C 1
ATOM 2651 O O . THR A 1 354 ? -8.613 -16.660 28.506 1.00 90.81 354 THR A O 1
ATOM 2654 N N . ASN A 1 355 ? -6.730 -16.432 27.299 1.00 92.75 355 ASN A N 1
ATOM 2655 C CA . ASN A 1 355 ? -6.095 -15.468 28.186 1.00 92.75 355 ASN A CA 1
ATOM 2656 C C . ASN A 1 355 ? -6.240 -14.055 27.589 1.00 92.75 355 ASN A C 1
ATOM 2658 O O . ASN A 1 355 ? -5.663 -13.796 26.533 1.00 92.75 355 ASN A O 1
ATOM 2662 N N . PRO A 1 356 ? -6.937 -13.120 28.260 1.00 92.19 356 PRO A N 1
ATOM 2663 C CA . PRO A 1 356 ? -7.153 -11.769 27.739 1.00 92.19 356 PRO A CA 1
ATOM 2664 C C . PRO A 1 356 ? -5.870 -10.929 27.636 1.00 92.19 356 PRO A C 1
ATOM 2666 O O . PRO A 1 356 ? -5.894 -9.872 27.022 1.00 92.19 356 PRO A O 1
ATOM 2669 N N . ASN A 1 357 ? -4.756 -11.377 28.222 1.00 94.88 357 ASN A N 1
ATOM 2670 C CA . ASN A 1 357 ? -3.484 -10.648 28.224 1.00 94.88 357 ASN A CA 1
ATOM 2671 C C . ASN A 1 357 ? -2.405 -11.301 27.348 1.00 94.88 357 ASN A C 1
ATOM 2673 O O . ASN A 1 357 ? -1.321 -10.740 27.193 1.00 94.88 357 ASN A O 1
ATOM 2677 N N . LEU A 1 358 ? -2.663 -12.504 26.826 1.00 91.00 358 LEU A N 1
ATOM 2678 C CA . LEU A 1 358 ? -1.700 -13.246 26.019 1.00 91.00 358 LEU A CA 1
ATOM 2679 C C . LEU A 1 358 ? -2.421 -14.169 25.040 1.00 91.00 358 LEU A C 1
ATOM 2681 O O . LEU A 1 358 ? -2.977 -15.194 25.437 1.00 91.00 358 LEU A O 1
ATOM 2685 N N . TRP A 1 359 ? -2.351 -13.843 23.758 1.00 85.81 359 TRP A N 1
ATOM 2686 C CA . TRP A 1 359 ? -2.874 -14.679 22.690 1.00 85.81 359 TRP A CA 1
ATOM 2687 C C . TRP A 1 359 ? -1.738 -15.442 22.028 1.00 85.81 359 TRP A C 1
ATOM 2689 O O . TRP A 1 359 ? -0.822 -14.847 21.459 1.00 85.81 359 TRP A O 1
ATOM 2699 N N . THR A 1 360 ? -1.800 -16.770 22.091 1.00 79.12 360 THR A N 1
ATOM 2700 C CA . THR A 1 360 ? -0.766 -17.643 21.521 1.00 79.12 360 THR A CA 1
ATOM 2701 C C . THR A 1 360 ? -1.208 -18.218 20.175 1.00 79.12 360 THR A C 1
ATOM 2703 O O . THR A 1 360 ? -2.388 -18.552 20.023 1.00 79.12 360 THR A O 1
ATOM 2706 N N . PRO A 1 361 ? -0.320 -18.340 19.173 1.00 65.62 361 PRO A N 1
ATOM 2707 C CA . PRO A 1 361 ? -0.678 -18.915 17.880 1.00 65.62 361 PRO A CA 1
ATOM 2708 C C . PRO A 1 361 ? -1.257 -20.328 18.009 1.00 65.62 361 PRO A C 1
ATOM 2710 O O . PRO A 1 361 ? -0.783 -21.149 18.795 1.00 65.62 361 PRO A O 1
ATOM 2713 N N . THR A 1 362 ? -2.278 -20.636 17.212 1.00 65.00 362 THR A N 1
ATOM 2714 C CA . THR A 1 362 ? -2.952 -21.952 17.208 1.00 65.00 362 THR A CA 1
ATOM 2715 C C . THR A 1 362 ? -2.969 -22.642 15.850 1.00 65.00 362 THR A C 1
ATOM 2717 O O . THR A 1 362 ? -3.238 -23.846 15.798 1.00 65.00 362 THR A O 1
ATOM 2720 N N . GLY A 1 363 ? -2.673 -21.906 14.779 1.00 55.03 363 GLY A N 1
ATOM 2721 C CA . GLY A 1 363 ? -2.728 -22.379 13.402 1.00 55.03 363 GLY A CA 1
ATOM 2722 C C . GLY A 1 363 ? -2.956 -21.227 12.430 1.00 55.03 363 GLY A C 1
ATOM 2723 O O . GLY A 1 363 ? -2.567 -20.089 12.701 1.00 55.03 363 GLY A O 1
ATOM 2724 N N . GLN A 1 364 ? -3.589 -21.542 11.301 1.00 62.03 364 GLN A N 1
ATOM 2725 C CA . GLN A 1 364 ? -3.950 -20.590 10.258 1.00 62.03 364 GLN A CA 1
ATOM 2726 C C . GLN A 1 364 ? -5.340 -20.883 9.696 1.00 62.03 364 GLN A C 1
ATOM 2728 O O . GLN A 1 364 ? -5.882 -21.976 9.853 1.00 62.03 364 GLN A O 1
ATOM 2733 N N . GLN A 1 365 ? -5.913 -19.888 9.037 1.00 60.19 365 GLN A N 1
ATOM 2734 C CA . GLN A 1 365 ? -7.183 -19.947 8.338 1.00 60.19 365 GLN A CA 1
ATOM 2735 C C . GLN A 1 365 ? -7.101 -19.113 7.060 1.00 60.19 365 GLN A C 1
ATOM 2737 O O . GLN A 1 365 ? -6.496 -18.046 7.037 1.00 60.19 365 GLN A O 1
ATOM 2742 N N . THR A 1 366 ? -7.736 -19.579 5.992 1.00 67.81 366 THR A N 1
ATOM 2743 C CA . THR A 1 366 ? -7.910 -18.783 4.774 1.00 67.81 366 THR A CA 1
ATOM 2744 C C . THR A 1 366 ? -9.239 -18.052 4.859 1.00 67.81 366 THR A C 1
ATOM 2746 O O . THR A 1 366 ? -10.281 -18.680 5.045 1.00 67.81 366 THR A O 1
ATOM 2749 N N . VAL A 1 367 ? -9.201 -16.728 4.749 1.00 68.31 367 VAL A N 1
ATOM 2750 C CA . VAL A 1 367 ? -10.379 -15.865 4.871 1.00 68.31 367 VAL A CA 1
ATOM 2751 C C . VAL A 1 367 ? -10.364 -14.790 3.795 1.00 68.31 367 VAL A C 1
ATOM 2753 O O . VAL A 1 367 ? -9.336 -14.507 3.180 1.00 68.31 367 VAL A O 1
ATOM 2756 N N . GLN A 1 368 ? -11.517 -14.159 3.596 1.00 78.44 368 GLN A N 1
ATOM 2757 C CA . GLN A 1 368 ? -11.581 -12.908 2.861 1.00 78.44 368 GLN A CA 1
ATOM 2758 C C . GLN A 1 368 ? -11.150 -11.762 3.781 1.00 78.44 368 GLN A C 1
ATOM 2760 O O . GLN A 1 368 ? -11.617 -11.651 4.919 1.00 78.44 368 GLN A O 1
ATOM 2765 N N . LEU A 1 369 ? -10.258 -10.922 3.277 1.00 82.50 369 LEU A N 1
ATOM 2766 C CA . LEU A 1 369 ? -9.801 -9.700 3.913 1.00 82.50 369 LEU A CA 1
ATOM 2767 C C . LEU A 1 369 ? -10.377 -8.479 3.196 1.00 82.50 369 LEU A C 1
ATOM 2769 O O . LEU A 1 369 ? -10.637 -8.530 1.995 1.00 82.50 369 LEU A O 1
ATOM 2773 N N . ALA A 1 370 ? -10.549 -7.390 3.936 1.00 90.75 370 ALA A N 1
ATOM 2774 C CA . ALA A 1 370 ? -11.021 -6.096 3.462 1.00 90.75 370 ALA A CA 1
ATOM 2775 C C . ALA A 1 370 ? -9.935 -5.029 3.667 1.00 90.75 370 ALA A C 1
ATOM 2777 O O . ALA A 1 370 ? -9.401 -4.902 4.772 1.00 90.75 370 ALA A O 1
ATOM 2778 N N . LEU A 1 371 ? -9.602 -4.289 2.606 1.00 92.81 371 LEU A N 1
ATOM 2779 C CA . LEU A 1 371 ? -8.545 -3.275 2.609 1.00 92.81 371 LEU A CA 1
ATOM 2780 C C . LEU A 1 371 ? -8.986 -2.078 3.444 1.00 92.81 371 LEU A C 1
ATOM 2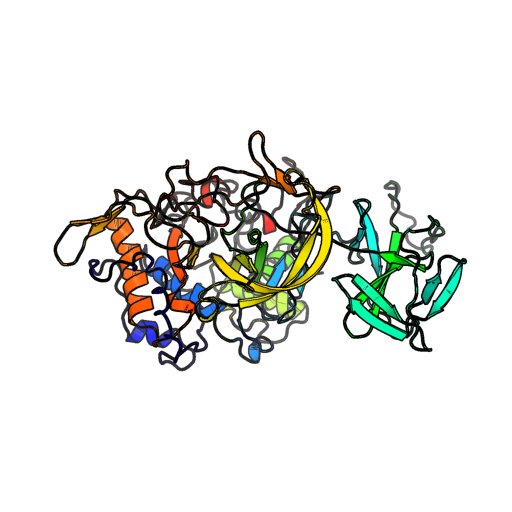782 O O . LEU A 1 371 ? -10.018 -1.476 3.150 1.00 92.81 371 LEU A O 1
ATOM 2786 N N . VAL A 1 372 ? -8.186 -1.693 4.431 1.00 93.94 372 VAL A N 1
ATOM 2787 C CA . VAL A 1 372 ? -8.470 -0.539 5.295 1.00 93.94 372 VAL A CA 1
ATOM 2788 C C . VAL A 1 372 ? -7.498 0.613 5.064 1.00 93.94 372 VAL A C 1
ATOM 2790 O O . VAL A 1 372 ? -7.898 1.764 5.200 1.00 93.94 372 VAL A O 1
ATOM 2793 N N . GLY A 1 373 ? -6.267 0.354 4.630 1.00 93.62 373 GLY A N 1
ATOM 2794 C CA . GLY A 1 373 ? -5.303 1.399 4.291 1.00 93.62 373 GLY A CA 1
ATOM 2795 C C . GLY A 1 373 ? -4.224 0.901 3.340 1.00 93.62 373 GLY A C 1
ATOM 2796 O O . GLY A 1 373 ? -3.924 -0.291 3.290 1.00 93.62 373 GLY A O 1
ATOM 2797 N N . ILE A 1 374 ? -3.652 1.805 2.554 1.00 94.06 374 ILE A N 1
ATOM 2798 C CA . ILE A 1 374 ? -2.617 1.480 1.574 1.00 94.06 374 ILE A CA 1
ATOM 2799 C C . ILE A 1 374 ? -1.667 2.658 1.382 1.00 94.06 374 ILE A C 1
ATOM 2801 O O . ILE A 1 374 ? -2.095 3.790 1.172 1.00 94.06 374 ILE A O 1
ATOM 2805 N N . HIS A 1 375 ? -0.375 2.359 1.435 1.00 92.75 375 HIS A N 1
ATOM 2806 C CA . HIS A 1 375 ? 0.698 3.220 0.968 1.00 92.75 375 HIS A CA 1
ATOM 2807 C C . HIS A 1 375 ? 1.083 2.796 -0.443 1.00 92.75 375 HIS A C 1
ATOM 2809 O O . HIS A 1 375 ? 1.313 1.609 -0.694 1.00 92.75 375 HIS A O 1
ATOM 2815 N N . VAL A 1 376 ? 1.172 3.767 -1.344 1.00 96.69 376 VAL A N 1
ATOM 2816 C CA . VAL A 1 376 ? 1.638 3.599 -2.720 1.00 96.69 376 VAL A CA 1
ATOM 2817 C C . VAL A 1 376 ? 2.890 4.444 -2.886 1.00 96.69 376 VAL A C 1
ATOM 2819 O O . VAL A 1 376 ? 2.836 5.669 -2.784 1.00 96.69 376 VAL A O 1
ATOM 2822 N N . VAL A 1 377 ? 4.020 3.781 -3.111 1.00 93.94 377 VAL A N 1
ATOM 2823 C CA . VAL A 1 377 ? 5.335 4.413 -3.194 1.00 93.94 377 VAL A CA 1
ATOM 2824 C C . VAL A 1 377 ? 5.941 4.108 -4.555 1.00 93.94 377 VAL A C 1
ATOM 2826 O O . VAL A 1 377 ? 5.965 2.950 -4.968 1.00 93.94 377 VAL A O 1
ATOM 2829 N N . GLY A 1 378 ? 6.416 5.121 -5.278 1.00 96.19 378 GLY A N 1
ATOM 2830 C CA . GLY A 1 378 ? 6.922 4.895 -6.631 1.00 96.19 378 GLY A CA 1
ATOM 2831 C C . GLY A 1 378 ? 7.929 5.913 -7.132 1.00 96.19 378 GLY A C 1
ATOM 2832 O O . GLY A 1 378 ? 7.807 7.103 -6.850 1.00 96.19 378 GLY A O 1
ATOM 2833 N N . SER A 1 379 ? 8.931 5.455 -7.884 1.00 96.69 379 SER A N 1
ATOM 2834 C CA . SER A 1 379 ? 9.893 6.354 -8.525 1.00 96.69 379 SER A CA 1
ATOM 2835 C C . SER A 1 379 ? 9.259 7.074 -9.713 1.00 96.69 379 SER A C 1
ATOM 2837 O O . SER A 1 379 ? 8.492 6.481 -10.469 1.00 96.69 379 SER A O 1
ATOM 2839 N N . THR A 1 380 ? 9.578 8.359 -9.885 1.00 97.12 380 THR A N 1
ATOM 2840 C CA . THR A 1 380 ? 9.087 9.179 -11.007 1.00 97.12 380 THR A CA 1
ATOM 2841 C C . THR A 1 380 ? 10.218 10.007 -11.612 1.00 97.12 380 THR A C 1
ATOM 2843 O O . THR A 1 380 ? 11.329 10.041 -11.075 1.00 97.12 380 THR A O 1
ATOM 2846 N N . ALA A 1 381 ? 9.980 10.647 -12.756 1.00 95.88 381 ALA A N 1
ATOM 2847 C CA . ALA A 1 381 ? 10.984 11.440 -13.456 1.00 95.88 381 ALA A CA 1
ATOM 2848 C C . ALA A 1 381 ? 11.608 12.508 -12.544 1.00 95.88 381 ALA A C 1
ATOM 2850 O O . ALA A 1 381 ? 10.935 13.426 -12.086 1.00 95.88 381 ALA A O 1
ATOM 2851 N N . GLY A 1 382 ? 12.913 12.380 -12.284 1.00 92.56 382 GLY A N 1
ATOM 2852 C CA . GLY A 1 382 ? 13.656 13.276 -11.394 1.00 92.56 382 GLY A CA 1
ATOM 2853 C C . GLY A 1 382 ? 13.496 13.011 -9.890 1.00 92.56 382 GLY A C 1
ATOM 2854 O O . GLY A 1 382 ? 14.136 13.721 -9.117 1.00 92.56 382 GLY A O 1
ATOM 2855 N N . HIS A 1 383 ? 12.723 11.994 -9.487 1.00 93.50 383 HIS A N 1
ATOM 2856 C CA . HIS A 1 383 ? 12.437 11.653 -8.087 1.00 93.50 383 HIS A CA 1
ATOM 2857 C C . HIS A 1 383 ? 12.880 10.222 -7.725 1.00 93.50 383 HIS A C 1
ATOM 2859 O O . HIS A 1 383 ? 12.049 9.306 -7.621 1.00 93.50 383 HIS A O 1
ATOM 2865 N N . PRO A 1 384 ? 14.198 9.985 -7.561 1.00 92.12 384 PRO A N 1
ATOM 2866 C CA . PRO A 1 384 ? 14.737 8.684 -7.160 1.00 92.12 384 PRO A CA 1
ATOM 2867 C C . PRO A 1 384 ? 14.420 8.318 -5.703 1.00 92.12 384 PRO A C 1
ATOM 2869 O O . PRO A 1 384 ? 14.536 7.156 -5.327 1.00 92.12 384 PRO A O 1
ATOM 2872 N N . GLU A 1 385 ? 14.017 9.286 -4.882 1.00 88.25 385 GLU A N 1
ATOM 2873 C CA . GLU A 1 385 ? 13.526 9.103 -3.514 1.00 88.25 385 GLU A CA 1
ATOM 2874 C C . GLU A 1 385 ? 12.128 8.484 -3.434 1.00 88.25 385 GLU A C 1
ATOM 2876 O O . GLU A 1 385 ? 11.697 8.088 -2.348 1.00 88.25 385 GLU A O 1
ATOM 2881 N N . MET A 1 386 ? 11.465 8.373 -4.590 1.00 92.38 386 MET A N 1
ATOM 2882 C CA . MET A 1 386 ? 10.076 7.970 -4.760 1.00 92.38 386 MET A CA 1
ATOM 2883 C C . MET A 1 386 ? 9.072 8.989 -4.203 1.00 92.38 386 MET A C 1
ATOM 2885 O O . MET A 1 386 ? 9.348 9.766 -3.293 1.00 92.38 386 MET A O 1
ATOM 2889 N N . VAL A 1 387 ? 7.874 8.982 -4.773 1.00 95.12 387 VAL A N 1
ATOM 2890 C CA . VAL A 1 387 ? 6.700 9.695 -4.268 1.00 95.12 387 VAL A CA 1
ATOM 2891 C C . VAL A 1 387 ? 5.989 8.762 -3.300 1.00 95.12 387 VAL A C 1
ATOM 2893 O O . VAL A 1 387 ? 5.764 7.604 -3.645 1.00 95.12 387 VAL A O 1
ATOM 2896 N N . TRP A 1 388 ? 5.643 9.248 -2.111 1.00 93.19 388 TRP A N 1
ATOM 2897 C CA . TRP A 1 388 ? 5.036 8.454 -1.041 1.00 93.19 388 TRP A CA 1
ATOM 2898 C C . TRP A 1 388 ? 3.610 8.923 -0.805 1.00 93.19 388 TRP A C 1
ATOM 2900 O O . TRP A 1 388 ? 3.415 10.013 -0.272 1.00 93.19 388 TRP A O 1
ATOM 2910 N N . ALA A 1 389 ? 2.630 8.116 -1.204 1.00 96.44 389 ALA A N 1
ATOM 2911 C CA . ALA A 1 389 ? 1.216 8.444 -1.094 1.00 96.44 389 ALA A CA 1
ATOM 2912 C C . ALA A 1 389 ? 0.476 7.494 -0.157 1.00 96.44 389 ALA A C 1
ATOM 2914 O O . ALA A 1 389 ? 0.751 6.294 -0.132 1.00 96.44 389 ALA A O 1
ATOM 2915 N N . THR A 1 390 ? -0.509 8.029 0.556 1.00 94.88 390 THR A N 1
ATOM 2916 C CA . THR A 1 390 ? -1.266 7.303 1.577 1.00 94.88 390 THR A CA 1
ATOM 2917 C C . THR A 1 390 ? -2.756 7.407 1.311 1.00 94.88 390 THR A C 1
ATOM 2919 O O . THR A 1 390 ? -3.287 8.498 1.096 1.00 94.88 390 THR A O 1
ATOM 2922 N N . PHE A 1 391 ? -3.447 6.273 1.401 1.00 97.44 391 PHE A N 1
ATOM 2923 C CA . PHE A 1 391 ? -4.892 6.179 1.241 1.00 97.44 391 PHE A CA 1
ATOM 2924 C C . PHE A 1 391 ? -5.516 5.362 2.361 1.00 97.44 391 PHE A C 1
ATOM 2926 O O . PHE A 1 391 ? -4.964 4.359 2.819 1.00 97.44 391 PHE A O 1
ATOM 2933 N N . GLU A 1 392 ? -6.715 5.757 2.770 1.00 95.00 392 GLU A N 1
ATOM 2934 C CA . GLU A 1 392 ? -7.456 5.083 3.830 1.00 95.00 392 GLU A CA 1
ATOM 2935 C C . GLU A 1 392 ? -8.931 4.932 3.472 1.00 95.00 392 GLU A C 1
ATOM 2937 O O . GLU A 1 392 ? -9.530 5.816 2.855 1.00 95.00 392 GLU A O 1
ATOM 2942 N N . HIS A 1 393 ? -9.541 3.824 3.898 1.00 94.38 393 HIS A N 1
ATOM 2943 C CA . HIS A 1 393 ? -10.980 3.654 3.762 1.00 94.38 393 HIS A CA 1
ATOM 2944 C C . HIS A 1 393 ? -11.715 4.697 4.626 1.00 94.38 393 HIS A C 1
ATOM 2946 O O . HIS A 1 393 ? -11.390 4.906 5.799 1.00 94.38 393 HIS A O 1
ATOM 2952 N N . VAL A 1 394 ? -12.749 5.334 4.069 1.00 90.69 394 VAL A N 1
ATOM 2953 C CA . VAL A 1 394 ? -13.488 6.440 4.714 1.00 90.69 394 VAL A CA 1
ATOM 2954 C C . VAL A 1 394 ? -14.075 6.077 6.079 1.00 90.69 394 VAL A C 1
ATOM 2956 O O . VAL A 1 394 ? -14.229 6.941 6.933 1.00 90.69 394 VAL A O 1
ATOM 2959 N N . GLY A 1 395 ? -14.393 4.800 6.296 1.00 89.31 395 GLY A N 1
ATOM 2960 C CA . GLY A 1 395 ? -14.970 4.288 7.543 1.00 89.31 395 GLY A CA 1
ATOM 2961 C C . GLY A 1 395 ? -13.965 3.946 8.649 1.00 89.31 395 GLY A C 1
ATOM 2962 O O . GLY A 1 395 ? -14.382 3.397 9.667 1.00 89.31 395 GLY A O 1
ATOM 2963 N N . ASN A 1 396 ? -12.666 4.205 8.468 1.00 91.38 396 ASN A N 1
ATOM 2964 C CA . ASN A 1 396 ? -11.639 3.791 9.428 1.00 91.38 396 ASN A CA 1
ATOM 2965 C C . ASN A 1 396 ? -11.793 4.463 10.792 1.00 91.38 396 ASN A C 1
ATOM 2967 O O . ASN A 1 396 ? -11.971 3.785 11.804 1.00 91.38 396 ASN A O 1
ATOM 2971 N N . THR A 1 397 ? -11.699 5.789 10.820 1.00 90.06 397 THR A N 1
ATOM 2972 C CA . THR A 1 397 ? -11.483 6.559 12.046 1.00 90.06 397 THR A CA 1
ATOM 2973 C C . THR A 1 397 ? -12.129 7.937 11.968 1.00 90.06 397 THR A C 1
ATOM 2975 O O . THR A 1 397 ? -12.225 8.509 10.877 1.00 90.06 397 THR A O 1
ATOM 2978 N N . PRO A 1 398 ? -12.533 8.511 13.116 1.00 90.00 398 PRO A N 1
ATOM 2979 C CA . PRO A 1 398 ? -12.802 9.933 13.205 1.00 90.00 398 PRO A CA 1
ATOM 2980 C C . PRO A 1 398 ? -11.547 10.736 12.861 1.00 90.00 398 PRO A C 1
ATOM 2982 O O . PRO A 1 398 ? -10.415 10.254 12.949 1.00 90.00 398 PRO A O 1
ATOM 2985 N N . ILE A 1 399 ? -11.768 11.991 12.489 1.00 87.25 399 ILE A N 1
ATOM 2986 C CA . ILE A 1 399 ? -10.710 12.922 12.107 1.00 87.25 399 ILE A CA 1
ATOM 2987 C C . ILE A 1 399 ? -10.611 14.060 13.121 1.00 87.25 399 ILE A C 1
ATOM 2989 O O . ILE A 1 399 ? -11.614 14.491 13.704 1.00 87.25 399 ILE A O 1
ATOM 2993 N N . ALA A 1 400 ? -9.393 14.551 13.330 1.00 89.62 400 ALA A N 1
ATOM 2994 C CA . ALA A 1 400 ? -9.141 15.772 14.077 1.00 89.62 400 ALA A CA 1
ATOM 2995 C C . ALA A 1 400 ? -9.665 17.013 13.331 1.00 89.62 400 ALA A C 1
ATOM 2997 O O . ALA A 1 400 ? -10.162 16.939 12.206 1.00 89.62 400 ALA A O 1
ATOM 2998 N N . ASN A 1 401 ? -9.576 18.173 13.987 1.00 91.75 401 ASN A N 1
ATOM 2999 C CA . ASN A 1 401 ? -9.953 19.431 13.355 1.00 91.75 401 ASN A CA 1
ATOM 3000 C C . ASN A 1 401 ? -8.991 19.781 12.213 1.00 91.75 401 ASN A C 1
ATOM 3002 O O . ASN A 1 401 ? -7.797 19.510 12.299 1.00 91.75 401 ASN A O 1
ATOM 3006 N N . TYR A 1 402 ? -9.514 20.410 11.167 1.00 94.56 402 TYR A N 1
ATOM 3007 C CA . TYR A 1 402 ? -8.708 20.953 10.079 1.00 94.56 402 TYR A CA 1
ATOM 3008 C C . TYR A 1 402 ? -9.422 22.141 9.438 1.00 94.56 402 TYR A C 1
ATOM 3010 O O . TYR A 1 402 ? -10.630 22.321 9.594 1.00 94.56 402 TYR A O 1
ATOM 3018 N N . SER A 1 403 ? -8.679 22.962 8.708 1.00 96.25 403 SER A N 1
ATOM 3019 C CA . SER A 1 403 ? -9.208 24.073 7.921 1.00 96.25 403 SER A CA 1
ATOM 3020 C C . SER A 1 403 ? -8.926 23.870 6.440 1.00 96.25 403 SER A C 1
ATOM 3022 O O . SER A 1 403 ? -7.945 23.226 6.082 1.00 96.25 403 SER A O 1
ATOM 3024 N N . TYR A 1 404 ? -9.775 24.418 5.578 1.00 97.62 404 TYR A N 1
ATOM 3025 C CA . TYR A 1 404 ? -9.589 24.443 4.126 1.00 97.62 404 TYR A CA 1
ATOM 3026 C C . TYR A 1 404 ? -10.259 25.685 3.532 1.00 97.62 404 TYR A C 1
ATOM 3028 O O . TYR A 1 404 ? -11.075 26.340 4.182 1.00 97.62 404 TYR A O 1
ATOM 3036 N N . ASN A 1 405 ? -9.916 26.033 2.298 1.00 98.12 405 ASN A N 1
ATOM 3037 C CA . ASN A 1 405 ? -10.567 27.103 1.561 1.00 98.12 405 ASN A CA 1
ATOM 3038 C C . ASN A 1 405 ? -11.725 26.509 0.755 1.00 98.12 405 ASN A C 1
ATOM 3040 O O . ASN A 1 405 ? -11.501 25.729 -0.166 1.00 98.12 405 ASN A O 1
ATOM 3044 N N . SER A 1 406 ? -12.961 26.889 1.084 1.00 96.75 406 SER A N 1
ATOM 3045 C CA . SER A 1 406 ? -14.144 26.545 0.289 1.00 96.75 406 SER A CA 1
ATOM 3046 C C . SER A 1 406 ? -14.410 27.586 -0.801 1.00 96.75 406 SER A C 1
ATOM 3048 O O . SER A 1 406 ? -13.881 28.706 -0.770 1.00 96.75 406 SER A O 1
ATOM 3050 N N . THR A 1 407 ? -15.306 27.268 -1.732 1.00 95.94 407 THR A N 1
ATOM 3051 C CA . THR A 1 407 ? -15.816 28.198 -2.753 1.00 95.94 407 THR A CA 1
ATOM 3052 C C . THR A 1 407 ? -16.506 29.432 -2.158 1.00 95.94 407 THR A C 1
ATOM 3054 O O . THR A 1 407 ? -16.653 30.444 -2.842 1.00 95.94 407 THR A O 1
ATOM 3057 N N . THR A 1 408 ? -16.885 29.387 -0.875 1.00 95.25 408 THR A N 1
ATOM 3058 C CA . THR A 1 408 ? -17.517 30.499 -0.143 1.00 95.25 408 THR A CA 1
ATOM 3059 C C . THR A 1 408 ? -16.587 31.203 0.853 1.00 95.25 408 THR A C 1
ATOM 3061 O O . THR A 1 408 ? -16.989 32.185 1.477 1.00 95.25 408 THR A O 1
ATOM 3064 N N . GLY A 1 409 ? -15.336 30.747 0.981 1.00 94.44 409 GLY A N 1
ATOM 3065 C CA . GLY A 1 409 ? -14.334 31.278 1.910 1.00 94.44 409 GLY A CA 1
ATOM 3066 C C . GLY A 1 409 ? -13.717 30.204 2.819 1.00 94.44 409 GLY A C 1
ATOM 3067 O O . GLY A 1 409 ? -14.055 29.025 2.697 1.00 94.44 409 GLY A O 1
ATOM 3068 N N . PRO A 1 410 ? -12.794 30.573 3.722 1.00 96.06 410 PRO A N 1
ATOM 3069 C CA . PRO A 1 410 ? -12.172 29.628 4.648 1.00 96.06 410 PRO A CA 1
ATOM 3070 C C . PRO A 1 410 ? -13.197 28.939 5.557 1.00 96.06 410 PRO A C 1
ATOM 3072 O O . PRO A 1 410 ? -14.069 29.595 6.126 1.00 96.06 410 PRO A O 1
ATOM 3075 N N . GLN A 1 411 ? -13.065 27.625 5.709 1.00 95.81 411 GLN A N 1
ATOM 3076 C CA . GLN A 1 411 ? -13.882 26.778 6.574 1.00 95.81 411 GLN A CA 1
ATOM 3077 C C . GLN A 1 411 ? -12.986 26.048 7.573 1.00 95.81 411 GLN A C 1
ATOM 3079 O O . GLN A 1 411 ? -11.861 25.667 7.248 1.00 95.81 411 GLN A O 1
ATOM 3084 N N . THR A 1 412 ? -13.508 25.808 8.775 1.00 94.56 412 THR A N 1
ATOM 3085 C CA . THR A 1 412 ? -12.877 24.945 9.779 1.00 94.56 412 THR A CA 1
ATOM 3086 C C . THR A 1 412 ? -13.833 23.819 10.128 1.00 94.56 412 THR A C 1
ATOM 3088 O O . THR A 1 412 ? -14.945 24.050 10.605 1.00 94.56 412 THR A O 1
ATOM 3091 N N . VAL A 1 413 ? -13.384 22.590 9.916 1.00 91.50 413 VAL A N 1
ATOM 3092 C CA . VAL A 1 413 ? -14.109 21.384 10.292 1.00 91.50 413 VAL A CA 1
ATOM 3093 C C . VAL A 1 413 ? -13.724 21.024 11.718 1.00 91.50 413 VAL A C 1
ATOM 3095 O O . VAL A 1 413 ? -12.553 20.834 12.044 1.00 91.50 413 VAL A O 1
ATOM 3098 N N . SER A 1 414 ? -14.728 20.973 12.590 1.00 89.00 414 SER A N 1
ATOM 3099 C CA . SER A 1 414 ? -14.555 20.556 13.982 1.00 89.00 414 SER A CA 1
ATOM 3100 C C . SER A 1 414 ? -14.391 19.036 14.072 1.00 89.00 414 SER A C 1
ATOM 3102 O O . SER A 1 414 ? -14.984 18.318 13.263 1.00 89.00 414 SER A O 1
ATOM 3104 N N . PRO A 1 415 ? -13.634 18.525 15.060 1.00 84.00 415 PRO A N 1
ATOM 3105 C CA . PRO A 1 415 ? -13.470 17.091 15.217 1.00 84.00 415 PRO A CA 1
ATOM 3106 C C . PRO A 1 415 ? -14.818 16.473 15.598 1.00 84.00 415 PRO A C 1
ATOM 3108 O O . PRO A 1 415 ? -15.577 17.047 16.383 1.00 84.00 415 PRO A O 1
ATOM 3111 N N . SER A 1 416 ? -15.117 15.297 15.053 1.00 77.75 416 SER A N 1
ATOM 3112 C CA . SER A 1 416 ? -16.337 14.555 15.370 1.00 77.75 416 SER A CA 1
ATOM 3113 C C . SER A 1 416 ? -16.021 13.076 15.520 1.00 77.75 416 SER A C 1
ATOM 3115 O O . SER A 1 416 ? -15.529 12.438 14.595 1.00 77.75 416 SER A O 1
ATOM 3117 N N . ASN A 1 417 ? -16.341 12.533 16.691 1.00 78.12 417 ASN A N 1
ATOM 3118 C CA . ASN A 1 417 ? -16.324 11.101 16.992 1.00 78.12 417 ASN A CA 1
ATOM 3119 C C . ASN A 1 417 ? -17.744 10.499 17.002 1.00 78.12 417 ASN A C 1
ATOM 3121 O O . ASN A 1 417 ? -17.939 9.368 17.454 1.00 78.12 417 ASN A O 1
ATOM 3125 N N . ALA A 1 418 ? -18.743 11.251 16.528 1.00 76.25 418 ALA A N 1
ATOM 3126 C CA . ALA A 1 418 ? -20.081 10.726 16.296 1.00 76.25 418 ALA A CA 1
ATOM 3127 C C . ALA A 1 418 ? -20.068 9.763 15.096 1.00 76.25 418 ALA A C 1
ATOM 3129 O O . ALA A 1 418 ? -19.271 9.921 14.174 1.00 76.25 418 ALA A O 1
ATOM 3130 N N . GLY A 1 419 ? -20.971 8.782 15.097 1.00 76.75 419 GLY A N 1
ATOM 3131 C CA . GLY A 1 419 ? -21.070 7.773 14.039 1.00 76.75 419 GLY A CA 1
ATOM 3132 C C . GLY A 1 419 ? -20.444 6.431 14.416 1.00 76.75 419 GLY A C 1
ATOM 3133 O O . GLY A 1 419 ? -20.131 6.175 15.576 1.00 76.75 419 GLY A O 1
ATOM 3134 N N . THR A 1 420 ? -20.323 5.550 13.427 1.00 81.38 420 THR A N 1
ATOM 3135 C CA . THR A 1 420 ? -19.738 4.210 13.572 1.00 81.38 420 THR A CA 1
ATOM 3136 C C . THR A 1 420 ? -18.422 4.170 12.812 1.00 81.38 420 THR A C 1
ATOM 3138 O O . THR A 1 420 ? -18.399 4.412 11.608 1.00 81.38 420 THR A O 1
ATOM 3141 N N . TRP A 1 421 ? -17.344 3.848 13.515 1.00 88.25 421 TRP A N 1
ATOM 3142 C CA . TRP A 1 421 ? -15.998 3.781 12.960 1.00 88.25 421 TRP A CA 1
ATOM 3143 C C . TRP A 1 421 ? -15.434 2.382 13.128 1.00 88.25 421 TRP A C 1
ATOM 3145 O O . TRP A 1 421 ? -15.756 1.690 14.094 1.00 88.25 421 TRP A O 1
ATOM 3155 N N . LEU A 1 422 ? -14.580 1.968 12.196 1.00 90.00 422 LEU A N 1
ATOM 3156 C CA . LEU A 1 422 ? -13.950 0.656 12.265 1.00 90.00 422 LEU A CA 1
ATOM 3157 C C . LEU A 1 422 ? -12.954 0.564 13.427 1.00 90.00 422 LEU A C 1
ATOM 3159 O O . LEU A 1 422 ? -12.885 -0.476 14.075 1.00 90.00 422 LEU A O 1
ATOM 3163 N N . PHE A 1 423 ? -12.221 1.642 13.711 1.00 91.56 423 PHE A N 1
ATOM 3164 C CA . PHE A 1 423 ? -11.169 1.687 14.731 1.00 91.56 423 PHE A CA 1
ATOM 3165 C C . PHE A 1 423 ? -11.466 2.657 15.880 1.00 91.56 423 PHE A C 1
ATOM 3167 O O . PHE A 1 423 ? -10.583 2.937 16.679 1.00 91.56 423 PHE A O 1
ATOM 3174 N N . ALA A 1 424 ? -12.692 3.172 16.008 1.00 90.75 424 ALA A N 1
ATOM 3175 C CA . ALA A 1 424 ? -13.069 3.999 17.153 1.00 90.75 424 ALA A CA 1
ATOM 3176 C C . ALA A 1 424 ? -14.494 3.722 17.629 1.00 90.75 424 ALA A C 1
ATOM 3178 O O . ALA A 1 424 ? -15.442 3.642 16.846 1.00 90.75 424 ALA A O 1
ATOM 3179 N N . SER A 1 425 ? -14.656 3.614 18.939 1.00 88.50 425 SER A N 1
ATOM 3180 C CA . SER A 1 425 ? -15.964 3.530 19.561 1.00 88.50 425 SER A CA 1
ATOM 3181 C C . SER A 1 425 ? -16.705 4.874 19.469 1.00 88.50 425 SER A C 1
ATOM 3183 O O . SER A 1 425 ? -16.130 5.964 19.561 1.00 88.50 425 SER A O 1
ATOM 3185 N N . ALA A 1 426 ? -18.015 4.798 19.230 1.00 82.56 426 ALA A N 1
ATOM 3186 C CA . ALA A 1 426 ? -18.856 5.973 19.028 1.00 82.56 426 ALA A CA 1
ATOM 3187 C C . ALA A 1 426 ? -18.890 6.851 20.288 1.00 82.56 426 ALA A C 1
ATOM 3189 O O . ALA A 1 426 ? -19.225 6.372 21.372 1.00 82.56 426 ALA A O 1
ATOM 3190 N N . GLY A 1 427 ? -18.594 8.146 20.143 1.00 80.31 427 GLY A N 1
ATOM 3191 C CA . GLY A 1 427 ? -18.637 9.099 21.258 1.00 80.31 427 GLY A CA 1
ATOM 3192 C C . GLY A 1 427 ? -17.581 8.859 22.344 1.00 80.31 427 GLY A C 1
ATOM 3193 O O . GLY A 1 427 ? -17.771 9.300 23.479 1.00 80.31 427 GLY A O 1
ATOM 3194 N N . THR A 1 428 ? -16.494 8.153 22.020 1.00 82.81 428 THR A N 1
ATOM 3195 C CA . THR A 1 428 ? -15.419 7.874 22.975 1.00 82.81 428 THR A CA 1
ATOM 3196 C C . THR A 1 428 ? -14.763 9.137 23.528 1.00 82.81 428 THR A C 1
ATOM 3198 O O . THR A 1 428 ? -14.551 10.112 22.809 1.00 82.81 428 THR A O 1
ATOM 3201 N N . ASN A 1 429 ? -14.411 9.106 24.813 1.00 80.25 429 ASN A N 1
ATOM 3202 C CA . ASN A 1 429 ? -13.648 10.162 25.488 1.00 80.25 429 ASN A CA 1
ATOM 3203 C C . ASN A 1 429 ? -12.283 9.657 25.981 1.00 80.25 429 ASN A C 1
ATOM 3205 O O . ASN A 1 429 ? -11.641 10.317 26.800 1.00 80.25 429 ASN A O 1
ATOM 3209 N N . VAL A 1 430 ? -11.868 8.463 25.547 1.00 82.75 430 VAL A N 1
ATOM 3210 C CA . VAL A 1 430 ? -10.549 7.924 25.887 1.00 82.75 430 VAL A CA 1
ATOM 3211 C C . VAL A 1 430 ? -9.474 8.575 25.007 1.00 82.75 430 VAL A C 1
ATOM 3213 O O . VAL A 1 430 ? -9.792 9.105 23.939 1.00 82.75 430 VAL A O 1
ATOM 3216 N N . PRO A 1 431 ? -8.199 8.572 25.434 1.00 87.44 431 PRO A N 1
ATOM 3217 C CA . PRO A 1 431 ? -7.103 8.979 24.567 1.00 87.44 431 PRO A CA 1
ATOM 3218 C C . PRO A 1 431 ? -7.075 8.133 23.292 1.00 87.44 431 PRO A C 1
ATOM 3220 O O . PRO A 1 431 ? -7.088 6.906 23.366 1.00 87.44 431 PRO A O 1
ATOM 3223 N N . PHE A 1 432 ? -7.018 8.795 22.139 1.00 91.19 432 PHE A N 1
ATOM 3224 C CA . PHE A 1 432 ? -6.842 8.116 20.861 1.00 91.19 432 PHE A CA 1
ATOM 3225 C C . PHE A 1 432 ? -5.402 7.628 20.678 1.00 91.19 432 PHE A C 1
ATOM 3227 O O . PHE A 1 432 ? -4.475 8.209 21.249 1.00 91.19 432 PHE A O 1
ATOM 3234 N N . ASN A 1 433 ? -5.223 6.639 19.800 1.00 86.69 433 ASN A N 1
ATOM 3235 C CA . ASN A 1 433 ? -3.924 6.198 19.288 1.00 86.69 433 ASN A CA 1
ATOM 3236 C C . ASN A 1 433 ? -3.004 5.664 20.396 1.00 86.69 433 ASN A C 1
ATOM 3238 O O . ASN A 1 433 ? -1.805 5.943 20.423 1.00 86.69 433 ASN A O 1
ATOM 3242 N N . LEU A 1 434 ? -3.577 4.911 21.337 1.00 88.75 434 LEU A N 1
ATOM 3243 C CA . LEU A 1 434 ? -2.858 4.361 22.480 1.00 88.75 434 LEU A CA 1
ATOM 3244 C C . LEU A 1 434 ? -2.636 2.857 22.296 1.00 88.75 434 LEU A C 1
ATOM 3246 O O . LEU A 1 434 ? -3.597 2.101 22.178 1.00 88.75 434 LEU A O 1
ATOM 3250 N N . GLN A 1 435 ? -1.388 2.400 22.284 1.00 84.25 435 GLN A N 1
ATOM 3251 C CA . GLN A 1 435 ? -1.099 0.978 22.097 1.00 84.25 435 GLN A CA 1
ATOM 3252 C C . GLN A 1 435 ? -1.640 0.144 23.269 1.00 84.25 435 GLN A C 1
ATOM 3254 O O . GLN A 1 435 ? -1.305 0.389 24.425 1.00 84.25 435 GLN A O 1
ATOM 3259 N N . HIS A 1 436 ? -2.482 -0.847 22.963 1.00 91.25 436 HIS A N 1
ATOM 3260 C CA . HIS A 1 436 ? -3.022 -1.791 23.953 1.00 91.25 436 HIS A CA 1
ATOM 3261 C C . HIS A 1 436 ? -2.301 -3.139 23.947 1.00 91.25 436 HIS A C 1
ATOM 3263 O O . HIS A 1 436 ? -2.387 -3.903 24.908 1.00 91.25 436 HIS A O 1
ATOM 3269 N N . MET A 1 437 ? -1.625 -3.464 22.850 1.00 88.38 437 MET A N 1
ATOM 3270 C CA . MET A 1 437 ? -1.004 -4.761 22.646 1.00 88.38 437 MET A CA 1
ATOM 3271 C C . MET A 1 437 ? 0.144 -4.683 21.653 1.00 88.38 437 MET A C 1
ATOM 3273 O O . MET A 1 437 ? 0.165 -3.847 20.745 1.00 88.38 437 MET A O 1
ATOM 3277 N N . SER A 1 438 ? 1.064 -5.621 21.816 1.00 81.00 438 SER A N 1
ATOM 3278 C CA . SER A 1 438 ? 2.250 -5.775 21.002 1.00 81.00 438 SER A CA 1
ATOM 3279 C C . SER A 1 438 ? 2.437 -7.218 20.542 1.00 81.00 438 SER A C 1
ATOM 3281 O O . SER A 1 438 ? 2.026 -8.176 21.199 1.00 81.00 438 SER A O 1
ATOM 3283 N N . PHE A 1 439 ? 3.068 -7.389 19.387 1.00 70.00 439 PHE A N 1
ATOM 3284 C CA . PHE A 1 439 ? 3.526 -8.681 18.913 1.00 70.00 439 PHE A CA 1
ATOM 3285 C C . PHE A 1 439 ? 4.909 -8.985 19.477 1.00 70.00 439 PHE A C 1
ATOM 3287 O O . PHE A 1 439 ? 5.846 -8.200 19.322 1.00 70.00 439 PHE A O 1
ATOM 3294 N N . THR A 1 440 ? 5.060 -10.157 20.088 1.00 60.41 440 THR A N 1
ATOM 3295 C CA . THR A 1 440 ? 6.284 -10.523 20.813 1.00 60.41 440 THR A CA 1
ATOM 3296 C C . THR A 1 440 ? 7.434 -10.971 19.914 1.00 60.41 440 THR A C 1
ATOM 3298 O O . THR A 1 440 ? 8.561 -11.102 20.388 1.00 60.41 440 THR A O 1
ATOM 3301 N N . GLY A 1 441 ? 7.181 -11.210 18.626 1.00 49.94 441 GLY A N 1
ATOM 3302 C CA . GLY A 1 441 ? 8.204 -11.657 17.687 1.00 49.94 441 GLY A CA 1
ATOM 3303 C C . GLY A 1 441 ? 8.548 -13.150 17.799 1.00 49.94 441 GLY A C 1
ATOM 3304 O O . GLY A 1 441 ? 8.193 -13.822 18.786 1.00 49.94 441 GLY A O 1
ATOM 3305 N N . PRO A 1 442 ? 9.289 -13.682 16.813 1.00 45.78 442 PRO A N 1
ATOM 3306 C CA . PRO A 1 442 ? 9.834 -15.029 16.886 1.00 45.78 442 PRO A CA 1
ATOM 3307 C C . PRO A 1 442 ? 10.750 -15.207 18.109 1.00 45.78 442 PRO A C 1
ATOM 3309 O O . PRO A 1 442 ? 11.461 -14.274 18.493 1.00 45.78 442 PRO A O 1
ATOM 3312 N N . PRO A 1 443 ? 10.774 -16.401 18.733 1.00 44.31 443 PRO A N 1
ATOM 3313 C CA . PRO A 1 443 ? 10.079 -17.631 18.323 1.00 44.31 443 PRO A CA 1
ATOM 3314 C C . PRO A 1 443 ? 8.643 -17.754 18.864 1.00 44.31 443 PRO A C 1
ATOM 3316 O O . PRO A 1 443 ? 7.983 -18.764 18.648 1.00 44.31 443 PRO A O 1
ATOM 3319 N N . SER A 1 444 ? 8.185 -16.783 19.655 1.00 50.03 444 SER A N 1
ATOM 3320 C CA . SER A 1 444 ? 6.941 -16.907 20.424 1.00 50.03 444 SER A CA 1
ATOM 3321 C C . SER A 1 444 ? 5.697 -16.498 19.638 1.00 50.03 444 SER A C 1
ATOM 3323 O O . SER A 1 444 ? 4.667 -17.156 19.748 1.00 50.03 444 SER A O 1
ATOM 3325 N N . ASN A 1 445 ? 5.807 -15.439 18.831 1.00 58.25 445 ASN A N 1
ATOM 3326 C CA . ASN A 1 445 ? 4.768 -14.922 17.937 1.00 58.25 445 ASN A CA 1
ATOM 3327 C C . ASN A 1 445 ? 3.410 -14.701 18.604 1.00 58.25 445 ASN A C 1
ATOM 3329 O O . ASN A 1 445 ? 2.354 -14.859 17.988 1.00 58.25 445 ASN A O 1
ATOM 3333 N N . ASN A 1 446 ? 3.438 -14.351 19.884 1.00 73.62 446 ASN A N 1
ATOM 3334 C CA . ASN A 1 446 ? 2.246 -14.066 20.651 1.00 73.62 446 ASN A CA 1
ATOM 3335 C C . ASN A 1 446 ? 1.805 -12.627 20.402 1.00 73.62 446 ASN A C 1
ATOM 3337 O O . ASN A 1 446 ? 2.611 -11.764 20.051 1.00 73.62 446 ASN A O 1
ATOM 3341 N N . ILE A 1 447 ? 0.534 -12.369 20.674 1.00 82.00 447 ILE A N 1
ATOM 3342 C CA . ILE A 1 447 ? 0.064 -11.022 20.976 1.00 82.00 447 ILE A CA 1
ATOM 3343 C C . ILE A 1 447 ? 0.047 -10.906 22.490 1.00 82.00 447 ILE A C 1
ATOM 3345 O O . ILE A 1 447 ? -0.512 -11.761 23.179 1.00 82.00 447 ILE A O 1
ATOM 3349 N N . GLN A 1 448 ? 0.702 -9.882 23.007 1.00 86.75 448 GLN A N 1
ATOM 3350 C CA . GLN A 1 448 ? 0.814 -9.611 24.425 1.00 86.75 448 GLN A CA 1
ATOM 3351 C C . GLN A 1 448 ? 0.182 -8.256 24.712 1.00 86.75 448 GLN A C 1
ATOM 3353 O O . GLN A 1 448 ? 0.456 -7.287 24.013 1.00 86.75 448 GLN A O 1
ATOM 3358 N N . ALA A 1 449 ? -0.667 -8.190 25.735 1.00 91.81 449 ALA A N 1
ATOM 3359 C CA . ALA A 1 449 ? -1.201 -6.914 26.186 1.00 91.81 449 ALA A CA 1
ATOM 3360 C C . ALA A 1 449 ? -0.088 -6.036 26.771 1.00 91.81 449 ALA A C 1
ATOM 3362 O O . ALA A 1 449 ? 0.772 -6.514 27.522 1.00 91.81 449 ALA A O 1
ATOM 3363 N N . ASP A 1 450 ? -0.155 -4.745 26.472 1.00 87.19 450 ASP A N 1
ATOM 3364 C CA . ASP A 1 450 ? 0.686 -3.739 27.101 1.00 87.19 450 ASP A CA 1
ATOM 3365 C C . ASP A 1 450 ? 0.244 -3.507 28.561 1.00 87.19 450 ASP A C 1
ATOM 3367 O O . ASP A 1 450 ? -0.896 -3.807 28.939 1.00 87.19 450 ASP A O 1
ATOM 3371 N N . PRO A 1 451 ? 1.126 -2.982 29.435 1.00 89.56 451 PRO A N 1
ATOM 3372 C CA . PRO A 1 451 ? 0.786 -2.757 30.834 1.00 89.56 451 PRO A CA 1
ATOM 3373 C C . PRO A 1 451 ? -0.484 -1.912 31.008 1.00 89.56 451 PRO A C 1
ATOM 3375 O O . PRO A 1 451 ? -0.597 -0.826 30.444 1.00 89.56 451 PRO A O 1
ATOM 3378 N N . ASN A 1 452 ? -1.388 -2.375 31.878 1.00 89.75 452 ASN A N 1
ATOM 3379 C CA . ASN A 1 452 ? -2.708 -1.789 32.172 1.00 89.75 452 ASN A CA 1
ATOM 3380 C C . ASN A 1 452 ? -3.791 -2.005 31.103 1.00 89.75 452 ASN A C 1
ATOM 3382 O O . ASN A 1 452 ? -4.912 -1.534 31.298 1.00 89.75 452 ASN A O 1
ATOM 3386 N N . PHE A 1 453 ? -3.497 -2.756 30.043 1.00 92.69 453 PHE A N 1
ATOM 3387 C CA . PHE A 1 453 ? -4.472 -3.144 29.030 1.00 92.69 453 PHE A CA 1
ATOM 3388 C C . PHE A 1 453 ? -4.736 -4.647 29.049 1.00 92.69 453 PHE A C 1
ATOM 3390 O O . PHE A 1 453 ? -3.994 -5.441 29.629 1.00 92.69 453 PHE A O 1
ATOM 3397 N N . THR A 1 454 ? -5.829 -5.020 28.396 1.00 93.12 454 THR A N 1
ATOM 3398 C CA . THR A 1 454 ? -6.032 -6.354 27.832 1.00 93.12 454 THR A CA 1
ATOM 3399 C C . THR A 1 454 ? -5.818 -6.269 26.326 1.00 93.12 454 THR A C 1
ATOM 3401 O O . THR A 1 454 ? -5.880 -5.181 25.749 1.00 93.12 454 THR A O 1
ATOM 3404 N N . ILE A 1 455 ? -5.664 -7.411 25.666 1.00 91.38 455 ILE A N 1
ATOM 3405 C CA . ILE A 1 455 ? -5.736 -7.477 24.209 1.00 91.38 455 ILE A CA 1
ATOM 3406 C C . ILE A 1 455 ? -7.140 -7.029 23.801 1.00 91.38 455 ILE A C 1
ATOM 3408 O O . ILE A 1 455 ? -8.132 -7.654 24.183 1.00 91.38 455 ILE A O 1
ATOM 3412 N N . SER A 1 456 ? -7.207 -5.864 23.165 1.00 91.19 456 SER A N 1
ATOM 3413 C CA . SER A 1 456 ? -8.448 -5.169 22.842 1.00 91.19 456 SER A CA 1
ATOM 3414 C C . SER A 1 456 ? -8.214 -4.089 21.780 1.00 91.19 456 SER A C 1
ATOM 3416 O O . SER A 1 456 ? -7.090 -3.581 21.669 1.00 91.19 456 SER A O 1
ATOM 3418 N N . PRO A 1 457 ? -9.278 -3.658 21.075 1.00 91.12 457 PRO A N 1
ATOM 3419 C CA . PRO A 1 457 ? -9.222 -2.518 20.171 1.00 91.12 457 PRO A CA 1
ATOM 3420 C C . PRO A 1 457 ? -8.723 -1.246 20.862 1.00 91.12 457 PRO A C 1
ATOM 3422 O O . PRO A 1 457 ? -9.112 -0.948 21.994 1.00 91.12 457 PRO A O 1
ATOM 3425 N N . SER A 1 458 ? -7.898 -0.478 20.151 1.00 90.00 458 SER A N 1
ATOM 3426 C CA . SER A 1 458 ? -7.498 0.874 20.543 1.00 90.00 458 SER A CA 1
ATOM 3427 C C . SER A 1 458 ? -8.330 1.887 19.771 1.00 90.00 458 SER A C 1
ATOM 3429 O O . SER A 1 458 ? -8.392 1.830 18.540 1.00 90.00 458 SER A O 1
ATOM 3431 N N . ASP A 1 459 ? -8.977 2.812 20.483 1.00 92.62 459 ASP A N 1
ATOM 3432 C CA . ASP A 1 459 ? -9.668 3.917 19.828 1.00 92.62 459 ASP A CA 1
ATOM 3433 C C . ASP A 1 459 ? -8.644 4.753 19.059 1.00 92.62 459 ASP A C 1
ATOM 3435 O O . ASP A 1 459 ? -7.692 5.287 19.623 1.00 92.62 459 ASP A O 1
ATOM 3439 N N . THR A 1 460 ? -8.848 4.878 17.753 1.00 91.38 460 THR A N 1
ATOM 3440 C CA . THR A 1 460 ? -7.895 5.491 16.826 1.00 91.38 460 THR A CA 1
ATOM 3441 C C . THR A 1 460 ? -8.509 6.719 16.153 1.00 91.38 460 THR A C 1
ATOM 3443 O O . THR A 1 460 ? -9.690 6.720 15.811 1.00 91.38 460 THR A O 1
ATOM 3446 N N . SER A 1 461 ? -7.723 7.776 15.952 1.00 90.75 461 SER A N 1
ATOM 3447 C CA . SER A 1 461 ? -8.147 9.009 15.275 1.00 90.75 461 SER A CA 1
ATOM 3448 C C . SER A 1 461 ? -7.058 9.523 14.341 1.00 90.75 461 SER A C 1
ATOM 3450 O O . SER A 1 461 ? -5.875 9.490 14.688 1.00 90.75 461 SER A O 1
ATOM 3452 N N . ARG A 1 462 ? -7.455 10.039 13.174 1.00 89.75 462 ARG A N 1
ATOM 3453 C CA . ARG A 1 462 ? -6.527 10.676 12.231 1.00 89.75 462 ARG A CA 1
ATOM 3454 C C . ARG A 1 462 ? -6.218 12.093 12.698 1.00 89.75 462 ARG A C 1
ATOM 3456 O O . ARG A 1 462 ? -7.086 12.966 12.625 1.00 89.75 462 ARG A O 1
ATOM 3463 N N . LEU A 1 463 ? -4.994 12.323 13.178 1.00 87.69 463 LEU A N 1
ATOM 3464 C CA . LEU A 1 463 ? -4.615 13.621 13.754 1.00 87.69 463 LEU A CA 1
ATOM 3465 C C . LEU A 1 463 ? -4.354 14.702 12.704 1.00 87.69 463 LEU A C 1
ATOM 3467 O O . LEU A 1 463 ? -4.622 15.867 12.972 1.00 87.69 463 LEU A O 1
ATOM 3471 N N . GLU A 1 464 ? -3.877 14.312 11.523 1.00 89.62 464 GLU A N 1
ATOM 3472 C CA . GLU A 1 464 ? -3.558 15.219 10.416 1.00 89.62 464 GLU A CA 1
ATOM 3473 C C . GLU A 1 464 ? -4.346 14.753 9.182 1.00 89.62 464 GLU A C 1
ATOM 3475 O O . GLU A 1 464 ? -3.859 13.929 8.404 1.00 89.62 464 GLU A O 1
ATOM 3480 N N . PRO A 1 465 ? -5.617 15.183 9.030 1.00 90.81 465 PRO A N 1
ATOM 3481 C CA . PRO A 1 465 ? -6.560 14.548 8.107 1.00 90.81 465 PRO A CA 1
ATOM 3482 C C . PRO A 1 465 ? -6.117 14.529 6.642 1.00 90.81 465 PRO A C 1
ATOM 3484 O O . PRO A 1 465 ? -6.482 13.602 5.920 1.00 90.81 465 PRO A O 1
ATOM 3487 N N . TRP A 1 466 ? -5.315 15.521 6.246 1.00 94.38 466 TRP A N 1
ATOM 3488 C CA . TRP A 1 466 ? -4.794 15.707 4.890 1.00 94.38 466 TRP A CA 1
ATOM 3489 C C . TRP A 1 466 ? -3.262 15.709 4.854 1.00 94.38 466 TRP A C 1
ATOM 3491 O O . TRP A 1 466 ? -2.642 16.400 4.045 1.00 94.38 466 TRP A O 1
ATOM 3501 N N . GLY A 1 467 ? -2.644 14.959 5.773 1.00 90.00 467 GLY A N 1
ATOM 3502 C CA . GLY A 1 467 ? -1.208 14.698 5.758 1.00 90.00 467 GLY A CA 1
ATOM 3503 C C . GLY A 1 467 ? -0.344 15.936 6.010 1.00 90.00 467 GLY A C 1
ATOM 3504 O O . GLY A 1 467 ? 0.857 15.916 5.767 1.00 90.00 467 GLY A O 1
ATOM 3505 N N . ILE A 1 468 ? -0.933 17.035 6.462 1.00 90.19 468 ILE A N 1
ATOM 3506 C CA . ILE A 1 468 ? -0.267 18.281 6.824 1.00 90.19 468 ILE A CA 1
ATOM 3507 C C . ILE A 1 468 ? -0.991 18.873 8.027 1.00 90.19 468 ILE A C 1
ATOM 3509 O O . ILE A 1 468 ? -2.109 18.467 8.337 1.00 90.19 468 ILE A O 1
ATOM 3513 N N . ASP A 1 469 ? -0.338 19.823 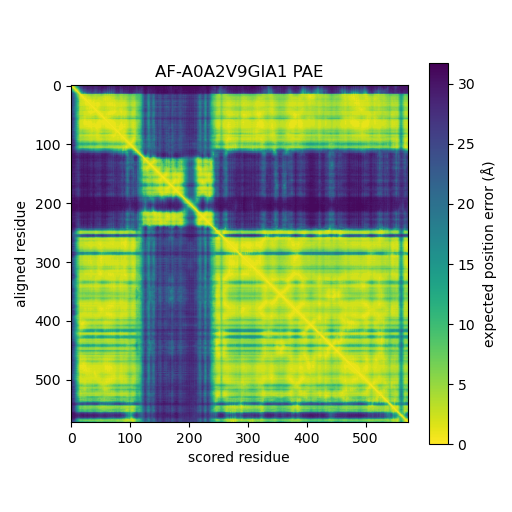8.698 1.00 90.62 469 ASP A N 1
ATOM 3514 C CA . ASP A 1 469 ? -0.917 20.528 9.836 1.00 90.62 469 ASP A CA 1
ATOM 3515 C C . ASP A 1 469 ? -2.351 20.984 9.545 1.00 90.62 469 ASP A C 1
ATOM 3517 O O . ASP A 1 469 ? -2.588 21.736 8.596 1.00 90.62 469 ASP A O 1
ATOM 3521 N N . GLY A 1 470 ? -3.298 20.560 10.384 1.00 89.00 470 GLY A N 1
ATOM 3522 C CA . GLY A 1 470 ? -4.716 20.871 10.213 1.00 89.00 470 GLY A CA 1
ATOM 3523 C C . GLY A 1 470 ? -5.031 22.366 10.046 1.00 89.00 470 GLY A C 1
ATOM 3524 O O . GLY A 1 470 ? -6.042 22.703 9.433 1.00 89.00 470 GLY A O 1
ATOM 3525 N N . SER A 1 471 ? -4.181 23.288 10.513 1.00 92.75 471 SER A N 1
ATOM 3526 C CA . SER A 1 471 ? -4.381 24.731 10.313 1.00 92.75 471 SER A CA 1
ATOM 3527 C C . SER A 1 471 ? -3.961 25.248 8.927 1.00 92.75 471 SER A C 1
ATOM 3529 O O . SER A 1 471 ? -4.349 26.357 8.547 1.00 92.75 471 SER A O 1
ATOM 3531 N N . ASN A 1 472 ? -3.222 24.462 8.135 1.00 94.88 472 ASN A N 1
ATOM 3532 C CA . ASN A 1 472 ? -2.779 24.835 6.794 1.00 94.88 472 ASN A CA 1
ATOM 3533 C C . ASN A 1 472 ? -3.907 24.676 5.763 1.00 94.88 472 ASN A C 1
ATOM 3535 O O . ASN A 1 472 ? -3.967 23.715 4.994 1.00 94.88 472 ASN A O 1
ATOM 3539 N N . ALA A 1 473 ? -4.799 25.669 5.729 1.00 96.00 473 ALA A N 1
ATOM 3540 C CA . ALA A 1 473 ? -5.957 25.661 4.845 1.00 96.00 473 ALA A CA 1
ATOM 3541 C C . ALA A 1 473 ? -5.596 25.523 3.361 1.00 96.00 473 ALA A C 1
ATOM 3543 O O . ALA A 1 473 ? -6.330 24.865 2.632 1.00 96.00 473 ALA A O 1
ATOM 3544 N N . PHE A 1 474 ? -4.486 26.110 2.907 1.00 95.56 474 PHE A N 1
ATOM 3545 C CA . PHE A 1 474 ? -4.091 26.056 1.500 1.00 95.56 474 PHE A CA 1
ATOM 3546 C C . PHE A 1 474 ? -3.747 24.625 1.070 1.00 95.56 474 PHE A C 1
ATOM 3548 O O . PHE A 1 474 ? -4.432 24.077 0.212 1.00 95.56 474 PHE A O 1
ATOM 3555 N N . SER A 1 475 ? -2.776 23.990 1.727 1.00 95.00 475 SER A N 1
ATOM 3556 C CA . SER A 1 475 ? -2.343 22.634 1.366 1.00 95.00 475 SER A CA 1
ATOM 3557 C C . SER A 1 475 ? -3.425 21.580 1.614 1.00 95.00 475 SER A C 1
ATOM 3559 O O . SER A 1 475 ? -3.589 20.669 0.808 1.00 95.00 475 SER A O 1
ATOM 3561 N N . ASN A 1 476 ? -4.243 21.737 2.666 1.00 96.25 476 ASN A N 1
ATOM 3562 C CA . ASN A 1 476 ? -5.422 20.885 2.854 1.00 96.25 476 ASN A CA 1
ATOM 3563 C C . ASN A 1 476 ? -6.372 20.979 1.649 1.00 96.25 476 ASN A C 1
ATOM 3565 O O . ASN A 1 476 ? -6.906 19.968 1.202 1.00 96.25 476 ASN A O 1
ATOM 3569 N N . THR A 1 477 ? -6.573 22.182 1.098 1.00 97.75 477 THR A N 1
ATOM 3570 C CA . THR A 1 477 ? -7.463 22.395 -0.055 1.00 97.75 477 THR A CA 1
ATOM 3571 C C . THR A 1 477 ? -6.971 21.660 -1.297 1.00 97.75 477 THR A C 1
ATOM 3573 O O . THR A 1 477 ? -7.791 21.104 -2.018 1.00 97.75 477 THR A O 1
ATOM 3576 N N . GLU A 1 478 ? -5.661 21.604 -1.538 1.00 97.69 478 GLU A N 1
ATOM 3577 C CA . GLU A 1 478 ? -5.089 20.885 -2.685 1.00 97.69 478 GLU A CA 1
ATOM 3578 C C . GLU A 1 478 ? -5.455 19.396 -2.651 1.00 97.69 478 GLU A C 1
ATOM 3580 O O . GLU A 1 478 ? -6.050 18.884 -3.603 1.00 97.69 478 GLU A O 1
ATOM 3585 N N . VAL A 1 479 ? -5.206 18.727 -1.520 1.00 97.44 479 VAL A N 1
ATOM 3586 C CA . VAL A 1 479 ? -5.520 17.301 -1.328 1.00 97.44 479 VAL A CA 1
ATOM 3587 C C . VAL A 1 479 ? -7.029 17.049 -1.384 1.00 97.44 479 VAL A C 1
ATOM 3589 O O . VAL A 1 479 ? -7.475 16.106 -2.042 1.00 97.44 479 VAL A O 1
ATOM 3592 N N . ILE A 1 480 ? -7.830 17.902 -0.732 1.00 97.38 480 ILE A N 1
ATOM 3593 C CA . ILE A 1 480 ? -9.296 17.797 -0.744 1.00 97.38 480 ILE A CA 1
ATOM 3594 C C . ILE A 1 480 ? -9.832 17.938 -2.171 1.00 97.38 480 ILE A C 1
ATOM 3596 O O . ILE A 1 480 ? -10.640 17.113 -2.588 1.00 97.38 480 ILE A O 1
ATOM 3600 N N . SER A 1 481 ? -9.379 18.948 -2.919 1.00 97.50 481 SER A N 1
ATOM 3601 C CA . SER A 1 481 ? -9.852 19.215 -4.283 1.00 97.50 481 SER A CA 1
ATOM 3602 C C . SER A 1 481 ? -9.518 18.071 -5.242 1.00 97.50 481 SER A C 1
ATOM 3604 O O . SER A 1 481 ? -10.374 17.664 -6.021 1.00 97.50 481 SER A O 1
ATOM 3606 N N . MET A 1 482 ? -8.330 17.462 -5.131 1.00 97.94 482 MET A N 1
ATOM 3607 C CA . MET A 1 482 ? -7.988 16.282 -5.931 1.00 97.94 482 MET A CA 1
ATOM 3608 C C . MET A 1 482 ? -8.911 15.093 -5.618 1.00 97.94 482 MET A C 1
ATOM 3610 O O . MET A 1 482 ? -9.469 14.488 -6.535 1.00 97.94 482 MET A O 1
ATOM 3614 N N . ASN A 1 483 ? -9.122 14.790 -4.331 1.00 97.25 483 ASN A N 1
ATOM 3615 C CA . ASN A 1 483 ? -10.052 13.737 -3.916 1.00 97.25 483 ASN A CA 1
ATOM 3616 C C . ASN A 1 483 ? -11.484 14.020 -4.409 1.00 97.25 483 ASN A C 1
ATOM 3618 O O . ASN A 1 483 ? -12.191 13.102 -4.822 1.00 97.25 483 ASN A O 1
ATOM 3622 N N . GLU A 1 484 ? -11.937 15.275 -4.334 1.00 95.56 484 GLU A N 1
ATOM 3623 C CA . GLU A 1 484 ? -13.266 15.704 -4.780 1.00 95.56 484 GLU A CA 1
ATOM 3624 C C . GLU A 1 484 ? -13.446 15.485 -6.282 1.00 95.56 484 GLU A C 1
ATOM 3626 O O . GLU A 1 484 ? -14.416 14.842 -6.686 1.00 95.56 484 GLU A O 1
ATOM 3631 N N . HIS A 1 485 ? -12.468 15.899 -7.091 1.00 95.56 485 HIS A N 1
ATOM 3632 C CA . HIS A 1 485 ? -12.445 15.663 -8.533 1.00 95.56 485 HIS A CA 1
ATOM 3633 C C . HIS A 1 485 ? -12.510 14.176 -8.871 1.00 95.56 485 HIS A C 1
ATOM 3635 O O . HIS A 1 485 ? -13.409 13.736 -9.591 1.00 95.56 485 HIS A O 1
ATOM 3641 N N . VAL A 1 486 ? -11.581 13.378 -8.342 1.00 96.50 486 VAL A N 1
ATOM 3642 C CA . VAL A 1 486 ? -11.491 11.945 -8.650 1.00 96.50 486 VAL A CA 1
ATOM 3643 C C . VAL A 1 486 ? -12.777 11.224 -8.242 1.00 96.50 486 VAL A C 1
ATOM 3645 O O . VAL A 1 486 ? -13.395 10.545 -9.064 1.00 96.50 486 VAL A O 1
ATOM 3648 N N . ARG A 1 487 ? -13.252 11.429 -7.008 1.00 94.12 487 ARG A N 1
ATOM 3649 C CA . ARG A 1 487 ? -14.474 10.781 -6.501 1.00 94.12 487 ARG A CA 1
ATOM 3650 C C . ARG A 1 487 ? -15.737 11.288 -7.196 1.00 94.12 487 ARG A C 1
ATOM 3652 O O . ARG A 1 487 ? -16.660 10.505 -7.408 1.00 94.12 487 ARG A O 1
ATOM 3659 N N . GLY A 1 488 ? -15.786 12.569 -7.558 1.00 93.38 488 GLY A N 1
ATOM 3660 C CA . GLY A 1 488 ? -16.904 13.187 -8.271 1.00 93.38 488 GLY A CA 1
ATOM 3661 C C . GLY A 1 488 ? -17.019 12.733 -9.727 1.00 93.38 488 GLY A C 1
ATOM 3662 O O . GLY A 1 488 ? -18.121 12.703 -10.275 1.00 93.38 488 GLY A O 1
ATOM 3663 N N . MET A 1 489 ? -15.902 12.339 -10.346 1.00 95.56 489 MET A N 1
ATOM 3664 C CA . MET A 1 489 ? -15.864 11.850 -11.726 1.00 95.56 489 MET A CA 1
ATOM 3665 C C . MET A 1 489 ? -15.958 10.327 -11.852 1.00 95.56 489 MET A C 1
ATOM 3667 O O . MET A 1 489 ? -16.245 9.835 -12.944 1.00 95.56 489 MET A O 1
ATOM 3671 N N . MET A 1 490 ? -15.733 9.568 -10.774 1.00 93.75 490 MET A N 1
ATOM 3672 C CA . MET A 1 490 ? -15.905 8.112 -10.761 1.00 93.75 490 MET A CA 1
ATOM 3673 C C . MET A 1 490 ? -17.346 7.692 -11.085 1.00 93.75 490 MET A C 1
ATOM 3675 O O . MET A 1 490 ? -18.325 8.368 -10.763 1.00 93.75 490 MET A O 1
ATOM 3679 N N . ALA A 1 491 ? -17.491 6.514 -11.696 1.00 95.00 491 ALA A N 1
ATOM 3680 C CA . ALA A 1 491 ? -18.803 5.916 -11.897 1.00 95.00 491 ALA A CA 1
ATOM 3681 C C . ALA A 1 491 ? -19.469 5.611 -10.543 1.00 95.00 491 ALA A C 1
ATOM 3683 O O . ALA A 1 491 ? -18.830 5.129 -9.608 1.00 95.00 491 ALA A O 1
ATOM 3684 N N . SER A 1 492 ? -20.778 5.851 -10.447 1.00 91.75 492 SER A N 1
ATOM 3685 C CA . SER A 1 492 ? -21.531 5.555 -9.226 1.00 91.75 492 SER A CA 1
ATOM 3686 C C . SER A 1 492 ? -21.400 4.077 -8.841 1.00 91.75 492 SER A C 1
ATOM 3688 O O . SER A 1 492 ? -21.625 3.194 -9.669 1.00 91.75 492 SER A O 1
ATOM 3690 N N . GLY A 1 493 ? -21.046 3.818 -7.580 1.00 89.75 493 GLY A N 1
ATOM 3691 C CA . GLY A 1 493 ? -20.834 2.470 -7.050 1.00 89.75 493 GLY A CA 1
ATOM 3692 C C . GLY A 1 493 ? -19.418 1.919 -7.234 1.00 89.75 493 GLY A C 1
ATOM 3693 O O . GLY A 1 493 ? -19.179 0.782 -6.834 1.00 89.75 493 GLY A O 1
ATOM 3694 N N . ASP A 1 494 ? -18.488 2.686 -7.814 1.00 94.38 494 ASP A N 1
ATOM 3695 C CA . ASP A 1 494 ? -17.082 2.286 -7.876 1.00 94.38 494 ASP A CA 1
ATOM 3696 C C . ASP A 1 494 ? -16.493 2.229 -6.464 1.00 94.38 494 ASP A C 1
ATOM 3698 O O . ASP A 1 494 ? -16.486 3.222 -5.731 1.00 94.38 494 ASP A O 1
ATOM 3702 N N . ILE A 1 495 ? -16.025 1.045 -6.065 1.00 92.44 495 ILE A N 1
ATOM 3703 C CA . ILE A 1 495 ? -15.585 0.789 -4.688 1.00 92.44 495 ILE A CA 1
ATOM 3704 C C . ILE A 1 495 ? -14.335 1.591 -4.319 1.00 92.44 495 ILE A C 1
ATOM 3706 O O . ILE A 1 495 ? -14.105 1.856 -3.139 1.00 92.44 495 ILE A O 1
ATOM 3710 N N . ARG A 1 496 ? -13.553 2.023 -5.318 1.00 94.94 496 ARG A N 1
ATOM 3711 C CA . ARG A 1 496 ? -12.342 2.827 -5.118 1.00 94.94 496 ARG A CA 1
ATOM 3712 C C . ARG A 1 496 ? -12.667 4.205 -4.546 1.00 94.94 496 ARG A C 1
ATOM 3714 O O . ARG A 1 496 ? -11.879 4.731 -3.774 1.00 94.94 496 ARG A O 1
ATOM 3721 N N . GLY A 1 497 ? -13.872 4.730 -4.794 1.00 93.56 497 GLY A N 1
ATOM 3722 C CA . GLY A 1 497 ? -14.341 6.001 -4.227 1.00 93.56 497 GLY A CA 1
ATOM 3723 C C . GLY A 1 497 ? -14.544 5.998 -2.702 1.00 93.56 497 GLY A C 1
ATOM 3724 O O . GLY A 1 497 ? -14.838 7.050 -2.121 1.00 93.56 497 GLY A O 1
ATOM 3725 N N . ASN A 1 498 ? -14.393 4.837 -2.050 1.00 94.25 498 ASN A N 1
ATOM 3726 C CA . ASN A 1 498 ? -14.397 4.690 -0.591 1.00 94.25 498 ASN A CA 1
ATOM 3727 C C . ASN A 1 498 ? -12.998 4.796 0.035 1.00 94.25 498 ASN A C 1
ATOM 3729 O O . ASN A 1 498 ? -12.888 4.711 1.257 1.00 94.25 498 ASN A O 1
ATOM 3733 N N . TYR A 1 499 ? -11.952 4.987 -0.771 1.00 95.75 499 TYR A N 1
ATOM 3734 C CA . TYR A 1 499 ? -10.575 5.185 -0.329 1.00 95.75 499 TYR A CA 1
ATOM 3735 C C . TYR A 1 499 ? -10.175 6.626 -0.630 1.00 95.75 499 TYR A C 1
ATOM 3737 O O . TYR A 1 499 ? -10.308 7.083 -1.759 1.00 95.75 499 TYR A O 1
ATOM 3745 N N . VAL A 1 500 ? -9.756 7.354 0.400 1.00 95.31 500 VAL A N 1
ATOM 3746 C CA . VAL A 1 500 ? -9.422 8.780 0.319 1.00 95.31 500 VAL A CA 1
ATOM 3747 C C . VAL A 1 500 ? -7.920 8.930 0.446 1.00 95.31 500 VAL A C 1
ATOM 3749 O O . VAL A 1 500 ? -7.335 8.378 1.382 1.00 95.31 500 VAL A O 1
ATOM 3752 N N . MET A 1 501 ? -7.311 9.684 -0.468 1.00 96.94 501 MET A N 1
ATOM 3753 C CA . MET A 1 501 ? -5.919 10.094 -0.348 1.00 96.94 501 MET A CA 1
ATOM 3754 C C . MET A 1 501 ? -5.794 11.044 0.839 1.00 96.94 501 MET A C 1
ATOM 3756 O O . MET A 1 501 ? -6.359 12.140 0.824 1.00 96.94 501 MET A O 1
ATOM 3760 N N . THR A 1 502 ? -5.049 10.637 1.864 1.00 94.31 502 THR A N 1
ATOM 3761 C CA . THR A 1 502 ? -4.716 11.532 2.976 1.00 94.31 502 THR A CA 1
ATOM 3762 C C . THR A 1 502 ? -3.588 12.477 2.588 1.00 94.31 502 THR A C 1
ATOM 3764 O O . THR A 1 502 ? -3.503 13.557 3.145 1.00 94.31 502 THR A O 1
ATOM 3767 N N . GLY A 1 503 ? -2.756 12.127 1.608 1.00 95.25 503 GLY A N 1
ATOM 3768 C CA . GLY A 1 503 ? -1.737 13.014 1.059 1.00 95.25 503 GLY A CA 1
ATOM 3769 C C . GLY A 1 503 ? -0.655 12.271 0.280 1.00 95.25 503 GLY A C 1
ATOM 3770 O O . GLY A 1 503 ? -0.684 11.042 0.171 1.00 95.25 503 GLY A O 1
ATOM 3771 N N . ALA A 1 504 ? 0.305 13.036 -0.239 1.00 95.94 504 ALA A N 1
ATOM 3772 C CA . ALA A 1 504 ? 1.545 12.535 -0.816 1.00 95.94 504 ALA A CA 1
ATOM 3773 C C . ALA A 1 504 ? 2.735 13.447 -0.467 1.00 95.94 504 ALA A C 1
ATOM 3775 O O . ALA A 1 504 ? 2.600 14.673 -0.442 1.00 95.94 504 ALA A O 1
ATOM 3776 N N . THR A 1 505 ? 3.912 12.864 -0.231 1.00 92.62 505 THR A N 1
ATOM 3777 C CA . THR A 1 505 ? 5.166 13.598 0.011 1.00 92.62 505 THR A CA 1
ATOM 3778 C C . THR A 1 505 ? 6.286 13.140 -0.923 1.00 92.62 505 THR A C 1
ATOM 3780 O O . THR A 1 505 ? 6.342 11.983 -1.343 1.00 92.62 505 THR A O 1
ATOM 3783 N N . TRP A 1 506 ? 7.163 14.077 -1.274 1.00 92.38 506 TRP A N 1
ATOM 3784 C CA . TRP A 1 506 ? 8.338 13.899 -2.134 1.00 92.38 506 TRP A CA 1
ATOM 3785 C C . TRP A 1 506 ? 9.415 14.915 -1.722 1.00 92.38 506 TRP A C 1
ATOM 3787 O O . TRP A 1 506 ? 9.240 15.638 -0.738 1.00 92.38 506 TRP A O 1
ATOM 3797 N N . THR A 1 507 ? 10.531 15.003 -2.450 1.00 89.38 507 THR A N 1
ATOM 3798 C CA . THR A 1 507 ? 11.559 16.023 -2.191 1.00 89.38 507 THR A CA 1
ATOM 3799 C C . THR A 1 507 ? 11.718 17.011 -3.341 1.00 89.38 507 THR A C 1
ATOM 3801 O O . THR A 1 507 ? 11.387 16.720 -4.488 1.00 89.38 507 THR A O 1
ATOM 3804 N N . ILE A 1 508 ? 12.223 18.215 -3.057 1.00 87.75 508 ILE A N 1
ATOM 3805 C CA . ILE A 1 508 ? 12.628 19.150 -4.114 1.00 87.75 508 ILE A CA 1
ATOM 3806 C C . ILE A 1 508 ? 13.717 18.463 -4.955 1.00 87.75 508 ILE A C 1
ATOM 3808 O O . ILE A 1 508 ? 14.735 18.073 -4.372 1.00 87.75 508 ILE A O 1
ATOM 3812 N N . PRO A 1 509 ? 13.561 18.369 -6.294 1.00 85.38 509 PRO A N 1
ATOM 3813 C CA . PRO A 1 509 ? 14.464 17.608 -7.151 1.00 85.38 509 PRO A CA 1
ATOM 3814 C C . PRO A 1 509 ? 15.943 17.894 -6.880 1.00 85.38 509 PRO A C 1
ATOM 3816 O O . PRO A 1 509 ? 16.386 19.045 -6.890 1.00 85.38 509 PRO A O 1
ATOM 3819 N N . GLY A 1 510 ? 16.716 16.832 -6.643 1.00 81.00 510 GLY A N 1
ATOM 3820 C CA . GLY A 1 510 ? 18.153 16.918 -6.364 1.00 81.00 510 GLY A CA 1
ATOM 3821 C C . GLY A 1 510 ? 18.522 17.343 -4.937 1.00 81.00 510 GLY A C 1
ATOM 3822 O O . GLY A 1 510 ? 19.705 17.522 -4.652 1.00 81.00 510 GLY A O 1
ATOM 3823 N N . THR A 1 511 ? 17.552 17.496 -4.032 1.00 84.00 511 THR A N 1
ATOM 3824 C CA . THR A 1 511 ? 17.779 17.822 -2.615 1.00 84.00 511 THR A CA 1
ATOM 3825 C C . THR A 1 511 ? 16.952 16.907 -1.716 1.00 84.00 511 THR A C 1
ATOM 3827 O O . THR A 1 511 ? 15.907 16.439 -2.133 1.00 84.00 511 THR A O 1
ATOM 3830 N N . PHE A 1 512 ? 17.336 16.723 -0.453 1.00 80.69 512 PHE A N 1
ATOM 3831 C CA . PHE A 1 512 ? 16.503 15.990 0.513 1.00 80.69 512 PHE A CA 1
ATOM 3832 C C . PHE A 1 512 ? 15.479 16.887 1.241 1.00 80.69 512 PHE A C 1
ATOM 3834 O O . PHE A 1 512 ? 15.049 16.591 2.355 1.00 80.69 512 PHE A O 1
ATOM 3841 N N . VAL A 1 513 ? 15.122 18.037 0.654 1.00 86.12 513 VAL A N 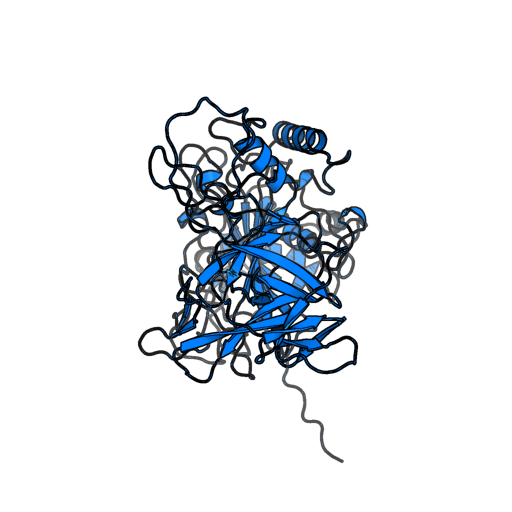1
ATOM 3842 C CA . VAL A 1 513 ? 14.124 18.943 1.237 1.00 86.12 513 VAL A CA 1
ATOM 3843 C C . VAL A 1 513 ? 12.737 18.391 0.936 1.00 86.12 513 VAL A C 1
ATOM 3845 O O . VAL A 1 513 ? 12.283 18.452 -0.203 1.00 86.12 513 VAL A O 1
ATOM 3848 N N . GLN A 1 514 ? 12.086 17.852 1.964 1.00 85.75 514 GLN A N 1
ATOM 3849 C CA . GLN A 1 514 ? 10.750 17.260 1.884 1.00 85.75 514 GLN A CA 1
ATOM 3850 C C . GLN A 1 514 ? 9.686 18.329 1.591 1.00 85.75 514 GLN A C 1
ATOM 3852 O O . GLN A 1 514 ? 9.706 19.414 2.176 1.00 85.75 514 GLN A O 1
ATOM 3857 N N . VAL A 1 515 ? 8.753 18.005 0.702 1.00 89.69 515 VAL A N 1
ATOM 3858 C CA . VAL A 1 515 ? 7.639 18.848 0.247 1.00 89.69 515 VAL A CA 1
ATOM 3859 C C . VAL A 1 515 ? 6.370 18.001 0.060 1.00 89.69 515 VAL A C 1
ATOM 3861 O O . VAL A 1 515 ? 6.396 16.775 0.215 1.00 89.69 515 VAL A O 1
ATOM 3864 N N . GLY A 1 516 ? 5.243 18.660 -0.212 1.00 90.25 516 GLY A N 1
ATOM 3865 C CA . GLY A 1 516 ? 3.916 18.045 -0.183 1.00 90.25 516 GLY A CA 1
ATOM 3866 C C . GLY A 1 516 ? 3.371 17.917 1.240 1.00 90.25 516 GLY A C 1
ATOM 3867 O O . GLY A 1 516 ? 3.547 18.809 2.074 1.00 90.25 516 GLY A O 1
ATOM 3868 N N . THR A 1 517 ? 2.715 16.795 1.531 1.00 89.25 517 THR A N 1
ATOM 3869 C CA . THR A 1 517 ? 2.060 16.529 2.819 1.00 89.25 517 THR A CA 1
ATOM 3870 C C . THR A 1 517 ? 3.028 15.860 3.803 1.00 89.25 517 THR A C 1
ATOM 3872 O O . THR A 1 517 ? 3.199 14.641 3.815 1.00 89.25 517 THR A O 1
ATOM 3875 N N . ASN A 1 518 ? 3.691 16.663 4.634 1.00 82.75 518 ASN A N 1
ATOM 3876 C CA . ASN A 1 518 ? 4.802 16.244 5.498 1.00 82.75 518 ASN A CA 1
ATOM 3877 C C . ASN A 1 518 ? 4.410 15.733 6.903 1.00 82.75 518 ASN A C 1
ATOM 3879 O O . ASN A 1 518 ? 5.268 15.648 7.781 1.00 82.75 518 ASN A O 1
ATOM 3883 N N . LYS A 1 519 ? 3.147 15.366 7.123 1.00 85.56 519 LYS A N 1
ATOM 3884 C CA . LYS A 1 519 ? 2.616 14.716 8.334 1.00 85.56 519 LYS A CA 1
ATOM 3885 C C . LYS A 1 519 ? 1.707 13.529 7.967 1.00 85.56 519 LYS A C 1
ATOM 3887 O O . LYS A 1 519 ? 0.527 13.500 8.307 1.00 85.56 519 LYS A O 1
ATOM 3892 N N . LEU A 1 520 ? 2.248 12.580 7.207 1.00 83.38 520 LEU A N 1
ATOM 3893 C CA . LEU A 1 520 ? 1.511 11.535 6.492 1.00 83.38 520 LEU A CA 1
ATOM 3894 C C . LEU A 1 520 ? 1.325 10.197 7.251 1.00 83.38 520 LEU A C 1
ATOM 3896 O O . LEU A 1 520 ? 1.063 9.169 6.628 1.00 83.38 520 LEU A O 1
ATOM 3900 N N . SER A 1 521 ? 1.443 10.173 8.582 1.00 77.69 521 SER A N 1
ATOM 3901 C CA . SER A 1 521 ? 1.110 8.985 9.387 1.00 77.69 521 SER A CA 1
ATOM 3902 C C . SER A 1 521 ? -0.358 8.575 9.205 1.00 77.69 521 SER A C 1
ATOM 3904 O O . SER A 1 521 ? -1.265 9.335 9.550 1.00 77.69 521 SER A O 1
ATOM 3906 N N . ASN A 1 522 ? -0.616 7.363 8.708 1.00 86.25 522 ASN A N 1
ATOM 3907 C CA . ASN A 1 522 ? -1.980 6.869 8.515 1.00 86.25 522 ASN A CA 1
ATOM 3908 C C . ASN A 1 522 ? -2.521 6.213 9.798 1.00 86.25 522 ASN A C 1
ATOM 3910 O O . ASN A 1 522 ? -1.767 5.913 10.724 1.00 86.25 522 ASN A O 1
ATOM 3914 N N . THR A 1 523 ? -3.832 5.970 9.878 1.00 89.38 523 THR A N 1
ATOM 3915 C CA . THR A 1 523 ? -4.427 5.419 11.114 1.00 89.38 523 THR A CA 1
ATOM 3916 C C . THR A 1 523 ? -4.290 3.909 11.291 1.00 89.38 523 THR A C 1
ATOM 3918 O O . THR A 1 523 ? -4.669 3.371 12.327 1.00 89.38 523 THR A O 1
ATOM 3921 N N . THR A 1 524 ? -3.723 3.208 10.312 1.00 87.12 524 THR A N 1
ATOM 3922 C CA . THR A 1 524 ? -3.642 1.741 10.298 1.00 87.12 524 THR A CA 1
ATOM 3923 C C . THR A 1 524 ? -2.229 1.186 10.454 1.00 87.12 524 THR A C 1
ATOM 3925 O O . THR A 1 524 ? -2.071 0.117 11.024 1.00 87.12 524 THR A O 1
ATOM 3928 N N . MET A 1 525 ? -1.208 1.858 9.930 1.00 78.31 525 MET A N 1
ATOM 3929 C CA . MET A 1 525 ? 0.189 1.422 9.879 1.00 78.31 525 MET A CA 1
ATOM 3930 C C . MET A 1 525 ? 1.061 2.236 10.828 1.00 78.31 525 MET A C 1
ATOM 3932 O O . MET A 1 525 ? 1.928 1.639 11.461 1.00 78.31 525 MET A O 1
ATOM 3936 N N . GLU A 1 526 ? 0.794 3.545 10.924 1.00 76.88 526 GLU A N 1
ATOM 3937 C CA . GLU A 1 526 ? 1.473 4.513 11.798 1.00 76.88 526 GLU A CA 1
ATOM 3938 C C . GLU A 1 526 ? 0.578 4.978 12.966 1.00 76.88 526 GLU A C 1
ATOM 3940 O O . GLU A 1 526 ? 0.713 6.091 13.489 1.00 76.88 526 GLU A O 1
ATOM 3945 N N . THR A 1 527 ? -0.386 4.133 13.348 1.00 79.75 527 THR A N 1
ATOM 3946 C CA . THR A 1 527 ? -1.422 4.370 14.362 1.00 79.75 527 THR A CA 1
ATOM 3947 C C . THR A 1 527 ? -0.888 5.038 15.630 1.00 79.75 527 THR A C 1
ATOM 3949 O O . THR A 1 527 ? -1.494 5.989 16.112 1.00 79.75 527 THR A O 1
ATOM 3952 N N . TYR A 1 528 ? 0.240 4.574 16.163 1.00 75.12 528 TYR A N 1
ATOM 3953 C CA . TYR A 1 528 ? 0.825 4.979 17.444 1.00 75.12 528 TYR A CA 1
ATOM 3954 C C . TYR A 1 528 ? 1.982 5.989 17.293 1.00 75.12 528 TYR A C 1
ATOM 3956 O O . TYR A 1 528 ? 2.519 6.477 18.291 1.00 75.12 528 TYR A O 1
ATOM 3964 N N . HIS A 1 529 ? 2.330 6.365 16.058 1.00 69.75 529 HIS A N 1
ATOM 3965 C CA . HIS A 1 529 ? 3.347 7.366 15.717 1.00 69.75 529 HIS A CA 1
ATOM 3966 C C . HIS A 1 529 ? 2.790 8.435 14.761 1.00 69.75 529 HIS A C 1
ATOM 3968 O O . HIS A 1 529 ? 3.248 8.615 13.632 1.00 69.75 529 HIS A O 1
ATOM 3974 N N . GLN A 1 530 ? 1.772 9.162 15.223 1.00 75.50 530 GLN A N 1
ATOM 3975 C CA . GLN A 1 530 ? 1.092 10.201 14.444 1.00 75.50 530 GLN A CA 1
ATOM 3976 C C . GLN A 1 530 ? 1.883 11.515 14.355 1.00 75.50 530 GLN A C 1
ATOM 3978 O O . GLN A 1 530 ? 2.652 11.858 15.253 1.00 75.50 530 GLN A O 1
ATOM 3983 N N . GLY A 1 531 ? 1.626 12.288 13.294 1.00 69.06 531 GLY A N 1
ATOM 3984 C CA . GLY A 1 531 ? 2.236 13.606 13.076 1.00 69.06 531 GLY A CA 1
ATOM 3985 C C . GLY A 1 531 ? 3.647 13.566 12.481 1.00 69.06 531 GLY A C 1
ATOM 3986 O O . GLY A 1 531 ? 4.302 14.605 12.426 1.00 69.06 531 GLY A O 1
ATOM 3987 N N . LEU A 1 532 ? 4.093 12.387 12.043 1.00 70.38 532 LEU A N 1
ATOM 3988 C CA . LEU A 1 532 ? 5.327 12.157 11.293 1.00 70.38 532 LEU A CA 1
ATOM 3989 C C . LEU A 1 532 ? 5.000 11.955 9.808 1.00 70.38 532 LEU A C 1
ATOM 3991 O O . LEU A 1 532 ? 3.833 11.865 9.426 1.00 70.38 532 LEU A O 1
ATOM 3995 N N . ASN A 1 533 ? 6.018 11.856 8.963 1.00 70.06 533 ASN A N 1
ATOM 3996 C CA . ASN A 1 533 ? 5.896 11.381 7.590 1.00 70.06 533 ASN A CA 1
ATOM 3997 C C . ASN A 1 533 ? 6.875 10.243 7.281 1.00 70.06 533 ASN A C 1
ATOM 3999 O O . ASN A 1 533 ? 7.737 9.882 8.081 1.00 70.06 533 ASN A O 1
ATOM 4003 N N . CYS A 1 534 ? 6.737 9.674 6.085 1.00 69.50 534 CYS A N 1
ATOM 4004 C CA . CYS A 1 534 ? 7.528 8.536 5.633 1.00 69.50 534 CYS A CA 1
ATOM 4005 C C . CYS A 1 534 ? 9.038 8.812 5.702 1.00 69.50 534 CYS A C 1
ATOM 4007 O O . CYS A 1 534 ? 9.805 7.985 6.197 1.00 69.50 534 CYS A O 1
ATOM 4009 N N . PHE A 1 535 ? 9.472 10.000 5.277 1.00 66.50 535 PHE A N 1
ATOM 4010 C CA . PHE A 1 535 ? 10.877 10.377 5.290 1.00 66.50 535 PHE A CA 1
ATOM 4011 C C . PHE A 1 535 ? 11.435 10.553 6.698 1.00 66.50 535 PHE A C 1
ATOM 4013 O O . PHE A 1 535 ? 12.642 10.463 6.826 1.00 66.50 535 PHE A O 1
ATOM 4020 N N . ASP A 1 536 ? 10.652 10.692 7.771 1.00 62.09 536 ASP A N 1
ATOM 4021 C CA . ASP A 1 536 ? 11.225 10.723 9.128 1.00 62.09 536 ASP A CA 1
ATOM 4022 C C . ASP A 1 536 ? 11.987 9.430 9.462 1.00 62.09 536 ASP A C 1
ATOM 4024 O O . ASP A 1 536 ? 13.005 9.472 10.157 1.00 62.09 536 ASP A O 1
ATOM 4028 N N . CYS A 1 537 ? 11.557 8.302 8.886 1.00 56.12 537 CYS A N 1
ATOM 4029 C CA . CYS A 1 537 ? 12.226 7.004 9.001 1.00 56.12 537 CYS A CA 1
ATOM 4030 C C . CYS A 1 537 ? 12.999 6.589 7.731 1.00 5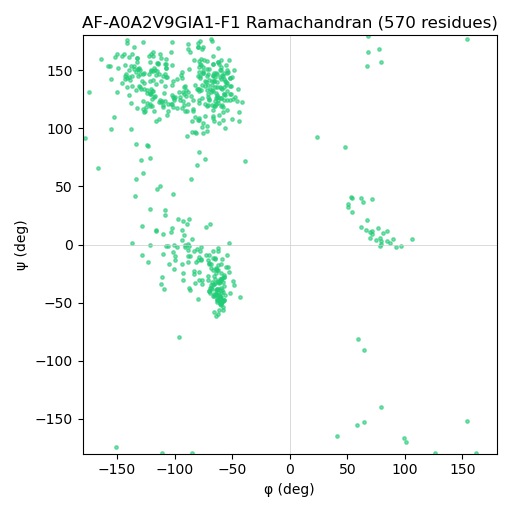6.12 537 CYS A C 1
ATOM 4032 O O . CYS A 1 537 ? 13.847 5.700 7.803 1.00 56.12 537 CYS A O 1
ATOM 4034 N N . HIS A 1 538 ? 12.732 7.223 6.584 1.00 64.25 538 HIS A N 1
ATOM 4035 C CA . HIS A 1 538 ? 13.253 6.857 5.259 1.00 64.25 538 HIS A CA 1
ATOM 4036 C C . HIS A 1 538 ? 14.176 7.938 4.653 1.00 64.25 538 HIS A C 1
ATOM 4038 O O . HIS A 1 538 ? 14.025 8.327 3.499 1.00 64.25 538 HIS A O 1
ATOM 4044 N N . GLN A 1 539 ? 15.145 8.451 5.422 1.00 58.62 539 GLN A N 1
ATOM 4045 C CA . GLN A 1 539 ? 16.017 9.563 4.976 1.00 58.62 539 GLN A CA 1
ATOM 4046 C C . GLN A 1 539 ? 17.185 9.137 4.077 1.00 58.62 539 GLN A C 1
ATOM 4048 O O . GLN A 1 539 ? 17.856 9.973 3.471 1.00 58.62 539 GLN A O 1
ATOM 4053 N N . GLY A 1 540 ? 17.481 7.838 4.041 1.00 54.81 540 GLY A N 1
ATOM 4054 C CA . GLY A 1 540 ? 18.754 7.307 3.576 1.00 54.81 540 GLY A CA 1
ATOM 4055 C C . GLY A 1 540 ? 19.986 8.092 4.034 1.00 54.81 540 GLY A C 1
ATOM 4056 O O . GLY A 1 540 ? 19.949 8.896 4.964 1.00 54.81 540 GLY A O 1
ATOM 4057 N N . ASN A 1 541 ? 21.134 7.843 3.404 1.00 55.66 541 ASN A N 1
ATOM 4058 C CA . ASN A 1 541 ? 22.253 8.767 3.544 1.00 55.66 541 ASN A CA 1
ATOM 4059 C C . ASN A 1 541 ? 21.857 10.018 2.742 1.00 55.66 541 ASN A C 1
ATOM 4061 O O . ASN A 1 541 ? 21.964 10.001 1.514 1.00 55.66 541 ASN A O 1
ATOM 4065 N N . ALA A 1 542 ? 21.335 11.045 3.428 1.00 54.19 542 ALA A N 1
ATOM 4066 C CA . ALA A 1 542 ? 20.615 12.224 2.906 1.00 54.19 542 ALA A CA 1
ATOM 4067 C C . ALA A 1 542 ? 21.323 13.031 1.791 1.00 54.19 542 ALA A C 1
ATOM 4069 O O . ALA A 1 542 ? 20.826 14.054 1.333 1.00 54.19 542 ALA A O 1
ATOM 4070 N N . SER A 1 543 ? 22.509 12.605 1.361 1.00 58.50 543 SER A N 1
ATOM 4071 C CA . SER A 1 543 ? 23.289 13.217 0.291 1.00 58.50 543 SER A CA 1
ATOM 4072 C C . SER A 1 543 ? 23.036 12.614 -1.099 1.00 58.50 543 SER A C 1
ATOM 4074 O O . SER A 1 543 ? 23.280 13.318 -2.071 1.00 58.50 543 SER A O 1
ATOM 4076 N N . ASN A 1 544 ? 22.572 11.356 -1.225 1.00 72.00 544 ASN A N 1
ATOM 4077 C CA . ASN A 1 544 ? 22.687 10.624 -2.504 1.00 72.00 544 ASN A CA 1
ATOM 4078 C C . ASN A 1 544 ? 21.460 9.802 -2.969 1.00 72.00 544 ASN A C 1
ATOM 4080 O O . ASN A 1 544 ? 21.559 9.163 -4.016 1.00 72.00 544 ASN A O 1
ATOM 4084 N N . PHE A 1 545 ? 20.335 9.794 -2.242 1.00 83.50 545 PHE A N 1
ATOM 4085 C CA . PHE A 1 545 ? 19.130 9.007 -2.596 1.00 83.50 545 PHE A CA 1
ATOM 4086 C C . PHE A 1 545 ? 19.391 7.505 -2.818 1.00 83.50 545 PHE A C 1
ATOM 4088 O O . PHE A 1 545 ? 18.853 6.894 -3.737 1.00 83.50 545 PHE A O 1
ATOM 4095 N N . ASP A 1 546 ? 20.239 6.909 -1.979 1.00 84.19 546 ASP A N 1
ATOM 4096 C CA . ASP A 1 546 ? 20.542 5.476 -2.036 1.00 84.19 546 ASP A CA 1
ATOM 4097 C C . ASP A 1 546 ? 19.296 4.639 -1.651 1.00 84.19 546 ASP A C 1
ATOM 4099 O O . ASP A 1 546 ? 18.822 4.766 -0.513 1.00 84.19 546 ASP A O 1
ATOM 4103 N N . PRO A 1 547 ? 18.781 3.754 -2.534 1.00 82.94 547 PRO A N 1
ATOM 4104 C CA . PRO A 1 547 ? 17.679 2.841 -2.269 1.00 82.94 547 PRO A CA 1
ATOM 4105 C C . PRO A 1 547 ? 17.835 2.051 -0.976 1.00 82.94 547 PRO A C 1
ATOM 4107 O O . PRO A 1 547 ? 16.832 1.777 -0.320 1.00 82.94 547 PRO A O 1
ATOM 4110 N N . ASN A 1 548 ? 19.068 1.733 -0.558 1.00 76.44 548 ASN A N 1
ATOM 4111 C CA . ASN A 1 548 ? 19.304 0.999 0.684 1.00 76.44 548 ASN A CA 1
ATOM 4112 C C . ASN A 1 548 ? 18.790 1.742 1.924 1.00 76.44 548 ASN A C 1
ATOM 4114 O O . ASN A 1 548 ? 18.374 1.119 2.897 1.00 76.44 548 ASN A O 1
ATOM 4118 N N . GLY A 1 549 ? 18.825 3.072 1.886 1.00 68.00 54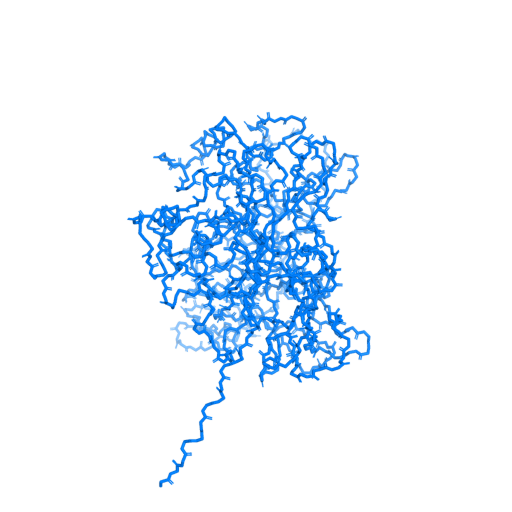9 GLY A N 1
ATOM 4119 C CA . GLY A 1 549 ? 18.368 3.925 2.971 1.00 68.00 549 GLY A CA 1
ATOM 4120 C C . GLY A 1 549 ? 16.960 4.500 2.775 1.00 68.00 549 GLY A C 1
ATOM 4121 O O . GLY A 1 549 ? 16.380 5.018 3.727 1.00 68.00 549 GLY A O 1
ATOM 4122 N N . LEU A 1 550 ? 16.422 4.407 1.557 1.00 72.94 550 LEU A N 1
ATOM 4123 C CA . LEU A 1 550 ? 15.074 4.858 1.199 1.00 72.94 550 LEU A CA 1
ATOM 4124 C C . LEU A 1 550 ? 14.031 3.750 1.321 1.00 72.94 550 LEU A C 1
ATOM 4126 O O . LEU A 1 550 ? 12.882 4.028 1.635 1.00 72.94 550 LEU A O 1
ATOM 4130 N N . SER A 1 551 ? 14.408 2.492 1.099 1.00 71.69 551 SER A N 1
ATOM 4131 C CA . SER A 1 551 ? 13.527 1.342 1.281 1.00 71.69 551 SER A CA 1
ATOM 4132 C C . SER A 1 551 ? 14.185 0.339 2.219 1.00 71.69 551 SER A C 1
ATOM 4134 O O . SER A 1 551 ? 15.195 -0.295 1.903 1.00 71.69 551 SER A O 1
ATOM 4136 N N . HIS A 1 552 ? 13.565 0.138 3.383 1.00 59.88 552 HIS A N 1
ATOM 4137 C CA . HIS A 1 552 ? 13.986 -0.886 4.342 1.00 59.88 552 HIS A CA 1
ATOM 4138 C C . HIS A 1 552 ? 13.806 -2.313 3.790 1.00 59.88 552 HIS A C 1
ATOM 4140 O O . HIS A 1 552 ? 14.283 -3.285 4.387 1.00 59.88 552 HIS A O 1
ATOM 4146 N N . ILE A 1 553 ? 13.085 -2.462 2.674 1.00 68.25 553 ILE A N 1
ATOM 4147 C CA . ILE A 1 553 ? 13.009 -3.705 1.917 1.00 68.25 553 ILE A CA 1
ATOM 4148 C C . ILE A 1 553 ? 14.250 -3.840 1.045 1.00 68.25 553 ILE A C 1
ATOM 4150 O O . ILE A 1 553 ? 14.876 -4.894 1.082 1.00 68.25 553 ILE A O 1
ATOM 4154 N N . PHE A 1 554 ? 14.645 -2.790 0.323 1.00 75.25 554 PHE A N 1
ATOM 4155 C CA . PHE A 1 554 ? 15.817 -2.807 -0.551 1.00 75.25 554 PHE A CA 1
ATOM 4156 C C . PHE A 1 554 ? 17.121 -3.071 0.222 1.00 75.25 554 PHE A C 1
ATOM 4158 O O . PHE A 1 554 ? 17.826 -4.037 -0.087 1.00 75.25 554 PHE A O 1
ATOM 4165 N N . GLY A 1 555 ? 17.431 -2.249 1.234 1.00 61.38 555 GLY A N 1
ATOM 4166 C CA . GLY A 1 555 ? 18.727 -2.263 1.939 1.00 61.38 555 GLY A CA 1
ATOM 4167 C C . GLY A 1 555 ? 18.778 -2.986 3.281 1.00 61.38 555 GLY A C 1
ATOM 4168 O O . GLY A 1 555 ? 19.865 -3.191 3.818 1.00 61.38 555 GLY A O 1
ATOM 4169 N N . GLY A 1 556 ? 17.626 -3.378 3.834 1.00 58.97 556 GLY A N 1
ATOM 4170 C CA . GLY A 1 556 ? 17.561 -4.047 5.135 1.00 58.97 556 GLY A CA 1
ATOM 4171 C C . GLY A 1 556 ? 18.022 -3.178 6.313 1.00 58.97 556 GLY A C 1
ATOM 4172 O O . GLY A 1 556 ? 17.888 -1.959 6.300 1.00 58.97 556 GLY A O 1
ATOM 4173 N N . THR A 1 557 ? 18.513 -3.818 7.379 1.00 43.28 557 THR A N 1
ATOM 4174 C CA . THR A 1 557 ? 19.118 -3.145 8.541 1.00 43.28 557 THR A CA 1
ATOM 4175 C C . THR A 1 557 ? 20.627 -3.007 8.335 1.00 43.28 557 THR A C 1
ATOM 4177 O O . THR A 1 557 ? 21.338 -4.006 8.202 1.00 43.28 557 THR A O 1
ATOM 4180 N N . HIS A 1 558 ? 21.131 -1.772 8.322 1.00 37.38 558 HIS A N 1
ATOM 4181 C CA . HIS A 1 558 ? 22.563 -1.493 8.213 1.00 37.38 558 HIS A CA 1
ATOM 4182 C C . HIS A 1 558 ? 23.308 -1.853 9.509 1.00 37.38 558 HIS A C 1
ATOM 4184 O O . HIS A 1 558 ? 23.339 -1.066 10.454 1.00 37.38 558 HIS A O 1
ATOM 4190 N N . ASP A 1 559 ? 24.000 -2.992 9.521 1.00 31.19 559 ASP A N 1
ATOM 4191 C CA . ASP A 1 559 ? 24.996 -3.313 10.551 1.00 31.19 559 ASP A CA 1
ATOM 4192 C C . ASP A 1 559 ? 26.332 -2.611 10.237 1.00 31.19 559 ASP A C 1
ATOM 4194 O O . ASP A 1 559 ? 27.334 -3.232 9.883 1.00 31.19 559 ASP A O 1
ATOM 4198 N N . GLY A 1 560 ? 26.344 -1.280 10.351 1.00 32.09 560 GLY A N 1
ATOM 4199 C CA . GLY A 1 560 ? 27.563 -0.463 10.351 1.00 32.09 560 GLY A CA 1
ATOM 4200 C C . GLY A 1 560 ? 28.365 -0.391 9.033 1.00 32.09 560 GLY A C 1
ATOM 4201 O O . GLY A 1 560 ? 28.001 -0.974 8.008 1.00 32.09 560 GLY A O 1
ATOM 4202 N N . PRO A 1 561 ? 29.476 0.375 9.028 1.00 26.05 561 PRO A N 1
ATOM 4203 C CA . PRO A 1 561 ? 30.296 0.573 7.838 1.00 26.05 561 PRO A CA 1
ATOM 4204 C C . PRO A 1 561 ? 31.099 -0.699 7.529 1.00 26.05 561 PRO A C 1
ATOM 4206 O O . PRO A 1 561 ? 32.018 -1.058 8.263 1.00 26.05 561 PRO A O 1
ATOM 4209 N N . GLY A 1 562 ? 30.737 -1.370 6.431 1.00 40.44 562 GLY A N 1
ATOM 4210 C CA . GLY A 1 562 ? 31.312 -2.649 5.992 1.00 40.44 562 GLY A CA 1
ATOM 4211 C C . GLY A 1 562 ? 30.409 -3.874 6.200 1.00 40.44 562 GLY A C 1
ATOM 4212 O O . GLY A 1 562 ? 30.859 -4.990 5.944 1.00 40.44 562 GLY A O 1
ATOM 4213 N N . GLY A 1 563 ? 29.165 -3.687 6.658 1.00 35.19 563 GLY A N 1
ATOM 4214 C CA . GLY A 1 563 ? 28.186 -4.763 6.824 1.00 35.19 563 GLY A CA 1
ATOM 4215 C C . GLY A 1 563 ? 27.751 -5.403 5.499 1.00 35.19 563 GLY A C 1
ATOM 4216 O O . GLY A 1 563 ? 27.696 -4.753 4.457 1.00 35.19 563 GLY A O 1
ATOM 4217 N N . THR A 1 564 ? 27.440 -6.698 5.536 1.00 42.56 564 THR A N 1
ATOM 4218 C CA . THR A 1 564 ? 26.790 -7.418 4.431 1.00 42.56 564 THR A CA 1
ATOM 4219 C C . THR A 1 564 ? 25.423 -6.799 4.140 1.00 42.56 564 THR A C 1
ATOM 4221 O O . THR A 1 564 ? 24.681 -6.551 5.086 1.00 42.56 564 THR A O 1
ATOM 4224 N N . ASN A 1 565 ? 25.076 -6.579 2.864 1.00 47.94 565 ASN A N 1
ATOM 4225 C CA . ASN A 1 565 ? 23.753 -6.087 2.457 1.00 47.94 565 ASN A CA 1
ATOM 4226 C C . ASN A 1 565 ? 22.654 -7.022 2.988 1.00 47.94 565 ASN A C 1
ATOM 4228 O O . ASN A 1 565 ? 22.400 -8.075 2.399 1.00 47.94 565 ASN A O 1
ATOM 4232 N N . THR A 1 566 ? 22.011 -6.642 4.091 1.00 55.72 566 THR A N 1
ATOM 4233 C CA . THR A 1 566 ? 20.774 -7.280 4.545 1.00 55.72 566 THR A CA 1
ATOM 4234 C C . THR A 1 566 ? 19.604 -6.714 3.715 1.00 55.72 566 THR A C 1
ATOM 4236 O O . THR A 1 566 ? 19.806 -5.857 2.856 1.00 55.72 566 THR A O 1
ATOM 4239 N N . GLY A 1 567 ? 18.378 -7.229 3.837 1.00 62.62 567 GLY A N 1
ATOM 4240 C CA . GLY A 1 567 ? 17.246 -6.814 2.985 1.00 62.62 567 GLY A CA 1
ATOM 4241 C C . GLY A 1 567 ? 16.953 -7.757 1.813 1.00 62.62 567 GLY A C 1
ATOM 4242 O O . GLY A 1 567 ? 17.394 -8.906 1.797 1.00 62.62 567 GLY A O 1
ATOM 4243 N N . LEU A 1 568 ? 16.138 -7.313 0.857 1.00 68.94 568 LEU A N 1
ATOM 4244 C CA . LEU A 1 568 ? 15.554 -8.141 -0.200 1.00 68.94 568 LEU A CA 1
ATOM 4245 C C . LEU A 1 568 ? 16.628 -8.674 -1.141 1.00 68.94 568 LEU A C 1
ATOM 4247 O O . LEU A 1 568 ? 17.399 -7.916 -1.715 1.00 68.94 568 LEU A O 1
ATOM 4251 N N . GLN A 1 569 ? 16.742 -9.991 -1.224 1.00 77.62 569 GLN A N 1
ATOM 4252 C CA . GLN A 1 569 ? 17.761 -10.677 -2.001 1.00 77.62 569 GLN A CA 1
ATOM 4253 C C . GLN A 1 569 ? 17.380 -10.696 -3.486 1.00 77.62 569 GLN A C 1
ATOM 4255 O O . GLN A 1 569 ? 16.183 -10.670 -3.791 1.00 77.62 569 GLN A O 1
ATOM 4260 N N . PRO A 1 570 ? 18.373 -10.768 -4.393 1.00 77.81 570 PRO A N 1
ATOM 4261 C CA . PRO A 1 570 ? 18.140 -10.970 -5.821 1.00 77.81 570 PRO A CA 1
ATOM 4262 C C . PRO A 1 570 ? 17.172 -12.132 -6.095 1.00 77.81 570 PRO A C 1
ATOM 4264 O O . PRO A 1 570 ? 17.102 -13.096 -5.327 1.00 77.81 570 PRO A O 1
ATOM 4267 N N . LEU A 1 571 ? 16.419 -12.045 -7.196 1.00 71.88 571 LEU A N 1
ATOM 4268 C CA . LEU A 1 571 ? 15.467 -13.084 -7.609 1.00 71.88 571 LEU A CA 1
ATOM 4269 C C . LEU A 1 571 ? 16.108 -14.477 -7.787 1.00 71.88 571 LEU A C 1
ATOM 4271 O O . LEU A 1 571 ? 15.409 -15.483 -7.616 1.00 71.88 571 LEU A O 1
ATOM 4275 N N . PHE A 1 572 ? 17.401 -14.549 -8.124 1.00 77.38 572 PHE A N 1
ATOM 4276 C CA . PHE A 1 572 ? 18.128 -15.784 -8.442 1.00 77.38 572 PHE A CA 1
ATOM 4277 C C . PHE A 1 572 ? 19.582 -15.770 -7.965 1.00 77.38 572 PHE A C 1
ATOM 4279 O O . PHE A 1 572 ? 20.180 -14.676 -7.911 1.00 77.38 572 PHE A O 1
#

Mean predicted aligned error: 13.4 Å

Radius of gyration: 25.11 Å; Cα contacts (8 Å, |Δi|>4): 1342; chains: 1; bounding box: 89×79×57 Å

Secondary structure (DSSP, 8-state):
------PPPPP-PPP--TTB--SS---HHHHHHHBTTSS--TT--BPPP-TTSPPPTTHHHHHHHHHHHHHHTSPBPGGGT-BS-GGGSTTEEEEPPPPTTSEE-EEE-BTTBB----SS---B-TTS-BEEE-TTS-EEEEEPP-TTS--EEE-TTS-EEE--EEEEETTEEEEE-TTS-EE----S----PPP-PPPPTT-------------EEEEEEEETTEEEEE-TTS-EE------BTTTB--EE--TTT-EE-EEEEEEEHHHHHHHHHHHTTS--SSSS-----SHHHHHHHHHHHHHTT--SS--S-GGG-SEEEEEEEEESTT-TTGGGS-EEEEEEEEEEEEETTEEEEEEEEEEEEEEEEEEEEEEETTEEEEEEEEEEETTS--B--EEEEETTEEEEEPPB--S--SSS-TT--SPSS---EEE--TTT--EEEPTT--S-PPP--BSSTTSS-TT-HHHHHHHHHHHHHHHHHSPTT-GGGGEEEEEEEEE-TTS--EEE-S----TTTSTTSTT--HHHH---STTT--HHHH-TTTS----STT----EEPP--

pLDDT: mean 76.01, std 21.19, range [24.44, 98.75]